Protein AF-A0A4D4LQH4-F1 (afdb_monomer)

Radius of gyration: 30.74 Å; Cα contacts (8 Å, |Δi|>4): 628; chains: 1; bounding box: 99×73×82 Å

InterPro domains:
  IPR002525 Transposase IS110-like, N-terminal [PF01548] (58-207)
  IPR003346 Transposase IS116/IS110/IS902, C-terminal [PF02371] (323-405)
  IPR047650 Transposase IS110-like [NF033542] (57-436)
  IPR047650 Transposase IS110-like [PTHR33055] (53-445)

Nearest PDB structures (foldseek):
  8wt6-assembly1_D  TM=7.789E-01  e=1.873E-12  Escherichia coli
  8wt9-assembly1_D  TM=7.994E-01  e=1.721E-11  Escherichia coli
  8wt7-assembly1_C  TM=7.617E-01  e=1.887E-11  Escherichia coli
  6p7b-assembly1_A  TM=5.896E-01  e=3.203E-02  Fowlpox virus
  5hex-assembly1_A  TM=2.572E-01  e=1.927E-02  Homo sapiens

Foldseek 3Di:
DDDDDYDDDDDDDDDDDDDDDDDDDDDDDDDDDDDDDDDDDDDDDPPDCLDQFQWEKEWEFDQFKIWIKTWHDDPPDPPDIDIDIDIFTLDLVRLLVVLVVSVVVVHAEYEYEDDPCRCVSNQVNNVVSVHHYAYFHPVLLVPDPPQDDDSRVNRVSRRVCSSRSNTDGDDDDDPLLLQLLVLLVVLVVLVVVLVVLVVVLVVLCVVQVQQQVVLDVDCVPQLNVVLLVVLLVPDLQQQVSQVSDDDPSVVVSVVSSVNSPGRSDNVSSVVSVVSVVSSVVSVVSSVVSVVVSLVSQQVAWEPQDQPPDRDRDDTDGLNVLLVLLCPPQLRHSSLSSLLCSQQNLYCVVPVALVSVCLQQQLAWDWDDDPPDTDTHHGDPGDVSNLVSLLSSLVRNCPDQFCSVLQLVVCCVPPNNVNSSSVSSSVSSNLSSCSSSDVPDHDDTPGSCNCVVPPPPVVVVVVVCVVCVVVVDDDDDDDD

Organism: Streptomyces violaceusniger (NCBI:txid68280)

Structure (mmCIF, N/CA/C/O backbone):
data_AF-A0A4D4LQH4-F1
#
_entry.id   AF-A0A4D4LQH4-F1
#
loop_
_atom_site.group_PDB
_atom_site.id
_atom_site.type_symbol
_atom_site.label_atom_id
_atom_site.label_alt_id
_atom_site.label_comp_id
_atom_site.label_asym_id
_atom_site.label_entity_id
_atom_site.label_seq_id
_atom_site.pdbx_PDB_ins_code
_atom_site.Cartn_x
_atom_site.Cartn_y
_atom_site.Cartn_z
_atom_site.occupancy
_atom_site.B_iso_or_equiv
_atom_site.auth_seq_id
_atom_site.auth_comp_id
_atom_site.auth_asym_id
_atom_site.auth_atom_id
_atom_site.pdbx_PDB_model_num
ATOM 1 N N . MET A 1 1 ? -62.305 5.210 30.449 1.00 32.03 1 MET A N 1
ATOM 2 C CA . MET A 1 1 ? -62.154 3.921 29.741 1.00 32.03 1 MET A CA 1
ATOM 3 C C . MET A 1 1 ? -61.821 4.221 28.286 1.00 32.03 1 MET A C 1
ATOM 5 O O . MET A 1 1 ? -62.632 4.867 27.648 1.00 32.03 1 MET A O 1
ATOM 9 N N . ARG A 1 2 ? -60.620 3.797 27.862 1.00 29.23 2 ARG A N 1
ATOM 10 C CA . ARG A 1 2 ? -60.165 3.345 26.525 1.00 29.23 2 ARG A CA 1
ATOM 11 C C . ARG A 1 2 ? -60.520 4.132 25.237 1.00 29.23 2 ARG A C 1
ATOM 13 O O . ARG A 1 2 ? -61.666 4.168 24.813 1.00 29.23 2 ARG A O 1
ATOM 20 N N . GLU A 1 3 ? -59.453 4.623 24.597 1.00 28.12 3 GLU A N 1
ATOM 21 C CA . GLU A 1 3 ? -59.164 4.667 23.140 1.00 28.12 3 GLU A CA 1
ATOM 22 C C . GLU A 1 3 ? -59.275 3.274 22.439 1.00 28.12 3 GLU A C 1
ATOM 24 O O . GLU A 1 3 ? -59.451 2.283 23.157 1.00 28.12 3 GLU A O 1
ATOM 29 N N . PRO A 1 4 ? -58.914 3.084 21.140 1.00 58.81 4 PRO A N 1
ATOM 30 C CA . PRO A 1 4 ? -59.202 3.810 19.875 1.00 58.81 4 PRO A CA 1
ATOM 31 C C . PRO A 1 4 ? -59.504 2.825 18.695 1.00 58.81 4 PRO A C 1
ATOM 33 O O . PRO A 1 4 ? -59.409 1.616 18.881 1.00 58.81 4 PRO A O 1
ATOM 36 N N . SER A 1 5 ? -59.770 3.302 17.464 1.00 24.91 5 SER A N 1
ATOM 37 C CA . SER A 1 5 ? -59.403 2.592 16.206 1.00 24.91 5 SER A CA 1
ATOM 38 C C . SER A 1 5 ? -59.714 3.409 14.939 1.00 24.91 5 SER A C 1
ATOM 40 O O . SER A 1 5 ? -60.837 3.885 14.817 1.00 24.91 5 SER A O 1
ATOM 42 N N . GLU A 1 6 ? -58.724 3.486 14.031 1.00 26.81 6 GLU A N 1
ATOM 43 C CA . GLU A 1 6 ? -58.791 3.286 12.558 1.00 26.81 6 GLU A CA 1
ATOM 44 C C . GLU A 1 6 ? -59.866 4.036 11.731 1.00 26.81 6 GLU A C 1
ATOM 46 O O . GLU A 1 6 ? -61.009 4.194 12.118 1.00 26.81 6 GLU A O 1
ATOM 51 N N . GLY A 1 7 ? -59.630 4.505 10.510 1.00 25.86 7 GLY A N 1
ATOM 52 C CA . GLY A 1 7 ? -58.594 4.217 9.534 1.00 25.86 7 GLY A CA 1
ATOM 53 C C . GLY A 1 7 ? -58.930 4.975 8.242 1.00 25.86 7 GLY A C 1
ATOM 54 O O . GLY A 1 7 ? -60.067 5.382 8.005 1.00 25.86 7 GLY A O 1
ATOM 55 N N . ALA A 1 8 ? -57.890 5.227 7.458 1.00 24.83 8 ALA A N 1
ATOM 56 C CA . ALA A 1 8 ? -57.866 6.132 6.320 1.00 24.83 8 ALA A CA 1
ATOM 57 C C . ALA A 1 8 ? -58.686 5.662 5.104 1.00 24.83 8 ALA A C 1
ATOM 59 O O . ALA A 1 8 ? -58.731 4.478 4.776 1.00 24.83 8 ALA A O 1
ATOM 60 N N . ALA A 1 9 ? -59.237 6.636 4.374 1.00 25.58 9 ALA A N 1
ATOM 61 C CA . ALA A 1 9 ? -59.710 6.473 3.006 1.00 25.58 9 ALA A CA 1
ATOM 62 C C . ALA A 1 9 ? -58.589 6.811 2.005 1.00 25.58 9 ALA A C 1
ATOM 64 O O . ALA A 1 9 ? -57.943 7.855 2.091 1.00 25.58 9 ALA A O 1
ATOM 65 N N . HIS A 1 10 ? -58.402 5.914 1.037 1.00 23.91 10 HIS A N 1
ATOM 66 C CA . HIS A 1 10 ? -57.717 6.136 -0.237 1.00 23.91 10 HIS A CA 1
ATOM 67 C C . HIS A 1 10 ? -58.183 7.429 -0.939 1.00 23.91 10 HIS A C 1
ATOM 69 O O . HIS A 1 10 ? -59.380 7.701 -0.969 1.00 23.91 10 HIS A O 1
ATOM 75 N N . CYS A 1 11 ? -57.298 8.126 -1.664 1.00 21.39 11 CYS A N 1
ATOM 76 C CA . CYS A 1 11 ? -57.127 7.941 -3.118 1.00 21.39 11 CYS A CA 1
ATOM 77 C C . CYS A 1 11 ? -56.319 9.086 -3.780 1.00 21.39 11 CYS A C 1
ATOM 79 O O . CYS A 1 11 ? -56.494 10.253 -3.448 1.00 21.39 11 CYS A O 1
ATOM 81 N N . ARG A 1 12 ? -55.566 8.699 -4.822 1.00 22.91 12 ARG A N 1
ATOM 82 C CA . ARG A 1 12 ? -54.996 9.483 -5.942 1.00 22.91 12 ARG A CA 1
ATOM 83 C C . ARG A 1 12 ? -53.659 10.201 -5.741 1.00 22.91 12 ARG A C 1
ATOM 85 O O . ARG A 1 12 ? -53.580 11.374 -5.403 1.00 22.91 12 ARG A O 1
ATOM 92 N N . LEU A 1 13 ? -52.617 9.458 -6.117 1.00 24.53 13 LEU A N 1
ATOM 93 C CA . LEU A 1 13 ? -51.424 9.967 -6.787 1.00 24.53 13 LEU A CA 1
ATOM 94 C C . LEU A 1 13 ? -51.764 10.250 -8.259 1.00 24.53 13 LEU A C 1
ATOM 96 O O . LEU A 1 13 ? -52.170 9.339 -8.979 1.00 24.53 13 LEU A O 1
ATOM 100 N N . GLU A 1 14 ? -51.558 11.488 -8.698 1.00 23.88 14 GLU A N 1
ATOM 101 C CA . GLU A 1 14 ? -51.329 11.837 -10.101 1.00 23.88 14 GLU A CA 1
ATOM 102 C C . GLU A 1 14 ? -49.938 12.471 -10.209 1.00 23.88 14 GLU A C 1
ATOM 104 O O . GLU A 1 14 ? -49.539 13.307 -9.398 1.00 23.88 14 GLU A O 1
ATOM 109 N N . HIS A 1 15 ? -49.186 11.989 -11.194 1.00 29.36 15 HIS A N 1
ATOM 110 C CA . HIS A 1 15 ? -47.833 12.396 -11.539 1.00 29.36 15 HIS A CA 1
ATOM 111 C C . HIS A 1 15 ? -47.789 13.829 -12.080 1.00 29.36 15 HIS A C 1
ATOM 113 O O . HIS A 1 15 ? -48.539 14.150 -12.997 1.00 29.36 15 HIS A O 1
ATOM 119 N N . ALA A 1 16 ? -46.814 14.622 -11.632 1.00 22.69 16 ALA A N 1
ATOM 120 C CA . ALA A 1 16 ? -46.188 15.651 -12.462 1.00 22.69 16 ALA A CA 1
ATOM 121 C C . ALA A 1 16 ? -44.818 16.054 -11.891 1.00 22.69 16 ALA A C 1
ATOM 123 O O . ALA A 1 16 ? -44.719 16.492 -10.750 1.00 22.69 16 ALA A O 1
ATOM 124 N N . ASP A 1 17 ? -43.791 15.880 -12.724 1.00 26.86 17 ASP A N 1
ATOM 125 C CA . ASP A 1 17 ? -42.557 16.664 -12.817 1.00 26.86 17 ASP A CA 1
ATOM 126 C C . ASP A 1 17 ? -41.870 17.149 -11.537 1.00 26.86 17 ASP A C 1
ATOM 128 O O . ASP A 1 17 ? -42.276 18.138 -10.930 1.00 26.86 17 ASP A O 1
ATOM 132 N N . GLN A 1 18 ? -40.683 16.603 -11.251 1.00 24.12 18 GLN A N 1
ATOM 133 C CA . GLN A 1 18 ? -39.662 17.365 -10.531 1.00 24.12 18 GLN A CA 1
ATOM 134 C C . GLN A 1 18 ? -38.238 17.005 -10.973 1.00 24.12 18 GLN A C 1
ATOM 136 O O . GLN A 1 18 ? -37.620 16.028 -10.560 1.00 24.12 18 GLN A O 1
ATOM 141 N N . LEU A 1 19 ? -37.718 17.884 -11.831 1.00 24.53 19 LEU A N 1
ATOM 142 C CA . LEU A 1 19 ? -36.306 18.112 -12.111 1.00 24.53 19 LEU A CA 1
ATOM 143 C C . LEU A 1 19 ? -35.536 18.360 -10.799 1.00 24.53 19 LEU A C 1
ATOM 145 O O . LEU A 1 19 ? -35.596 19.451 -10.230 1.00 24.53 19 LEU A O 1
ATOM 149 N N . LEU A 1 20 ? -34.758 17.376 -10.349 1.00 23.17 20 LEU A N 1
ATOM 150 C CA . LEU A 1 20 ? -33.812 17.523 -9.239 1.00 23.17 20 LEU A CA 1
ATOM 151 C C . LEU A 1 20 ? -32.598 18.362 -9.675 1.00 23.17 20 LEU A C 1
ATOM 153 O O . LEU A 1 20 ? -31.596 17.863 -10.187 1.00 23.17 20 LEU A O 1
ATOM 157 N N . ARG A 1 21 ? -32.688 19.679 -9.459 1.00 23.45 21 ARG A N 1
ATOM 158 C CA . ARG A 1 21 ? -31.535 20.590 -9.437 1.00 23.45 21 ARG A CA 1
ATOM 159 C C . ARG A 1 21 ? -30.886 20.545 -8.052 1.00 23.45 21 ARG A C 1
ATOM 161 O O . ARG A 1 21 ? -31.415 21.124 -7.111 1.00 23.45 21 ARG A O 1
ATOM 168 N N . TYR A 1 22 ? -29.707 19.939 -7.943 1.00 25.22 22 TYR A N 1
ATOM 169 C CA . TYR A 1 22 ? -28.823 20.112 -6.785 1.00 25.22 22 TYR A CA 1
ATOM 170 C C . TYR A 1 22 ? -28.033 21.430 -6.910 1.00 25.22 22 TYR A C 1
ATOM 172 O O . TYR A 1 22 ? -27.280 21.590 -7.877 1.00 25.22 22 TYR A O 1
ATOM 180 N N . PRO A 1 23 ? -28.139 22.385 -5.966 1.00 27.42 23 PRO A N 1
ATOM 181 C CA . PRO A 1 23 ? -27.302 23.575 -5.978 1.00 27.42 23 PRO A CA 1
ATOM 182 C C . PRO A 1 23 ? -25.950 23.284 -5.308 1.00 27.42 23 PRO A C 1
ATOM 184 O O . PRO A 1 23 ? -25.849 23.088 -4.100 1.00 27.42 23 PRO A O 1
ATOM 187 N N . PHE A 1 24 ? -24.876 23.317 -6.098 1.00 25.02 24 PHE A N 1
ATOM 188 C CA . PHE A 1 24 ? -23.507 23.434 -5.593 1.00 25.02 24 PHE A CA 1
ATOM 189 C C . PHE A 1 24 ? -23.262 24.863 -5.079 1.00 25.02 24 PHE A C 1
ATOM 191 O O . PHE A 1 24 ? -23.071 25.785 -5.872 1.00 25.02 24 PHE A O 1
ATOM 198 N N . GLY A 1 25 ? -23.211 25.054 -3.759 1.00 25.41 25 GLY A N 1
ATOM 199 C CA . GLY A 1 25 ? -22.798 26.309 -3.122 1.00 25.41 25 GLY A CA 1
ATOM 200 C C . GLY A 1 25 ? -21.436 26.186 -2.434 1.00 25.41 25 GLY A C 1
ATOM 201 O O . GLY A 1 25 ? -21.306 25.515 -1.416 1.00 25.41 25 GLY A O 1
ATOM 202 N N . PHE A 1 26 ? -20.404 26.852 -2.962 1.00 28.73 26 PHE A N 1
ATOM 203 C CA . PHE A 1 26 ? -19.161 27.116 -2.222 1.00 28.73 26 PHE A CA 1
ATOM 204 C C . PHE A 1 26 ? -19.380 28.275 -1.228 1.00 28.73 26 PHE A C 1
ATOM 206 O O . PHE A 1 26 ? -20.020 29.257 -1.604 1.00 28.73 26 PHE A O 1
ATOM 213 N N . PRO A 1 27 ? -18.796 28.247 -0.013 1.00 32.22 27 PRO A N 1
ATOM 214 C CA . PRO A 1 27 ? -18.984 29.313 0.966 1.00 32.22 27 PRO A CA 1
ATOM 215 C C . PRO A 1 27 ? -18.236 30.586 0.540 1.00 32.22 27 PRO A C 1
ATOM 217 O O . PRO A 1 27 ? -17.002 30.623 0.479 1.00 32.22 27 PRO A O 1
ATOM 220 N N . GLY A 1 28 ? -19.005 31.629 0.223 1.00 27.89 28 GLY A N 1
ATOM 221 C CA . GLY A 1 28 ? -18.561 33.016 0.125 1.00 27.89 28 GLY A CA 1
ATOM 222 C C . GLY A 1 28 ? -18.758 33.742 1.458 1.00 27.89 28 GLY A C 1
ATOM 223 O O . GLY A 1 28 ? -19.656 33.413 2.225 1.00 27.89 28 GLY A O 1
ATOM 224 N N . SER A 1 29 ? -17.883 34.707 1.737 1.00 28.94 29 SER A N 1
ATOM 225 C CA . SER A 1 29 ? -17.908 35.580 2.916 1.00 28.94 29 SER A CA 1
ATOM 226 C C . SER A 1 29 ? -19.279 36.241 3.153 1.00 28.94 29 SER A C 1
ATOM 228 O O . SER A 1 29 ? -19.959 36.552 2.174 1.00 28.94 29 SER A O 1
ATOM 230 N N . PRO A 1 30 ? -19.679 36.512 4.412 1.00 34.50 30 PRO A N 1
ATOM 231 C CA . PRO A 1 30 ? -21.017 37.000 4.710 1.00 34.50 30 PRO A CA 1
ATOM 232 C C . PRO A 1 30 ? -21.149 38.485 4.364 1.00 34.50 30 PRO A C 1
ATOM 234 O O . PRO A 1 30 ? -20.431 39.330 4.901 1.00 34.50 30 PRO A O 1
ATOM 237 N N . CYS A 1 31 ? -22.110 38.799 3.499 1.00 28.05 31 CYS A N 1
ATOM 238 C CA . CYS A 1 31 ? -22.759 40.101 3.483 1.00 28.05 31 CYS A CA 1
ATOM 239 C C . CYS A 1 31 ? -23.644 40.195 4.735 1.00 28.05 31 CYS A C 1
ATOM 241 O O . CYS A 1 31 ? -24.400 39.270 5.029 1.00 28.05 31 CYS A O 1
ATOM 243 N N . LEU A 1 32 ? -23.528 41.297 5.479 1.00 33.66 32 LEU A N 1
ATOM 244 C CA . LEU A 1 32 ? -24.375 41.599 6.629 1.00 33.66 32 LEU A CA 1
ATOM 245 C C . LEU A 1 32 ? -25.850 41.594 6.208 1.00 33.66 32 LEU A C 1
ATOM 247 O O . LEU A 1 32 ? -26.276 42.460 5.450 1.00 33.66 32 LEU A O 1
ATOM 251 N N . HIS A 1 33 ? -26.616 40.634 6.715 1.00 30.53 33 HIS A N 1
ATOM 252 C CA . HIS A 1 33 ? -28.059 40.752 6.888 1.00 30.53 33 HIS A CA 1
ATOM 253 C C . HIS A 1 33 ? -28.346 40.518 8.367 1.00 30.53 33 HIS A C 1
ATOM 255 O O . HIS A 1 33 ? -27.928 39.517 8.952 1.00 30.53 33 HIS A O 1
ATOM 261 N N . GLN A 1 34 ? -28.989 41.506 8.980 1.00 39.88 34 GLN A N 1
ATOM 262 C CA . GLN A 1 34 ? -29.477 41.444 10.348 1.00 39.88 34 GLN A CA 1
ATOM 263 C C . GLN A 1 34 ? -30.511 40.318 10.440 1.00 39.88 34 GLN A C 1
ATOM 265 O O . GLN A 1 34 ? -31.614 40.448 9.924 1.00 39.88 34 GLN A O 1
ATOM 270 N N . HIS A 1 35 ? -30.149 39.220 11.098 1.00 33.12 35 HIS A N 1
ATOM 271 C CA . HIS A 1 35 ? -31.101 38.211 11.543 1.00 33.12 35 HIS A CA 1
ATOM 272 C C . HIS A 1 35 ? -31.027 38.113 13.063 1.00 33.12 35 HIS A C 1
ATOM 274 O O . HIS A 1 35 ? -29.993 37.780 13.646 1.00 33.12 35 HIS A O 1
ATOM 280 N N . THR A 1 36 ? -32.153 38.435 13.688 1.00 37.50 36 THR A N 1
ATOM 281 C CA . THR A 1 36 ? -32.547 38.010 15.028 1.00 37.50 36 THR A CA 1
ATOM 282 C C . THR A 1 36 ? -32.194 36.532 15.211 1.00 37.50 36 THR A C 1
ATOM 284 O O . THR A 1 36 ? -32.779 35.654 14.582 1.00 37.50 36 THR A O 1
ATOM 287 N N . ARG A 1 37 ? -31.172 36.253 16.030 1.00 38.56 37 ARG A N 1
ATOM 288 C CA . ARG A 1 37 ? -30.716 34.891 16.334 1.00 38.56 37 ARG A CA 1
ATOM 289 C C . ARG A 1 37 ? -31.752 34.184 17.206 1.00 38.56 37 ARG A C 1
ATOM 291 O O . ARG A 1 37 ? -31.709 34.292 18.427 1.00 38.56 37 ARG A O 1
ATOM 298 N N . GLY A 1 38 ? -32.647 33.433 16.575 1.00 38.12 38 GLY A N 1
ATOM 299 C CA . GLY A 1 38 ? -33.200 32.240 17.205 1.00 38.12 38 GLY A CA 1
ATOM 300 C C . GLY A 1 38 ? -32.075 31.214 17.348 1.00 38.12 38 GLY A C 1
ATOM 301 O O . GLY A 1 38 ? -31.375 30.927 16.377 1.00 38.12 38 GLY A O 1
ATOM 302 N N . TYR A 1 39 ? -31.853 30.711 18.560 1.00 37.78 39 TYR A N 1
ATOM 303 C CA . TYR A 1 39 ? -30.990 29.554 18.785 1.00 37.78 39 TYR A CA 1
ATOM 304 C C . TYR A 1 39 ? -31.692 28.330 18.193 1.00 37.78 39 TYR A C 1
ATOM 306 O O . TYR A 1 39 ? -32.668 27.849 18.761 1.00 37.78 39 TYR A O 1
ATOM 314 N N . VAL A 1 40 ? -31.228 27.850 17.041 1.00 38.25 40 VAL A N 1
ATOM 315 C CA . VAL A 1 40 ? -31.627 26.538 16.524 1.00 38.25 40 VAL A CA 1
ATOM 316 C C . VAL A 1 40 ? -30.645 25.538 17.118 1.00 38.25 40 VAL A C 1
ATOM 318 O O . VAL A 1 40 ? -29.461 25.567 16.788 1.00 38.25 40 VAL A O 1
ATOM 321 N N . MET A 1 41 ? -31.119 24.725 18.061 1.00 37.56 41 MET A N 1
ATOM 322 C CA . MET A 1 41 ? -30.370 23.565 18.534 1.00 37.56 41 MET A CA 1
ATOM 323 C C . MET A 1 41 ? -30.346 22.553 17.392 1.00 37.56 41 MET A C 1
ATOM 325 O O . MET A 1 41 ? -31.399 22.156 16.900 1.00 37.56 41 MET A O 1
ATOM 329 N N . GLU A 1 42 ? -29.154 22.196 16.931 1.00 44.47 42 GLU A N 1
ATOM 330 C CA . GLU A 1 42 ? -28.984 21.130 15.950 1.00 44.47 42 GLU A CA 1
ATOM 331 C C . GLU A 1 42 ? -29.032 19.802 16.711 1.00 44.47 42 GLU A C 1
ATOM 333 O O . GLU A 1 42 ? -28.217 19.559 17.602 1.00 44.47 42 GLU A O 1
ATOM 338 N N . GLU A 1 43 ? -30.039 18.982 16.420 1.00 40.31 43 GLU A N 1
ATOM 339 C CA . GLU A 1 43 ? -30.140 17.631 16.959 1.00 40.31 43 GLU A CA 1
ATOM 340 C C . GLU A 1 43 ? -29.124 16.764 16.209 1.00 40.31 43 GLU A C 1
ATOM 342 O O . GLU A 1 43 ? -29.310 16.412 15.044 1.00 40.31 43 GLU A O 1
ATOM 347 N N . LEU A 1 44 ? -27.980 16.512 16.846 1.00 44.59 44 LEU A N 1
ATOM 348 C CA . LEU A 1 44 ? -26.948 15.637 16.306 1.00 44.59 44 LEU A CA 1
ATOM 349 C C . LEU A 1 44 ? -27.305 14.197 16.677 1.00 44.59 44 LEU A C 1
ATOM 351 O O . LEU A 1 44 ? -27.250 13.827 17.847 1.00 44.59 44 LEU A O 1
ATOM 355 N N . GLY A 1 45 ? -27.654 13.384 15.681 1.00 39.50 45 GLY A N 1
ATOM 356 C CA . GLY A 1 45 ? -27.624 11.933 15.829 1.00 39.50 45 GLY A CA 1
ATOM 357 C C . GLY A 1 45 ? -26.170 11.491 15.972 1.00 39.50 45 GLY A C 1
ATOM 358 O O . GLY A 1 45 ? -25.405 11.538 15.009 1.00 39.50 45 GLY A O 1
ATOM 359 N N . GLU A 1 46 ? -25.746 11.126 17.178 1.00 41.91 46 GLU A N 1
ATOM 360 C CA . GLU A 1 46 ? -24.449 10.482 17.379 1.00 41.91 46 GLU A CA 1
ATOM 361 C C . GLU A 1 46 ? -24.570 9.010 16.942 1.00 41.91 46 GLU A C 1
ATOM 363 O O . GLU A 1 46 ? -24.901 8.136 17.733 1.00 41.91 46 GLU A O 1
ATOM 368 N N . ASP A 1 47 ? -24.304 8.724 15.660 1.00 43.34 47 ASP A N 1
ATOM 369 C CA . ASP A 1 47 ? -24.318 7.366 15.068 1.00 43.34 47 ASP A CA 1
ATOM 370 C C . ASP A 1 47 ? -23.122 6.486 15.509 1.00 43.34 47 ASP A C 1
ATOM 372 O O . ASP A 1 47 ? -22.702 5.546 14.821 1.00 43.34 47 ASP A O 1
ATOM 376 N N . HIS A 1 48 ? -22.498 6.801 16.640 1.00 46.91 48 HIS A N 1
ATOM 377 C CA . HIS A 1 48 ? -21.474 5.964 17.240 1.00 46.91 48 HIS A CA 1
ATOM 378 C C . HIS A 1 48 ? -21.999 5.457 18.577 1.00 46.91 48 HIS A C 1
ATOM 380 O O . HIS A 1 48 ? -22.283 6.236 19.481 1.00 46.91 48 HIS A O 1
ATOM 386 N N . ASP A 1 49 ? -22.137 4.134 18.687 1.00 47.97 49 ASP A N 1
ATOM 387 C CA . ASP A 1 49 ? -22.323 3.438 19.958 1.00 47.97 49 ASP A CA 1
ATOM 388 C C . ASP A 1 49 ? -21.049 3.600 20.812 1.00 47.97 49 ASP A C 1
ATOM 390 O O . ASP A 1 49 ? -20.242 2.685 20.997 1.00 47.97 49 ASP A O 1
ATOM 394 N N . ASP A 1 50 ? -20.851 4.816 21.321 1.00 50.44 50 ASP A N 1
ATOM 395 C CA . ASP A 1 50 ? -19.833 5.185 22.305 1.00 50.44 50 ASP A CA 1
ATOM 396 C C . ASP A 1 50 ? -20.264 4.732 23.716 1.00 50.44 50 ASP A C 1
ATOM 398 O O . ASP A 1 50 ? -19.670 5.124 24.725 1.00 50.44 50 ASP A O 1
ATOM 402 N N . GLY A 1 51 ? -21.313 3.898 23.775 1.00 59.09 51 GLY A N 1
ATOM 403 C CA . GLY A 1 51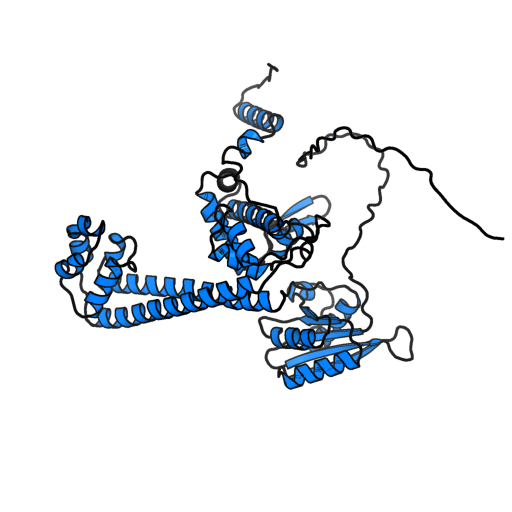 ? -21.999 3.419 24.956 1.00 59.09 51 GLY A CA 1
ATOM 404 C C . GLY A 1 51 ? -21.038 2.962 26.041 1.00 59.09 51 GLY A C 1
ATOM 405 O O . GLY A 1 51 ? -20.024 2.293 25.812 1.00 59.09 51 GLY A O 1
ATOM 406 N N . THR A 1 52 ? -21.371 3.351 27.265 1.00 72.94 52 THR A N 1
ATOM 407 C CA . THR A 1 52 ? -20.648 2.948 28.465 1.00 72.94 52 THR A CA 1
ATOM 408 C C . THR A 1 52 ? -20.701 1.422 28.560 1.00 72.94 52 THR A C 1
ATOM 410 O O . THR A 1 52 ? -21.760 0.857 28.815 1.00 72.94 52 THR A O 1
ATOM 413 N N . VAL A 1 53 ? -19.574 0.739 28.351 1.00 86.56 53 VAL A N 1
ATOM 414 C CA . VAL A 1 53 ? -19.510 -0.729 28.443 1.00 86.56 53 VAL A CA 1
ATOM 415 C C . VAL A 1 53 ? -19.272 -1.153 29.889 1.00 86.56 53 VAL A C 1
ATOM 417 O O . VAL A 1 53 ? -18.309 -0.740 30.554 1.00 86.56 53 VAL A O 1
ATOM 420 N N . ALA A 1 54 ? -20.159 -1.999 30.406 1.00 87.69 54 ALA A N 1
ATOM 421 C CA . ALA A 1 54 ? -20.113 -2.434 31.796 1.00 87.69 54 ALA A CA 1
ATOM 422 C C . ALA A 1 54 ? -18.980 -3.442 32.022 1.00 87.69 54 ALA A C 1
ATOM 424 O O . ALA A 1 54 ? -18.404 -3.515 33.114 1.00 87.69 54 ALA A O 1
ATOM 425 N N . ARG A 1 55 ? -18.629 -4.211 30.990 1.00 94.56 55 ARG A N 1
ATOM 426 C CA . ARG A 1 55 ? -17.736 -5.366 31.107 1.00 94.56 55 ARG A CA 1
ATOM 427 C C . ARG A 1 55 ? -16.638 -5.265 30.064 1.00 94.56 55 ARG A C 1
ATOM 429 O O . ARG A 1 55 ? -16.821 -5.636 28.911 1.00 94.56 55 ARG A O 1
ATOM 436 N N . VAL A 1 56 ? -15.481 -4.753 30.476 1.00 96.06 56 VAL A N 1
ATOM 437 C CA . VAL A 1 56 ? -14.390 -4.403 29.561 1.00 96.06 56 VAL A CA 1
ATOM 438 C C . VAL A 1 56 ? -13.095 -5.109 29.935 1.00 96.06 56 VAL A C 1
ATOM 440 O O . VAL A 1 56 ? -12.747 -5.236 31.114 1.00 96.06 56 VAL A O 1
ATOM 443 N N . ALA A 1 57 ? -12.350 -5.531 28.920 1.00 97.50 57 ALA A N 1
ATOM 444 C CA . ALA A 1 57 ? -10.961 -5.927 29.060 1.00 97.50 57 ALA A CA 1
ATOM 445 C C . ALA A 1 57 ? -10.070 -4.974 28.262 1.00 97.50 57 ALA A C 1
ATOM 447 O O . ALA A 1 57 ? -10.400 -4.609 27.139 1.00 97.50 57 ALA A O 1
ATOM 448 N N . ALA A 1 58 ? -8.933 -4.583 28.822 1.00 96.69 58 ALA A N 1
ATOM 449 C CA . ALA A 1 58 ? -7.882 -3.899 28.081 1.00 96.69 58 ALA A CA 1
ATOM 450 C C . ALA A 1 58 ? -6.623 -4.753 28.034 1.00 96.69 58 ALA A C 1
ATOM 452 O O . ALA A 1 58 ? -6.314 -5.443 29.008 1.00 96.69 58 ALA A O 1
ATOM 453 N N . ILE A 1 59 ? -5.906 -4.686 26.917 1.00 95.50 59 ILE A N 1
ATOM 454 C CA . ILE A 1 59 ? -4.653 -5.398 26.707 1.00 95.50 59 ILE A CA 1
ATOM 455 C C . ILE A 1 59 ? -3.608 -4.417 26.180 1.00 95.50 59 ILE A C 1
ATOM 457 O O . ILE A 1 59 ? -3.765 -3.867 25.090 1.00 95.50 59 ILE A O 1
ATOM 461 N N . ASP A 1 60 ? -2.539 -4.227 26.943 1.00 92.62 60 ASP A N 1
ATOM 462 C CA . ASP A 1 60 ? -1.317 -3.589 26.457 1.00 92.62 60 ASP A CA 1
ATOM 463 C C . ASP A 1 60 ? -0.356 -4.678 25.966 1.00 92.62 60 ASP A C 1
ATOM 465 O O . ASP A 1 60 ? -0.011 -5.602 26.712 1.00 92.62 60 ASP A O 1
ATOM 469 N N . ILE A 1 61 ? -0.004 -4.635 24.680 1.00 91.31 61 ILE A N 1
ATOM 470 C CA . ILE A 1 61 ? 0.621 -5.762 23.981 1.00 91.31 61 ILE A CA 1
ATOM 471 C C . ILE A 1 61 ? 2.091 -5.480 23.674 1.00 91.31 61 ILE A C 1
ATOM 473 O O . ILE A 1 61 ? 2.432 -4.613 22.865 1.00 91.31 61 ILE A O 1
ATOM 477 N N . ALA A 1 62 ? 2.954 -6.332 24.225 1.00 87.88 62 ALA A N 1
ATOM 478 C CA . ALA A 1 62 ? 4.368 -6.428 23.906 1.00 87.88 62 ALA A CA 1
ATOM 479 C C . ALA A 1 62 ? 4.673 -7.682 23.061 1.00 87.88 62 ALA A C 1
ATOM 481 O O . ALA A 1 62 ? 3.815 -8.517 22.766 1.00 87.88 62 ALA A O 1
ATOM 482 N N . LYS A 1 63 ? 5.942 -7.838 22.667 1.00 88.50 63 LYS A N 1
ATOM 483 C CA . LYS A 1 63 ? 6.387 -8.935 21.789 1.00 88.50 63 LYS A CA 1
ATOM 484 C C . LYS A 1 63 ? 6.090 -10.331 22.355 1.00 88.50 63 LYS A C 1
ATOM 486 O O . LYS A 1 63 ? 5.668 -11.204 21.606 1.00 88.50 63 LYS A O 1
ATOM 491 N N . ALA A 1 64 ? 6.359 -10.552 23.643 1.00 91.94 64 ALA A N 1
ATOM 492 C CA . ALA A 1 64 ? 6.283 -11.874 24.278 1.00 91.94 64 ALA A CA 1
ATOM 493 C C . ALA A 1 64 ? 5.118 -12.020 25.272 1.00 91.94 64 ALA A C 1
ATOM 495 O O . ALA A 1 64 ? 4.816 -13.133 25.705 1.00 91.94 64 ALA A O 1
ATOM 496 N N . SER A 1 65 ? 4.464 -10.916 25.629 1.00 93.75 65 SER A N 1
ATOM 497 C CA . SER A 1 65 ? 3.362 -10.900 26.586 1.00 93.75 65 SER A CA 1
ATOM 498 C C . SER A 1 65 ? 2.355 -9.789 26.296 1.00 93.75 65 SER A C 1
ATOM 500 O O . SER A 1 65 ? 2.674 -8.806 25.632 1.00 93.75 65 SER A O 1
ATOM 502 N N . GLY A 1 66 ? 1.152 -9.931 26.846 1.00 93.69 66 GLY A N 1
ATOM 503 C CA . GLY A 1 66 ? 0.168 -8.865 26.991 1.00 93.69 66 GLY A CA 1
ATOM 504 C C . GLY A 1 66 ? -0.164 -8.648 28.466 1.00 93.69 66 GLY A C 1
ATOM 505 O O . GLY A 1 66 ? -0.403 -9.611 29.198 1.00 93.69 66 GLY A O 1
ATOM 506 N N . MET A 1 67 ? -0.166 -7.396 28.913 1.00 95.88 67 MET A N 1
ATOM 507 C CA . MET A 1 67 ? -0.720 -7.016 30.210 1.00 95.88 67 MET A CA 1
ATOM 508 C C . MET A 1 67 ? -2.230 -6.874 30.044 1.00 95.88 67 MET A C 1
ATOM 510 O O . MET A 1 67 ? -2.681 -6.089 29.221 1.00 95.88 67 MET A O 1
ATOM 514 N N . VAL A 1 68 ? -3.012 -7.644 30.796 1.00 97.25 68 VAL A N 1
ATOM 515 C CA . VAL A 1 68 ? -4.475 -7.664 30.705 1.00 97.25 68 VAL A CA 1
ATOM 516 C C . VAL A 1 68 ? -5.070 -7.008 31.938 1.00 97.25 68 VAL A C 1
ATOM 518 O O . VAL A 1 68 ? -4.718 -7.372 33.057 1.00 97.25 68 VAL A O 1
ATOM 521 N N . CYS A 1 69 ? -6.014 -6.092 31.746 1.00 97.44 69 CYS A N 1
ATOM 522 C CA . CYS A 1 69 ? -6.871 -5.547 32.791 1.00 97.44 69 CYS A CA 1
ATOM 523 C C . CYS A 1 69 ? -8.325 -5.918 32.498 1.00 97.44 69 CYS A C 1
ATOM 525 O O . CYS A 1 69 ? -8.887 -5.442 31.518 1.00 97.44 69 CYS A O 1
ATOM 527 N N . LEU A 1 70 ? -8.946 -6.722 33.361 1.00 97.44 70 LEU A N 1
ATOM 528 C CA . LEU A 1 70 ? -10.385 -6.985 33.348 1.00 97.44 70 LEU A CA 1
ATOM 529 C C . LEU A 1 70 ? -11.079 -6.050 34.339 1.00 97.44 70 LEU A C 1
ATOM 531 O O . LEU A 1 70 ? -10.679 -5.992 35.506 1.00 97.44 70 LEU A O 1
ATOM 535 N N . ARG A 1 71 ? -12.128 -5.356 33.888 1.00 95.81 71 ARG A N 1
ATOM 536 C CA . ARG A 1 71 ? -12.997 -4.509 34.713 1.00 95.81 71 ARG A CA 1
ATOM 537 C C . ARG A 1 71 ? -14.460 -4.887 34.501 1.00 95.81 71 ARG A C 1
ATOM 539 O O . ARG A 1 71 ? -15.006 -4.695 33.418 1.00 95.81 71 ARG A O 1
ATOM 546 N N . VAL A 1 72 ? -15.098 -5.360 35.567 1.00 94.81 72 VAL A N 1
ATOM 547 C CA . VAL A 1 72 ? -16.511 -5.780 35.589 1.00 94.81 72 VAL A CA 1
ATOM 548 C C . VAL A 1 72 ? -17.250 -5.120 36.764 1.00 94.81 72 VAL A C 1
ATOM 550 O O . VAL A 1 72 ? -16.589 -4.608 37.681 1.00 94.81 72 VAL A O 1
ATOM 553 N N . PRO A 1 73 ? -18.593 -5.066 36.753 1.00 92.19 73 PRO A N 1
ATOM 554 C CA . PRO A 1 73 ? -19.381 -4.637 37.907 1.00 92.19 73 PRO A CA 1
ATOM 555 C C . PRO A 1 73 ? -19.120 -5.532 39.122 1.00 92.19 73 PRO A C 1
ATOM 557 O O . PRO A 1 73 ? -18.743 -6.691 38.976 1.00 92.19 73 PRO A O 1
ATOM 560 N N . HIS A 1 74 ? -19.272 -4.986 40.324 1.00 91.62 74 HIS A N 1
ATOM 561 C CA . HIS A 1 74 ? -19.253 -5.779 41.549 1.00 91.62 74 HIS A CA 1
ATOM 562 C C . HIS A 1 74 ? -20.600 -6.482 41.727 1.00 91.62 74 HIS A C 1
ATOM 564 O O . HIS A 1 74 ? -21.634 -5.826 41.641 1.00 91.62 74 HIS A O 1
ATOM 570 N N . ASP A 1 75 ? -20.588 -7.777 42.042 1.00 87.50 75 ASP A N 1
ATOM 571 C CA . ASP A 1 75 ? -21.808 -8.600 42.077 1.00 87.50 75 ASP A CA 1
ATOM 572 C C . ASP A 1 75 ? -22.848 -8.114 43.101 1.00 87.50 75 ASP A C 1
ATOM 574 O O . ASP A 1 75 ? -24.045 -8.284 42.904 1.00 87.50 75 ASP A O 1
ATOM 578 N N . THR A 1 76 ? -22.394 -7.504 44.203 1.00 89.69 76 THR A N 1
ATOM 579 C CA . THR A 1 76 ? -23.265 -7.119 45.333 1.00 89.69 76 THR A CA 1
ATOM 580 C C . THR A 1 76 ? -23.266 -5.638 45.709 1.00 89.69 76 THR A C 1
ATOM 582 O O . THR A 1 76 ? -24.074 -5.234 46.538 1.00 89.69 76 THR A O 1
ATOM 585 N N . ILE A 1 77 ? -22.363 -4.816 45.162 1.00 87.44 77 ILE A N 1
ATOM 586 C CA . ILE A 1 77 ? -22.235 -3.404 45.559 1.00 87.44 77 ILE A CA 1
ATOM 587 C C . ILE A 1 77 ? -22.432 -2.553 44.315 1.00 87.44 77 ILE A C 1
ATOM 589 O O . ILE A 1 77 ? -21.544 -2.475 43.464 1.00 87.44 77 ILE A O 1
ATOM 593 N N . GLU A 1 78 ? -23.589 -1.905 44.232 1.00 83.94 78 GLU A N 1
ATOM 594 C CA . GLU A 1 78 ? -23.949 -1.041 43.114 1.00 83.94 78 GLU A CA 1
ATOM 595 C C . GLU A 1 78 ? -22.908 0.072 42.902 1.00 83.94 78 GLU A C 1
ATOM 597 O O . GLU A 1 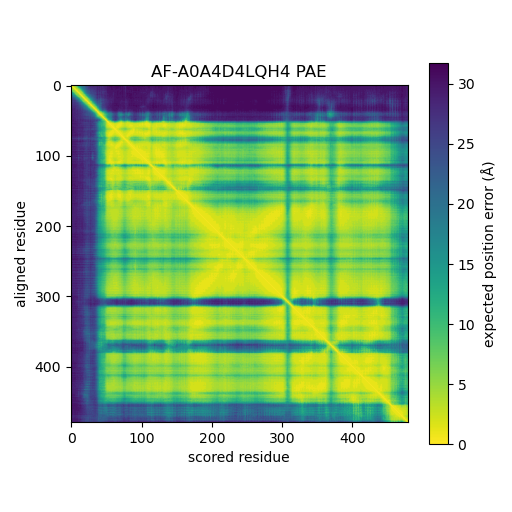78 ? -22.338 0.623 43.847 1.00 83.94 78 GLU A O 1
ATOM 602 N N . GLY A 1 79 ? -22.582 0.354 41.639 1.00 80.69 79 GLY A N 1
ATOM 603 C CA . GLY A 1 79 ? -21.579 1.352 41.251 1.00 80.69 79 GLY A CA 1
ATOM 604 C C . GLY A 1 79 ? -20.118 0.962 41.521 1.00 80.69 79 GLY A C 1
ATOM 605 O O . GLY A 1 79 ? -19.205 1.584 40.969 1.00 80.69 79 GLY A O 1
ATOM 606 N N . ARG A 1 80 ? -19.846 -0.086 42.313 1.00 88.56 80 ARG A N 1
ATOM 607 C CA . ARG A 1 80 ? -18.479 -0.567 42.550 1.00 88.56 80 ARG A CA 1
ATOM 608 C C . ARG A 1 80 ? -18.013 -1.446 41.390 1.00 88.56 80 ARG A C 1
ATOM 610 O O . ARG A 1 80 ? -18.778 -2.200 40.799 1.00 88.56 80 ARG A O 1
ATOM 617 N N . ARG A 1 81 ? -16.719 -1.367 41.066 1.00 90.06 81 ARG A N 1
ATOM 618 C CA . ARG A 1 81 ? -16.083 -2.180 40.017 1.00 90.06 81 ARG A CA 1
ATOM 619 C C . ARG A 1 81 ? -15.069 -3.142 40.618 1.00 90.06 81 ARG A C 1
ATOM 621 O O . ARG A 1 81 ? -14.300 -2.757 41.502 1.00 90.06 81 ARG A O 1
ATOM 628 N N . VAL A 1 82 ? -15.033 -4.360 40.089 1.00 92.69 82 VAL A N 1
ATOM 629 C CA . VAL A 1 82 ? -13.968 -5.335 40.336 1.00 92.69 82 VAL A CA 1
ATOM 630 C C . VAL A 1 82 ? -12.942 -5.204 39.220 1.00 92.69 82 VAL A C 1
ATOM 632 O O . VAL A 1 82 ? -13.289 -5.114 38.043 1.00 92.69 82 VAL A O 1
ATOM 635 N N . GLN A 1 83 ? -11.667 -5.165 39.600 1.00 94.44 83 GLN A N 1
ATOM 636 C CA . GLN A 1 83 ? -10.557 -5.038 38.667 1.00 94.44 83 GLN A CA 1
ATOM 637 C C . GLN A 1 83 ? -9.512 -6.115 38.932 1.00 94.44 83 GLN A C 1
ATOM 639 O O . GLN A 1 83 ? -9.026 -6.246 40.056 1.00 94.44 83 GLN A O 1
ATOM 644 N N . LYS A 1 84 ? -9.102 -6.823 37.880 1.00 96.06 84 LYS A N 1
ATOM 645 C CA . LYS A 1 84 ? -8.006 -7.793 37.927 1.00 96.06 84 LYS A CA 1
ATOM 646 C C . LYS A 1 84 ? -6.994 -7.469 36.840 1.00 96.06 84 LYS A C 1
ATOM 648 O O . LYS A 1 84 ? -7.382 -7.243 35.700 1.00 96.06 84 LYS A O 1
ATOM 653 N N . VAL A 1 85 ? -5.710 -7.449 37.197 1.00 96.81 85 VAL A N 1
ATOM 654 C CA . VAL A 1 85 ? -4.616 -7.172 36.256 1.00 96.81 85 VAL A CA 1
ATOM 655 C C . VAL A 1 85 ? -3.592 -8.293 36.325 1.00 96.81 85 VAL A C 1
ATOM 657 O O . VAL A 1 85 ? -3.152 -8.637 37.423 1.00 96.81 85 VAL A O 1
ATOM 660 N N . TRP A 1 86 ? -3.241 -8.877 35.184 1.00 97.12 86 TRP A N 1
ATOM 661 C CA . TRP A 1 86 ? -2.274 -9.971 35.101 1.00 97.12 86 TRP A CA 1
ATOM 662 C C . TRP A 1 86 ? -1.606 -10.018 33.729 1.00 97.12 86 TRP A C 1
ATOM 664 O O . TRP A 1 86 ? -2.117 -9.473 32.754 1.00 97.12 86 TRP A O 1
ATOM 674 N N . THR A 1 87 ? -0.472 -10.705 33.656 1.00 96.81 87 THR A N 1
ATOM 675 C CA . THR A 1 87 ? 0.262 -10.906 32.406 1.00 96.81 87 THR A CA 1
ATOM 676 C C . THR A 1 87 ? -0.161 -12.212 31.742 1.00 96.81 87 THR A C 1
ATOM 678 O O . THR A 1 87 ? -0.325 -13.236 32.406 1.00 96.81 87 THR A O 1
ATOM 681 N N . VAL A 1 88 ? -0.300 -12.180 30.421 1.00 96.44 88 VAL A N 1
ATOM 682 C CA . VAL A 1 88 ? -0.591 -13.326 29.554 1.00 96.44 88 VAL A CA 1
ATOM 683 C C . VAL A 1 88 ? 0.562 -13.472 28.564 1.00 96.44 88 VAL A C 1
ATOM 685 O O . VAL A 1 88 ? 1.009 -12.481 27.994 1.00 96.44 88 VAL A O 1
ATOM 688 N N . ALA A 1 89 ? 1.075 -14.685 28.363 1.00 96.31 89 ALA A N 1
ATOM 689 C CA . ALA A 1 89 ? 2.071 -14.941 27.323 1.00 96.31 89 ALA A CA 1
ATOM 690 C C . ALA A 1 89 ? 1.443 -14.796 25.926 1.00 96.31 89 ALA A C 1
ATOM 692 O O . ALA A 1 89 ? 0.317 -15.235 25.706 1.00 96.31 89 ALA A O 1
ATOM 693 N N . SER A 1 90 ? 2.180 -14.248 24.959 1.00 94.06 90 SER A N 1
ATOM 694 C CA . SER A 1 90 ? 1.691 -14.029 23.584 1.00 94.06 90 SER A CA 1
ATOM 695 C C . SER A 1 90 ? 1.672 -15.305 22.719 1.00 94.06 90 SER A C 1
ATOM 697 O O . SER A 1 90 ? 1.855 -15.237 21.505 1.00 94.06 90 SER A O 1
ATOM 699 N N . THR A 1 91 ? 1.494 -16.481 23.326 1.00 96.00 91 THR A N 1
ATOM 700 C CA . THR A 1 91 ? 1.391 -17.767 22.621 1.00 96.00 91 THR A CA 1
ATOM 701 C C . THR A 1 91 ? -0.069 -18.109 22.338 1.00 96.00 91 THR A C 1
ATOM 703 O O . THR A 1 91 ? -0.956 -17.770 23.118 1.00 96.00 91 THR A O 1
ATOM 706 N N . THR A 1 92 ? -0.331 -18.814 21.234 1.00 96.94 92 THR A N 1
ATOM 707 C CA . THR A 1 92 ? -1.696 -19.130 20.780 1.00 96.94 92 THR A CA 1
ATOM 708 C C . THR A 1 92 ? -2.558 -19.769 21.868 1.00 96.94 92 THR A C 1
ATOM 710 O O . THR A 1 92 ? -3.648 -19.272 22.124 1.00 96.94 92 THR A O 1
ATOM 713 N N . ASN A 1 93 ? -2.074 -20.814 22.548 1.00 97.62 93 ASN A N 1
ATOM 714 C CA . ASN A 1 93 ? -2.854 -21.515 23.578 1.00 97.62 93 ASN A CA 1
ATOM 715 C C . ASN A 1 93 ? -3.223 -20.588 24.741 1.00 97.62 93 ASN A C 1
ATOM 717 O O . ASN A 1 93 ? -4.378 -20.525 25.141 1.00 97.62 93 ASN A O 1
ATOM 721 N N . THR A 1 94 ? -2.266 -19.791 25.213 1.00 97.81 94 THR A N 1
ATOM 722 C CA . THR A 1 94 ? -2.480 -18.850 26.317 1.00 97.81 94 THR A CA 1
ATOM 723 C C . THR A 1 94 ? -3.450 -17.725 25.931 1.00 97.81 94 THR A C 1
ATOM 725 O O . THR A 1 94 ? -4.258 -17.291 26.750 1.00 97.81 94 THR A O 1
ATOM 728 N N . ILE A 1 95 ? -3.418 -17.261 24.674 1.00 97.69 95 ILE A N 1
ATOM 729 C CA . ILE A 1 95 ? -4.384 -16.279 24.155 1.00 97.69 95 ILE A CA 1
ATOM 730 C C . ILE A 1 95 ? -5.778 -16.908 24.000 1.00 97.69 95 ILE A C 1
ATOM 732 O O . ILE A 1 95 ? -6.776 -16.254 24.292 1.00 97.69 95 ILE A O 1
ATOM 736 N N . LEU A 1 96 ? -5.866 -18.169 23.570 1.00 98.00 96 LEU A N 1
ATOM 737 C CA . LEU A 1 96 ? -7.133 -18.896 23.476 1.00 98.00 96 LEU A CA 1
ATOM 738 C C . LEU A 1 96 ? -7.765 -19.096 24.859 1.00 98.00 96 LEU A C 1
ATOM 740 O O . LEU A 1 96 ? -8.947 -18.809 25.013 1.00 98.00 96 LEU A O 1
ATOM 744 N N . GLU A 1 97 ? -6.975 -19.488 25.861 1.00 98.00 97 GLU A N 1
ATOM 745 C CA . GLU A 1 97 ? -7.415 -19.575 27.259 1.00 98.00 97 GLU A CA 1
ATOM 746 C C . GLU A 1 97 ? -7.856 -18.215 27.812 1.00 98.00 97 GLU A C 1
ATOM 748 O O . GLU A 1 97 ? -8.834 -18.126 28.556 1.00 98.00 97 GLU A O 1
ATOM 753 N N . LEU A 1 98 ? -7.148 -17.135 27.454 1.00 97.88 98 LEU A N 1
ATOM 754 C CA . LEU A 1 98 ? -7.589 -15.779 27.765 1.00 97.88 98 LEU A CA 1
ATOM 755 C C . LEU A 1 98 ? -8.961 -15.512 27.136 1.00 97.88 98 LEU A C 1
ATOM 757 O O . LEU A 1 98 ? -9.852 -15.054 27.843 1.00 97.88 98 LEU A O 1
ATOM 761 N N . GLY A 1 99 ? -9.143 -15.820 25.851 1.00 97.69 99 GLY A N 1
ATOM 762 C CA . GLY A 1 99 ? -10.419 -15.663 25.151 1.00 97.69 99 GLY A CA 1
ATOM 763 C C . GLY A 1 99 ? -11.559 -16.395 25.846 1.00 97.69 99 GLY A C 1
ATOM 764 O O . GLY A 1 99 ? -12.561 -15.767 26.176 1.00 97.69 99 GLY A O 1
ATOM 765 N N . ASP A 1 100 ? -11.364 -17.675 26.169 1.00 97.62 100 ASP A N 1
ATOM 766 C CA . ASP A 1 100 ? -12.348 -18.485 26.894 1.00 97.62 100 ASP A CA 1
ATOM 767 C C . ASP A 1 100 ? -12.703 -17.853 28.249 1.00 97.62 100 ASP A C 1
ATOM 769 O O . ASP A 1 100 ? -13.875 -17.744 28.609 1.00 97.62 100 ASP A O 1
ATOM 773 N N . ARG A 1 101 ? -11.709 -17.335 28.983 1.00 96.88 101 ARG A N 1
ATOM 774 C CA . ARG A 1 101 ? -11.954 -16.619 30.245 1.00 96.88 101 ARG A CA 1
ATOM 775 C C . ARG A 1 101 ? -12.746 -15.332 30.050 1.00 96.88 101 ARG A C 1
ATOM 777 O O . ARG A 1 101 ? -13.625 -15.065 30.860 1.00 96.88 101 ARG A O 1
ATOM 784 N N . LEU A 1 102 ? -12.433 -14.520 29.041 1.00 97.44 102 LEU A N 1
ATOM 785 C CA . LEU A 1 102 ? -13.142 -13.259 28.796 1.00 97.44 102 LEU A CA 1
ATOM 786 C C . LEU A 1 102 ? -14.592 -13.511 28.359 1.00 97.44 102 LEU A C 1
ATOM 788 O O . LEU A 1 102 ? -15.490 -12.818 28.835 1.00 97.44 102 LEU A O 1
ATOM 792 N N . VAL A 1 103 ? -14.828 -14.543 27.544 1.00 97.06 103 VAL A N 1
ATOM 793 C CA . VAL A 1 103 ? -16.176 -14.989 27.156 1.00 97.06 103 VAL A CA 1
ATOM 794 C C . VAL A 1 103 ? -16.958 -15.485 28.370 1.00 97.06 103 VAL A C 1
ATOM 796 O O . VAL A 1 103 ? -18.047 -14.983 28.621 1.00 97.06 103 VAL A O 1
ATOM 799 N N . CYS A 1 104 ? -16.395 -16.389 29.180 1.00 95.69 104 CYS A N 1
ATOM 800 C CA . CYS A 1 104 ? -17.042 -16.874 30.409 1.00 95.69 104 CYS A CA 1
ATOM 801 C C . CYS A 1 104 ? -17.312 -15.751 31.404 1.00 95.69 104 CYS A C 1
ATOM 803 O O . CYS A 1 104 ? -18.291 -15.783 32.145 1.00 95.69 104 CYS A O 1
ATOM 805 N N . GLN A 1 105 ? -16.425 -14.757 31.439 1.00 93.94 105 GLN A N 1
ATOM 806 C CA . GLN A 1 105 ? -16.668 -13.584 32.240 1.00 93.94 105 GLN A CA 1
ATOM 807 C C . GLN A 1 105 ? -17.819 -12.785 31.664 1.00 93.94 105 GLN A C 1
ATOM 809 O O . GLN A 1 105 ? -18.467 -12.182 32.485 1.00 93.94 105 GLN A O 1
ATOM 814 N N . GLY A 1 106 ? -18.124 -12.785 30.364 1.00 94.69 106 GLY A N 1
ATOM 815 C CA . GLY A 1 106 ? -19.170 -11.968 29.733 1.00 94.69 106 GLY A CA 1
ATOM 816 C C . GLY A 1 106 ? -18.651 -10.595 29.310 1.00 94.69 106 GLY A C 1
ATOM 817 O O . GLY A 1 106 ? -19.303 -9.583 29.544 1.00 94.69 106 GLY A O 1
ATOM 818 N N . VAL A 1 107 ? -17.399 -10.521 28.858 1.00 96.38 107 VAL A N 1
ATOM 819 C CA . VAL A 1 107 ? -16.791 -9.261 28.416 1.00 96.38 107 VAL A CA 1
ATOM 820 C C . VAL A 1 107 ? -17.473 -8.786 27.138 1.00 96.38 107 VAL A C 1
ATOM 822 O O . VAL A 1 107 ? -17.518 -9.511 26.152 1.00 96.38 107 VAL A O 1
ATOM 825 N N . GLU A 1 108 ? -17.969 -7.553 27.170 1.00 94.12 108 GLU A N 1
ATOM 826 C CA . GLU A 1 108 ? -18.641 -6.896 26.048 1.00 94.12 108 GLU A CA 1
ATOM 827 C C . GLU A 1 108 ? -17.624 -6.338 25.058 1.00 94.12 108 GLU A C 1
ATOM 829 O O . GLU A 1 108 ? -17.852 -6.398 23.860 1.00 94.12 108 GLU A O 1
ATOM 834 N N . ARG A 1 109 ? -16.491 -5.814 25.551 1.00 95.25 109 ARG A N 1
ATOM 835 C CA . ARG A 1 109 ? -15.479 -5.158 24.714 1.00 95.25 109 ARG A CA 1
ATOM 836 C C . ARG A 1 109 ? -14.057 -5.436 25.176 1.00 95.25 109 ARG A C 1
ATOM 838 O O . ARG A 1 109 ? -13.731 -5.303 26.359 1.00 95.25 109 ARG A O 1
ATOM 845 N N . VAL A 1 110 ? -13.187 -5.765 24.226 1.00 96.81 110 VAL A N 1
ATOM 846 C CA . VAL A 1 110 ? -11.747 -5.937 24.436 1.00 96.81 110 VAL A CA 1
ATOM 847 C C . VAL A 1 110 ? -10.991 -4.849 23.693 1.00 96.81 110 VAL A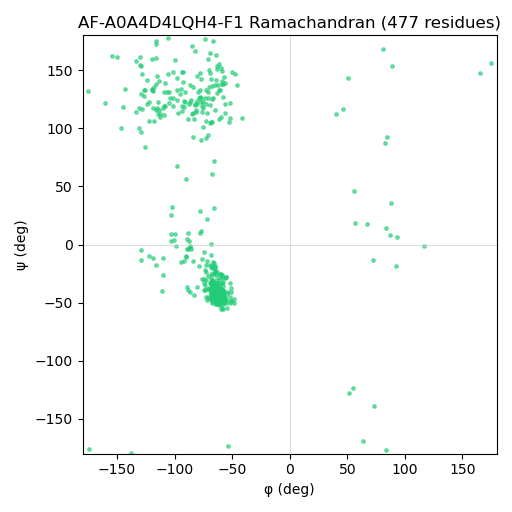 C 1
ATOM 849 O O . VAL A 1 110 ? -10.993 -4.812 22.468 1.00 96.81 110 VAL A O 1
ATOM 852 N N . VAL A 1 111 ? -10.296 -3.977 24.415 1.00 95.31 111 VAL A N 1
ATOM 853 C CA . VAL A 1 111 ? -9.524 -2.879 23.828 1.00 95.31 111 VAL A CA 1
ATOM 854 C C . VAL A 1 111 ? -8.036 -3.188 23.872 1.00 95.31 111 VAL A C 1
ATOM 856 O O . VAL A 1 111 ? -7.503 -3.579 24.903 1.00 95.31 111 VAL A O 1
ATOM 859 N N . MET A 1 112 ? -7.351 -3.011 22.750 1.00 94.44 112 MET A N 1
ATOM 860 C CA . MET A 1 112 ? -5.945 -3.362 22.589 1.00 94.44 112 MET A CA 1
ATOM 861 C C . MET A 1 112 ? -5.153 -2.147 22.128 1.00 94.44 112 MET A C 1
ATOM 863 O O . MET A 1 112 ? -5.412 -1.609 21.049 1.00 94.44 112 MET A O 1
ATOM 867 N N . GLU A 1 113 ? -4.156 -1.743 22.908 1.00 88.69 113 GLU A N 1
ATOM 868 C CA . GLU A 1 113 ? -3.099 -0.855 22.429 1.00 88.69 113 GLU A CA 1
ATOM 869 C C . GLU A 1 113 ? -1.949 -1.744 21.953 1.00 88.69 113 GLU A C 1
ATOM 871 O O . GLU A 1 113 ? -1.363 -2.500 22.724 1.00 88.69 113 GLU A O 1
ATOM 876 N N . ALA A 1 114 ? -1.656 -1.712 20.653 1.00 72.56 114 ALA A N 1
ATOM 877 C CA . ALA A 1 114 ? -0.557 -2.488 20.096 1.00 72.56 114 ALA A CA 1
ATOM 878 C C . ALA A 1 114 ? 0.404 -1.595 19.321 1.00 72.56 114 ALA A C 1
ATOM 880 O O . ALA A 1 114 ? 0.010 -0.820 18.444 1.00 72.56 114 ALA A O 1
ATOM 881 N N . THR A 1 115 ? 1.695 -1.771 19.591 1.00 67.44 115 THR A N 1
ATOM 882 C CA . THR A 1 115 ? 2.768 -1.221 18.765 1.00 67.44 115 THR A CA 1
ATOM 883 C C . THR A 1 115 ? 3.174 -2.244 17.700 1.00 67.44 115 THR A C 1
ATOM 885 O O . THR A 1 115 ? 3.609 -3.359 17.983 1.00 67.44 115 THR A O 1
ATOM 888 N N . GLY A 1 116 ? 3.011 -1.878 16.426 1.00 73.50 116 GLY A N 1
ATOM 889 C CA . GLY A 1 116 ? 3.404 -2.730 15.300 1.00 73.50 116 GLY A CA 1
ATOM 890 C C . GLY A 1 116 ? 2.484 -3.938 15.074 1.00 73.50 116 GLY A C 1
ATOM 891 O O . GLY A 1 116 ? 1.262 -3.817 15.099 1.00 73.50 116 GLY A O 1
ATOM 892 N N . SER A 1 117 ? 3.068 -5.101 14.764 1.00 81.88 117 SER A N 1
ATOM 893 C CA . SER A 1 117 ? 2.335 -6.318 14.376 1.00 81.88 117 SER A CA 1
ATOM 894 C C . SER A 1 117 ? 1.950 -7.229 15.547 1.00 81.88 117 SER A C 1
ATOM 896 O O . SER A 1 117 ? 1.158 -8.149 15.342 1.00 81.88 117 SER A O 1
ATOM 898 N N . TYR A 1 118 ? 2.458 -6.981 16.759 1.00 86.38 118 TYR A N 1
ATOM 899 C CA . TYR A 1 118 ? 2.275 -7.879 17.908 1.00 86.38 118 TYR A CA 1
ATOM 900 C C . TYR A 1 118 ? 0.832 -7.960 18.413 1.00 86.38 118 TYR A C 1
ATOM 902 O O . TYR A 1 118 ? 0.467 -8.953 19.027 1.00 86.38 118 TYR A O 1
ATOM 910 N N . GLY A 1 119 ? -0.015 -6.976 18.095 1.00 88.56 119 GLY A N 1
ATOM 911 C CA . GLY A 1 119 ? -1.445 -7.034 18.410 1.00 88.56 119 GLY A CA 1
ATOM 912 C C . GLY A 1 119 ? -2.250 -8.007 17.546 1.00 88.56 119 GLY A C 1
ATOM 913 O O . GLY A 1 119 ? -3.352 -8.388 17.928 1.00 88.56 119 GLY A O 1
ATOM 914 N N . ARG A 1 120 ? -1.721 -8.433 16.386 1.00 91.75 120 ARG A N 1
ATOM 915 C CA . ARG A 1 120 ? -2.457 -9.279 15.427 1.00 91.75 120 ARG A CA 1
ATOM 916 C C . ARG A 1 120 ? -2.904 -10.620 16.030 1.00 91.75 120 ARG A C 1
ATOM 918 O O . ARG A 1 120 ? -4.078 -10.934 15.865 1.00 91.75 120 ARG A O 1
ATOM 925 N N . PRO A 1 121 ? -2.050 -11.398 16.730 1.00 93.31 121 PRO A N 1
ATOM 926 C CA . PRO A 1 121 ? -2.466 -12.673 17.312 1.00 93.31 121 PRO A CA 1
ATOM 927 C C . PRO A 1 121 ? -3.592 -12.517 18.338 1.00 93.31 121 PRO A C 1
ATOM 929 O O . PRO A 1 121 ? -4.573 -13.247 18.259 1.00 93.31 121 PRO A O 1
ATOM 932 N N . PHE A 1 122 ? -3.495 -11.534 19.242 1.00 95.38 122 PHE A N 1
ATOM 933 C CA . PHE A 1 122 ? -4.553 -11.247 20.216 1.00 95.38 122 PHE A CA 1
ATOM 934 C C . PHE A 1 122 ? -5.853 -10.863 19.521 1.00 95.38 122 PHE A C 1
ATOM 936 O O . PHE A 1 122 ? -6.876 -11.483 19.779 1.00 95.38 122 PHE A O 1
ATOM 943 N N . PHE A 1 123 ? -5.804 -9.899 18.598 1.00 94.69 123 PHE A N 1
ATOM 944 C CA . PHE A 1 123 ? -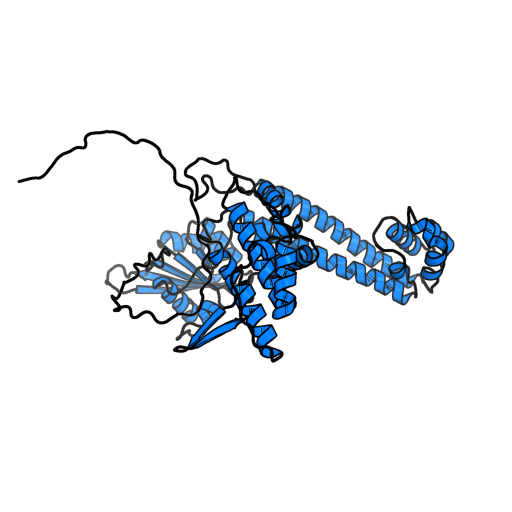6.996 -9.443 17.892 1.00 94.69 123 PHE A CA 1
ATOM 945 C C . PHE A 1 123 ? -7.679 -10.597 17.156 1.00 94.69 123 PHE A C 1
ATOM 947 O O . PHE A 1 123 ? -8.868 -10.808 17.334 1.00 94.69 123 PHE A O 1
ATOM 954 N N . TYR A 1 124 ? -6.938 -11.371 16.356 1.00 93.88 124 TYR A N 1
ATOM 955 C CA . TYR A 1 124 ? -7.532 -12.411 15.510 1.00 93.88 124 TYR A CA 1
ATOM 956 C C . TYR A 1 124 ? -8.099 -13.572 16.322 1.00 93.88 124 TYR A C 1
ATOM 958 O O . TYR A 1 124 ? -9.169 -14.074 15.994 1.00 93.88 124 TYR A O 1
ATOM 966 N N . LEU A 1 125 ? -7.389 -14.007 17.365 1.00 95.75 125 LEU A N 1
ATOM 967 C CA . LEU A 1 125 ? -7.838 -15.127 18.187 1.00 95.75 125 LEU A CA 1
ATOM 968 C C . LEU A 1 125 ? -9.020 -14.730 19.072 1.00 95.75 125 LEU A C 1
ATOM 970 O O . LEU A 1 125 ? -9.937 -15.526 19.220 1.00 95.75 125 LEU A O 1
ATOM 974 N N . LEU A 1 126 ? -9.030 -13.515 19.627 1.00 96.38 126 LEU A N 1
ATOM 975 C CA . LEU A 1 126 ? -10.131 -13.041 20.469 1.00 96.38 126 LEU A CA 1
ATOM 976 C C . LEU A 1 126 ? -11.377 -12.695 19.636 1.00 96.38 126 LEU A C 1
ATOM 978 O O . LEU A 1 126 ? -12.476 -13.083 20.021 1.00 96.38 126 LEU A O 1
ATOM 982 N N . GLU A 1 127 ? -11.206 -12.093 18.453 1.00 94.44 127 GLU A N 1
ATOM 983 C CA . GLU A 1 127 ? -12.280 -11.897 17.462 1.00 94.44 127 GLU A CA 1
ATOM 984 C C . GLU A 1 127 ? -12.905 -13.243 17.063 1.00 94.44 127 GLU A C 1
ATOM 986 O O . GLU A 1 127 ? -14.124 -13.390 17.068 1.00 94.44 127 GLU A O 1
ATOM 991 N N . ALA A 1 128 ? -12.087 -14.269 16.798 1.00 93.50 128 ALA A N 1
ATOM 992 C CA . ALA A 1 128 ? -12.572 -15.610 16.459 1.00 93.50 128 ALA A CA 1
ATOM 993 C C . ALA A 1 128 ? -13.317 -16.315 17.611 1.00 93.50 128 ALA A C 1
ATOM 995 O O . ALA A 1 128 ? -14.022 -17.292 17.369 1.00 93.50 128 ALA A O 1
ATOM 996 N N . ARG A 1 129 ? -13.180 -15.833 18.853 1.00 94.12 129 ARG A N 1
ATOM 997 C CA . ARG A 1 129 ? -13.966 -16.287 20.013 1.00 94.12 129 ARG A CA 1
ATOM 998 C C . ARG A 1 129 ? -15.266 -15.498 20.211 1.00 94.12 129 ARG A C 1
ATOM 1000 O O . ARG A 1 129 ? -15.962 -15.744 21.188 1.00 94.12 129 ARG A O 1
ATOM 1007 N N . GLY A 1 130 ? -15.599 -14.584 19.298 1.00 92.75 130 GLY A N 1
ATOM 1008 C CA . GLY A 1 130 ? -16.833 -13.796 19.336 1.00 92.75 130 GLY A CA 1
ATOM 1009 C C . GLY A 1 130 ? -16.766 -12.548 20.217 1.00 92.75 130 GLY A C 1
ATOM 1010 O O . GLY A 1 130 ? -17.806 -11.981 20.530 1.00 92.75 130 GLY A O 1
ATOM 1011 N N . LEU A 1 131 ? -15.572 -12.113 20.633 1.00 94.69 131 LEU A N 1
ATOM 1012 C CA . LEU A 1 131 ? -15.399 -10.888 21.421 1.00 94.69 131 LEU A CA 1
ATOM 1013 C C . LEU A 1 131 ? -15.341 -9.653 20.505 1.00 94.69 131 LEU A C 1
ATOM 1015 O O . LEU A 1 131 ? -14.593 -9.658 19.523 1.00 94.69 131 LEU A O 1
ATOM 1019 N N . ASP A 1 132 ? -16.039 -8.567 20.865 1.00 93.94 132 ASP A N 1
ATOM 1020 C CA . ASP A 1 132 ? -15.884 -7.259 20.204 1.00 93.94 132 ASP A CA 1
ATOM 1021 C C . ASP A 1 132 ? -14.498 -6.681 20.525 1.00 93.94 132 ASP A C 1
ATOM 1023 O O . ASP A 1 132 ? -14.210 -6.253 21.648 1.00 93.94 132 ASP A O 1
ATOM 1027 N N . CYS A 1 133 ? -13.607 -6.721 19.536 1.00 94.94 133 CYS A N 1
ATOM 1028 C CA . CYS A 1 133 ? -12.211 -6.337 19.686 1.00 94.94 133 CYS A CA 1
ATOM 1029 C C . CYS A 1 133 ? -11.946 -4.973 19.049 1.00 94.94 133 CYS A C 1
ATOM 1031 O O . CYS A 1 133 ? -12.091 -4.779 17.842 1.00 94.94 133 CYS A O 1
ATOM 1033 N N . TRP A 1 134 ? -11.459 -4.032 19.850 1.00 93.81 134 TRP A N 1
ATOM 1034 C CA . TRP A 1 134 ? -11.063 -2.702 19.411 1.00 93.81 134 TRP A CA 1
ATOM 1035 C C . TRP A 1 134 ? -9.550 -2.573 19.439 1.00 93.81 134 TRP A C 1
ATOM 1037 O O . TRP A 1 134 ? -8.921 -2.637 20.492 1.00 93.81 134 TRP A O 1
ATOM 1047 N N . LEU A 1 135 ? -8.953 -2.317 18.280 1.00 91.75 135 LEU A N 1
ATOM 1048 C CA . LEU A 1 135 ? -7.565 -1.877 18.214 1.00 91.75 135 LEU A CA 1
ATOM 1049 C C . LEU A 1 135 ? -7.533 -0.354 18.336 1.00 91.75 135 LEU A C 1
ATOM 1051 O O . LEU A 1 135 ? -8.101 0.326 17.489 1.00 91.75 135 LEU A O 1
ATOM 1055 N N . VAL A 1 136 ? -6.859 0.209 19.333 1.00 89.94 136 VAL A N 1
ATOM 1056 C CA . VAL A 1 136 ? -6.768 1.668 19.499 1.00 89.94 136 VAL A CA 1
ATOM 1057 C C . VAL A 1 136 ? -5.432 2.206 19.009 1.00 89.94 136 VAL A C 1
ATOM 1059 O O . VAL A 1 136 ? -4.395 1.543 19.068 1.00 89.94 136 VAL A O 1
ATOM 1062 N N . ASN A 1 137 ? -5.450 3.435 18.498 1.00 81.62 137 ASN A N 1
ATOM 1063 C CA . ASN A 1 137 ? -4.228 4.114 18.101 1.00 81.62 137 ASN A CA 1
ATOM 1064 C C . ASN A 1 137 ? -3.494 4.609 19.349 1.00 81.62 137 ASN A C 1
ATOM 1066 O O . ASN A 1 137 ? -4.002 5.473 20.062 1.00 81.62 137 ASN A O 1
ATOM 1070 N N . ALA A 1 138 ? -2.273 4.119 19.562 1.00 78.12 138 ALA A N 1
ATOM 1071 C CA . ALA A 1 138 ? -1.434 4.523 20.687 1.00 78.12 138 ALA A CA 1
ATOM 1072 C C . ALA A 1 138 ? -1.310 6.052 20.815 1.00 78.12 138 ALA A C 1
ATOM 1074 O O . ALA A 1 138 ? -1.357 6.585 21.916 1.00 78.12 138 ALA A O 1
ATOM 1075 N N . ARG A 1 139 ? -1.231 6.795 19.699 1.00 78.19 139 ARG A N 1
ATOM 1076 C CA . ARG A 1 139 ? -1.140 8.267 19.734 1.00 78.19 139 ARG A CA 1
ATOM 1077 C C . ARG A 1 139 ? -2.393 8.931 20.291 1.00 78.19 139 ARG A C 1
ATOM 1079 O O . ARG A 1 139 ? -2.278 9.973 20.924 1.00 78.19 139 ARG A O 1
ATOM 1086 N N . ASP A 1 140 ? -3.566 8.365 20.033 1.00 79.19 140 ASP A N 1
ATOM 1087 C CA . ASP A 1 140 ? -4.825 8.939 20.506 1.00 79.19 140 ASP A CA 1
ATOM 1088 C C . ASP A 1 140 ? -4.956 8.708 22.021 1.00 79.19 140 ASP A C 1
ATOM 1090 O O . ASP A 1 140 ? -5.291 9.635 22.752 1.00 79.19 140 ASP A O 1
ATOM 1094 N N . VAL A 1 141 ? -4.540 7.532 22.509 1.00 81.25 141 VAL A N 1
ATOM 1095 C CA . VAL A 1 141 ? -4.488 7.204 23.947 1.00 81.25 141 VAL A CA 1
ATOM 1096 C C . VAL A 1 141 ? -3.402 8.003 24.686 1.00 81.25 141 VAL A C 1
ATOM 1098 O O . VAL A 1 141 ? -3.624 8.461 25.804 1.00 81.25 141 VAL A O 1
ATOM 1101 N N . GLN A 1 142 ? -2.224 8.211 24.079 1.00 78.81 142 GLN A N 1
ATOM 1102 C CA . GLN A 1 142 ? -1.106 8.979 24.666 1.00 78.81 142 GLN A CA 1
ATOM 1103 C C . GLN A 1 142 ? -1.471 10.426 25.011 1.00 78.81 142 GLN A C 1
ATOM 1105 O O . GLN A 1 142 ? -0.891 10.990 25.934 1.00 78.81 142 GLN A O 1
ATOM 1110 N N . ASN A 1 143 ? -2.414 11.027 24.285 1.00 78.38 143 ASN A N 1
ATOM 1111 C CA . ASN A 1 143 ? -2.785 12.428 24.474 1.00 78.38 143 ASN A CA 1
ATOM 1112 C C . ASN A 1 143 ? -3.853 12.639 25.558 1.00 78.38 143 ASN A C 1
ATOM 1114 O O . ASN A 1 143 ? -4.208 13.786 25.830 1.00 78.38 143 ASN A O 1
ATOM 1118 N N . VAL A 1 144 ? -4.371 11.571 26.177 1.00 80.62 144 VAL A N 1
ATOM 1119 C CA . VAL A 1 144 ? -5.374 11.697 27.238 1.00 80.62 144 VAL A CA 1
ATOM 1120 C C . VAL A 1 144 ? -4.685 12.045 28.570 1.00 80.62 144 VAL A C 1
ATOM 1122 O O . VAL A 1 144 ? -3.806 11.296 29.013 1.00 80.62 144 VAL A O 1
ATOM 1125 N N . PRO A 1 145 ? -5.055 13.162 29.234 1.00 80.62 145 PRO A N 1
ATOM 1126 C CA . PRO A 1 145 ? -4.452 13.565 30.504 1.00 80.62 145 PRO A CA 1
ATOM 1127 C C . PRO A 1 145 ? -4.578 12.493 31.589 1.00 80.62 145 PRO A C 1
ATOM 1129 O O . PRO A 1 145 ? -5.602 11.826 31.694 1.00 80.62 145 PRO A O 1
ATOM 1132 N N . GLY A 1 146 ? -3.557 12.371 32.441 1.00 79.56 146 GLY A N 1
ATOM 1133 C CA . GLY A 1 146 ? -3.562 11.415 33.555 1.00 79.56 146 GLY A CA 1
ATOM 1134 C C . GLY A 1 146 ? -3.068 10.009 33.204 1.00 79.56 146 GLY A C 1
ATOM 1135 O O . GLY A 1 146 ? -3.141 9.127 34.061 1.00 79.56 146 GLY A O 1
ATOM 1136 N N . ARG A 1 147 ? -2.525 9.799 31.992 1.00 81.25 147 ARG A N 1
ATOM 1137 C CA . ARG A 1 147 ? -1.889 8.533 31.594 1.00 81.25 147 ARG A CA 1
ATOM 1138 C C . ARG A 1 147 ? -0.754 8.143 32.567 1.00 81.25 147 ARG A C 1
ATOM 1140 O O . ARG A 1 147 ? 0.198 8.912 32.732 1.00 81.25 147 ARG A O 1
ATOM 1147 N N . PRO A 1 148 ? -0.834 6.971 33.222 1.00 80.62 148 PRO A N 1
ATOM 1148 C CA . PRO A 1 148 ? 0.203 6.495 34.136 1.00 80.62 148 PRO A CA 1
ATOM 1149 C C . PRO A 1 148 ? 1.504 6.101 33.423 1.00 80.62 148 PRO A C 1
ATOM 1151 O O . PRO A 1 148 ? 1.530 5.880 32.219 1.00 80.62 148 PRO A O 1
ATOM 1154 N N . LYS A 1 149 ? 2.597 5.964 34.187 1.00 80.81 149 LYS A N 1
ATOM 1155 C CA . LYS A 1 149 ? 3.927 5.615 33.648 1.00 80.81 149 LYS A CA 1
ATOM 1156 C C . LYS A 1 149 ? 4.236 4.109 33.615 1.00 80.81 149 LYS A C 1
ATOM 1158 O O . LYS A 1 149 ? 5.226 3.721 33.010 1.00 80.81 149 LYS A O 1
ATOM 1163 N N . THR A 1 150 ? 3.459 3.268 34.302 1.00 86.50 150 THR A N 1
ATOM 1164 C CA . THR A 1 150 ? 3.736 1.823 34.410 1.00 86.50 150 THR A CA 1
ATOM 1165 C C . THR A 1 150 ? 2.740 1.009 33.596 1.00 86.50 150 THR A C 1
ATOM 1167 O O . THR A 1 150 ? 1.545 1.281 33.677 1.00 86.50 150 THR A O 1
ATOM 1170 N N . ASP A 1 151 ? 3.204 -0.035 32.905 1.00 84.12 151 ASP A N 1
ATOM 1171 C CA . ASP A 1 151 ? 2.390 -0.891 32.018 1.00 84.12 151 ASP A CA 1
ATOM 1172 C C . ASP A 1 151 ? 1.108 -1.404 32.702 1.00 84.12 151 ASP A C 1
ATOM 1174 O O . ASP A 1 151 ? 0.009 -1.386 32.143 1.00 84.12 151 ASP A O 1
ATOM 1178 N N . LYS A 1 152 ? 1.218 -1.790 33.983 1.00 88.81 152 LYS A N 1
ATOM 1179 C CA . LYS A 1 152 ? 0.078 -2.233 34.802 1.00 88.81 152 LYS A CA 1
ATOM 1180 C C . LYS A 1 152 ? -0.994 -1.148 34.929 1.00 88.81 152 LYS A C 1
ATOM 1182 O O . LYS A 1 152 ? -2.181 -1.434 34.789 1.00 88.81 152 LYS A O 1
ATOM 1187 N N . LEU A 1 153 ? -0.593 0.077 35.268 1.00 89.56 153 LEU A N 1
ATOM 1188 C CA . LEU A 1 153 ? -1.528 1.187 35.451 1.00 89.56 153 LEU A CA 1
ATOM 1189 C C . LEU A 1 153 ? -2.018 1.732 34.108 1.00 89.56 153 LEU A C 1
ATOM 1191 O O . LEU A 1 153 ? -3.156 2.184 34.031 1.00 89.56 153 LEU A O 1
ATOM 1195 N N . ASP A 1 154 ? -1.199 1.645 33.066 1.00 89.50 154 ASP A N 1
ATOM 1196 C CA . ASP A 1 154 ? -1.544 2.046 31.707 1.00 89.50 154 ASP A CA 1
ATOM 1197 C C . ASP A 1 154 ? -2.642 1.153 31.115 1.00 89.50 154 ASP A C 1
ATOM 1199 O O . ASP A 1 154 ? -3.654 1.639 30.618 1.00 89.50 154 ASP A O 1
ATOM 1203 N N . THR A 1 155 ? -2.549 -0.163 31.320 1.00 92.50 155 THR A N 1
ATOM 1204 C CA . THR A 1 155 ? -3.615 -1.099 30.922 1.00 92.50 155 THR A CA 1
ATOM 1205 C C . THR A 1 155 ? -4.918 -0.832 31.691 1.00 92.50 155 THR A C 1
ATOM 1207 O O . THR A 1 155 ? -6.019 -0.890 31.141 1.00 92.50 155 THR A O 1
ATOM 1210 N N . VAL A 1 156 ? -4.822 -0.499 32.984 1.00 94.31 156 VAL A N 1
ATOM 1211 C CA . VAL A 1 156 ? -5.984 -0.089 33.794 1.00 94.31 156 VAL A CA 1
ATOM 1212 C C . VAL A 1 156 ? -6.603 1.198 33.267 1.00 94.31 156 VAL A C 1
ATOM 1214 O O . VAL A 1 156 ? -7.828 1.326 33.225 1.00 94.31 156 VAL A O 1
ATOM 1217 N N . TRP A 1 157 ? -5.759 2.154 32.897 1.00 92.81 157 TRP A N 1
ATOM 1218 C CA . TRP A 1 157 ? -6.166 3.417 32.312 1.00 92.81 157 TRP A CA 1
ATOM 1219 C C . TRP A 1 157 ? -6.905 3.197 30.993 1.00 92.81 157 TRP A C 1
ATOM 1221 O O . TRP A 1 157 ? -8.030 3.670 30.850 1.00 92.81 157 TRP A O 1
ATOM 1231 N N . LEU A 1 158 ? -6.356 2.374 30.100 1.00 92.88 158 LEU A N 1
ATOM 1232 C CA . LEU A 1 158 ? -6.991 2.008 28.839 1.00 92.88 158 LEU A CA 1
ATOM 1233 C C . LEU A 1 158 ? -8.380 1.383 29.048 1.00 92.88 158 LEU A C 1
ATOM 1235 O O . LEU A 1 158 ? -9.343 1.797 28.404 1.00 92.88 158 LEU A O 1
ATOM 1239 N N . ALA A 1 159 ? -8.515 0.456 30.003 1.00 93.88 159 ALA A N 1
ATOM 1240 C CA . ALA A 1 159 ? -9.808 -0.147 30.334 1.00 93.88 159 ALA A CA 1
ATOM 1241 C C . ALA A 1 159 ? -10.825 0.896 30.826 1.00 93.88 159 ALA A C 1
ATOM 1243 O O . ALA A 1 159 ? -11.995 0.839 30.464 1.00 93.88 159 ALA A O 1
ATOM 1244 N N . LYS A 1 160 ? -10.387 1.876 31.627 1.00 92.62 160 LYS A N 1
ATOM 1245 C CA . LYS A 1 160 ? -11.245 2.962 32.126 1.00 92.62 160 LYS A CA 1
ATOM 1246 C C . LYS A 1 160 ? -11.695 3.928 31.034 1.00 92.62 160 LYS A C 1
ATOM 1248 O O . LYS A 1 160 ? -12.788 4.478 31.164 1.00 92.62 160 LYS A O 1
ATOM 1253 N N . LEU A 1 161 ? -10.855 4.178 30.031 1.00 92.00 161 LEU A N 1
ATOM 1254 C CA . LEU A 1 161 ? -11.222 5.013 28.891 1.00 92.00 161 LEU A CA 1
ATOM 1255 C C . LEU A 1 161 ? -12.241 4.294 28.009 1.00 92.00 161 LEU A C 1
ATOM 1257 O O . LEU A 1 161 ? -13.264 4.875 27.668 1.00 92.00 161 LEU A O 1
ATOM 1261 N N . ALA A 1 162 ? -12.000 3.015 27.720 1.00 91.50 162 ALA A N 1
ATOM 1262 C CA . ALA A 1 162 ? -12.924 2.157 26.986 1.00 91.50 162 ALA A CA 1
ATOM 1263 C C . ALA A 1 162 ? -14.292 2.029 27.666 1.00 91.50 162 ALA A C 1
ATOM 1265 O O . ALA A 1 162 ? -15.313 2.220 27.019 1.00 91.50 162 ALA A O 1
ATOM 1266 N N . GLU A 1 163 ? -14.305 1.800 28.982 1.00 91.00 163 GLU A N 1
ATOM 1267 C CA . GLU A 1 163 ? -15.513 1.788 29.818 1.00 91.00 163 GLU A CA 1
ATOM 1268 C C . GLU A 1 163 ? -16.366 3.054 29.648 1.00 91.00 163 GLU A C 1
ATOM 1270 O O . GLU A 1 163 ? -17.580 2.980 29.755 1.00 91.00 163 GLU A O 1
ATOM 1275 N N . ARG A 1 164 ? -15.738 4.210 29.398 1.00 89.38 164 ARG A N 1
ATOM 1276 C CA . ARG A 1 164 ? -16.387 5.529 29.337 1.00 89.38 164 ARG A CA 1
ATOM 1277 C C . ARG A 1 164 ? -16.606 6.052 27.914 1.00 89.38 164 ARG A C 1
ATOM 1279 O O . ARG A 1 164 ? -16.886 7.237 27.774 1.00 89.38 164 ARG A O 1
ATOM 1286 N N . GLY A 1 165 ? -16.380 5.238 26.882 1.00 86.38 165 GLY A N 1
ATOM 1287 C CA . GLY A 1 165 ? -16.475 5.701 25.490 1.00 86.38 165 GLY A CA 1
ATOM 1288 C C . GLY A 1 165 ? -15.395 6.720 25.091 1.00 86.38 165 GLY A C 1
ATOM 1289 O O . GLY A 1 165 ? -15.526 7.423 24.101 1.00 86.38 165 GLY A O 1
ATOM 1290 N N . MET A 1 166 ? -14.294 6.829 25.846 1.00 88.00 166 MET A N 1
ATOM 1291 C CA . MET A 1 166 ? -13.243 7.839 25.623 1.00 88.00 166 MET A CA 1
ATOM 1292 C C . MET A 1 166 ? -12.147 7.391 24.641 1.00 88.00 166 MET A C 1
ATOM 1294 O O . MET A 1 166 ? -11.101 8.034 24.532 1.00 88.00 166 MET A O 1
ATOM 1298 N N . VAL A 1 167 ? -12.341 6.271 23.945 1.00 87.81 167 VAL A N 1
ATOM 1299 C CA . VAL A 1 167 ? -11.432 5.771 22.904 1.00 87.81 167 VAL A CA 1
ATOM 1300 C C . VAL A 1 167 ? -12.213 5.442 21.647 1.00 87.81 167 VAL A C 1
ATOM 1302 O O . VAL A 1 167 ? -13.381 5.088 21.714 1.00 87.81 167 VAL A O 1
ATOM 1305 N N . ARG A 1 168 ? -11.534 5.493 20.501 1.00 85.00 168 ARG A N 1
ATOM 1306 C CA . ARG A 1 168 ? -12.101 5.124 19.205 1.00 85.00 168 ARG A CA 1
ATOM 1307 C C . ARG A 1 168 ? -11.350 3.945 18.606 1.00 85.00 168 ARG A C 1
ATOM 1309 O O . ARG A 1 168 ? -10.115 3.934 18.581 1.00 85.00 168 ARG A O 1
ATOM 1316 N N . ALA A 1 169 ? -12.093 2.985 18.066 1.00 88.62 169 ALA A N 1
ATOM 1317 C CA . ALA A 1 169 ? -11.518 1.870 17.332 1.00 88.62 169 ALA A CA 1
ATOM 1318 C C . ALA A 1 169 ? -10.810 2.331 16.044 1.00 88.62 169 ALA A C 1
ATOM 1320 O O . ALA A 1 169 ? -11.305 3.151 15.266 1.00 88.62 169 ALA A O 1
ATOM 1321 N N . SER A 1 170 ? -9.643 1.751 15.790 1.00 87.81 170 SER A N 1
ATOM 1322 C CA . SER A 1 170 ? -8.969 1.787 14.498 1.00 87.81 170 SER A CA 1
ATOM 1323 C C . SER A 1 170 ? -9.620 0.789 13.551 1.00 87.81 170 SER A C 1
ATOM 1325 O O . SER A 1 170 ? -10.036 -0.296 13.952 1.00 87.81 170 SER A O 1
ATOM 1327 N N . PHE A 1 171 ? -9.630 1.118 12.261 1.00 86.94 171 PHE A N 1
ATOM 1328 C CA . PHE A 1 171 ? -10.125 0.202 11.240 1.00 86.94 171 PHE A CA 1
ATOM 1329 C C . PHE A 1 171 ? -9.240 -1.049 11.137 1.00 86.94 171 PHE A C 1
ATOM 1331 O O . PHE A 1 171 ? -8.075 -0.979 10.724 1.00 86.94 171 PHE A O 1
ATOM 1338 N N . VAL A 1 172 ? -9.827 -2.199 11.465 1.00 89.12 172 VAL A N 1
ATOM 1339 C CA . VAL A 1 172 ? -9.284 -3.522 11.160 1.00 89.12 172 VAL A CA 1
ATOM 1340 C C . VAL A 1 172 ? -10.183 -4.161 10.096 1.00 89.12 172 VAL A C 1
ATOM 1342 O O . VAL A 1 172 ? -11.376 -4.334 10.348 1.00 89.12 172 VAL A O 1
ATOM 1345 N N . PRO A 1 173 ? -9.653 -4.464 8.896 1.00 89.19 173 PRO A N 1
ATOM 1346 C CA . PRO A 1 173 ? -10.445 -5.092 7.846 1.00 89.19 173 PRO A CA 1
ATOM 1347 C C . PRO A 1 173 ? -10.768 -6.562 8.173 1.00 89.19 173 PRO A C 1
ATOM 1349 O O . PRO A 1 173 ? -10.044 -7.180 8.964 1.00 89.19 173 PRO A O 1
ATOM 1352 N N . PRO A 1 174 ? -11.800 -7.148 7.536 1.00 89.19 174 PRO A N 1
ATOM 1353 C CA . PRO A 1 174 ? -12.127 -8.567 7.675 1.00 89.19 174 PRO A CA 1
ATOM 1354 C C . PRO A 1 174 ? -11.008 -9.472 7.135 1.00 89.19 174 PRO A C 1
ATOM 1356 O O . PRO A 1 174 ? -10.125 -9.030 6.395 1.00 89.19 174 PRO A O 1
ATOM 1359 N N . LYS A 1 175 ? -11.028 -10.763 7.507 1.00 90.25 175 LYS A N 1
ATOM 1360 C CA . LYS A 1 175 ? -9.968 -11.745 7.182 1.00 90.25 175 LYS A CA 1
ATOM 1361 C C . LYS A 1 175 ? -9.541 -11.751 5.702 1.00 90.25 175 LYS A C 1
ATOM 1363 O O . LYS A 1 175 ? -8.339 -11.579 5.492 1.00 90.25 175 LYS A O 1
ATOM 1368 N N . PRO A 1 176 ? -10.448 -11.831 4.711 1.00 92.38 176 PRO A N 1
ATOM 1369 C CA . PRO A 1 176 ? -10.042 -11.853 3.303 1.00 92.38 176 PRO A CA 1
ATOM 1370 C C . PRO A 1 176 ? -9.297 -10.576 2.880 1.00 92.38 176 PRO A C 1
ATOM 1372 O O . PRO A 1 176 ? -8.217 -10.623 2.294 1.00 92.38 176 PRO A O 1
ATOM 1375 N N . VAL A 1 177 ? -9.788 -9.405 3.301 1.00 94.44 177 VAL A N 1
ATOM 1376 C CA . VAL A 1 177 ? -9.141 -8.111 3.021 1.00 94.44 177 VAL A CA 1
ATOM 1377 C C . VAL A 1 177 ? -7.795 -7.983 3.758 1.00 94.44 177 VAL A C 1
ATOM 1379 O O . VAL A 1 177 ? -6.854 -7.386 3.235 1.00 94.44 177 VAL A O 1
ATOM 1382 N N . ARG A 1 178 ? -7.641 -8.579 4.953 1.00 93.00 178 ARG A N 1
ATOM 1383 C CA . ARG A 1 178 ? -6.342 -8.655 5.659 1.00 93.00 178 ARG A CA 1
ATOM 1384 C C . ARG A 1 178 ? -5.311 -9.458 4.863 1.00 93.00 178 ARG A C 1
ATOM 1386 O O . ARG A 1 178 ? -4.164 -9.023 4.797 1.00 93.00 178 ARG A O 1
ATOM 1393 N N . GLN A 1 179 ? -5.712 -10.579 4.264 1.00 95.25 179 GLN A N 1
ATOM 1394 C CA . GLN A 1 179 ? -4.840 -11.409 3.424 1.00 95.25 179 GLN A CA 1
ATOM 1395 C C . GLN A 1 179 ? -4.437 -10.661 2.149 1.00 95.25 179 GLN A C 1
ATOM 1397 O O . GLN A 1 179 ? -3.245 -10.521 1.877 1.00 95.25 179 GLN A O 1
ATOM 1402 N N . LEU A 1 180 ? -5.406 -10.048 1.458 1.00 97.56 180 LEU A N 1
ATOM 1403 C CA . LEU A 1 180 ? -5.146 -9.187 0.299 1.00 97.56 180 LEU A CA 1
ATOM 1404 C C . LEU A 1 180 ? -4.135 -8.076 0.633 1.00 97.56 180 LEU A C 1
ATOM 1406 O O . LEU A 1 180 ? -3.225 -7.774 -0.143 1.00 97.56 180 LEU A O 1
ATOM 1410 N N . ARG A 1 181 ? -4.254 -7.478 1.822 1.00 95.81 181 ARG A N 1
ATOM 1411 C CA . ARG A 1 181 ? -3.332 -6.448 2.311 1.00 95.81 181 ARG A CA 1
ATOM 1412 C C . ARG A 1 181 ? -1.917 -6.965 2.540 1.00 95.81 181 ARG A C 1
ATOM 1414 O O . ARG A 1 181 ? -0.969 -6.232 2.269 1.00 95.81 181 ARG A O 1
ATOM 1421 N N . ASP A 1 182 ? -1.750 -8.182 3.041 1.00 96.00 182 ASP A N 1
ATOM 1422 C CA . ASP A 1 182 ? -0.423 -8.767 3.240 1.00 96.00 182 ASP A CA 1
ATOM 1423 C C . ASP A 1 182 ? 0.252 -9.062 1.885 1.00 96.00 182 ASP A C 1
ATOM 1425 O O . ASP A 1 182 ? 1.422 -8.705 1.698 1.00 96.00 182 ASP A O 1
ATOM 1429 N N . TYR A 1 183 ? -0.495 -9.581 0.902 1.00 98.38 183 TYR A N 1
ATOM 1430 C CA . TYR A 1 183 ? 0.027 -9.845 -0.444 1.00 98.38 183 TYR A CA 1
ATOM 1431 C C . TYR A 1 183 ? 0.376 -8.562 -1.207 1.00 98.38 183 TYR A C 1
ATOM 1433 O O . TYR A 1 183 ? 1.501 -8.417 -1.685 1.00 98.38 183 TYR A O 1
ATOM 1441 N N . THR A 1 184 ? -0.531 -7.583 -1.263 1.00 98.06 184 THR A N 1
ATOM 1442 C CA . THR A 1 184 ? -0.299 -6.310 -1.982 1.00 98.06 184 THR A CA 1
ATOM 1443 C C . THR A 1 184 ? 0.873 -5.511 -1.405 1.00 98.06 184 THR A C 1
ATOM 1445 O O . THR A 1 184 ? 1.667 -4.929 -2.153 1.00 98.06 184 THR A O 1
ATOM 1448 N N . ARG A 1 185 ? 1.043 -5.510 -0.076 1.00 97.06 185 ARG A N 1
ATOM 1449 C CA . ARG A 1 185 ? 2.188 -4.861 0.585 1.00 97.06 185 ARG A CA 1
ATOM 1450 C C . ARG A 1 185 ? 3.497 -5.568 0.273 1.00 97.06 185 ARG A C 1
ATOM 1452 O O . ARG A 1 185 ? 4.449 -4.903 -0.128 1.00 97.06 185 ARG A O 1
ATOM 1459 N N . THR A 1 186 ? 3.537 -6.893 0.410 1.00 98.25 186 THR A N 1
ATOM 1460 C CA . THR A 1 186 ? 4.733 -7.693 0.092 1.00 98.25 186 THR A CA 1
ATOM 1461 C C . THR A 1 186 ? 5.135 -7.507 -1.366 1.00 98.25 186 THR A C 1
ATOM 1463 O O . THR A 1 186 ? 6.290 -7.205 -1.656 1.00 98.25 186 THR A O 1
ATOM 1466 N N . ARG A 1 187 ? 4.162 -7.549 -2.280 1.00 98.31 187 ARG A N 1
ATOM 1467 C CA . ARG A 1 187 ? 4.385 -7.293 -3.703 1.00 98.31 187 ARG A CA 1
ATOM 1468 C C . ARG A 1 187 ? 5.016 -5.926 -3.937 1.00 98.31 187 ARG A C 1
ATOM 1470 O O . ARG A 1 187 ? 5.993 -5.811 -4.669 1.00 98.31 187 ARG A O 1
ATOM 1477 N N . THR A 1 188 ? 4.484 -4.887 -3.296 1.00 97.31 188 THR A N 1
ATOM 1478 C CA . THR A 1 188 ? 5.016 -3.523 -3.421 1.00 97.31 188 THR A CA 1
ATOM 1479 C C . THR A 1 188 ? 6.465 -3.439 -2.922 1.00 97.31 188 THR A C 1
ATOM 1481 O O . THR A 1 188 ? 7.290 -2.770 -3.545 1.00 97.31 188 THR A O 1
ATOM 1484 N N . VAL A 1 189 ? 6.814 -4.140 -1.835 1.00 97.94 189 VAL A N 1
ATOM 1485 C CA . VAL A 1 189 ? 8.209 -4.247 -1.364 1.00 97.94 189 VAL A CA 1
ATOM 1486 C C . VAL A 1 189 ? 9.087 -4.914 -2.420 1.00 97.94 189 VAL A C 1
ATOM 1488 O O . VAL A 1 189 ? 10.090 -4.324 -2.820 1.00 97.94 189 VAL A O 1
ATOM 1491 N N . PHE A 1 190 ? 8.691 -6.079 -2.933 1.00 98.62 190 PHE A N 1
ATOM 1492 C CA . PHE A 1 190 ? 9.483 -6.820 -3.919 1.00 98.62 190 PHE A CA 1
ATOM 1493 C C . PHE A 1 190 ? 9.652 -6.060 -5.234 1.00 98.62 190 PHE A C 1
ATOM 1495 O O . PHE A 1 190 ? 10.731 -6.085 -5.822 1.00 98.62 190 PHE A O 1
ATOM 1502 N N . VAL A 1 191 ? 8.643 -5.304 -5.677 1.00 98.00 191 VAL A N 1
ATOM 1503 C CA . VAL A 1 191 ? 8.768 -4.407 -6.836 1.00 98.00 191 VAL A CA 1
ATOM 1504 C C . VAL A 1 191 ? 9.857 -3.358 -6.595 1.00 98.00 191 VAL A C 1
ATOM 1506 O O . VAL A 1 191 ? 10.714 -3.154 -7.459 1.00 98.00 191 VAL A O 1
ATOM 1509 N N . HIS A 1 192 ? 9.873 -2.718 -5.422 1.00 97.19 192 HIS A N 1
ATOM 1510 C CA . HIS A 1 192 ? 10.905 -1.739 -5.079 1.00 97.19 192 HIS A CA 1
ATOM 1511 C C . HIS A 1 192 ? 12.295 -2.367 -4.951 1.00 97.19 192 HIS A C 1
ATOM 1513 O O . HIS A 1 192 ? 13.273 -1.787 -5.427 1.00 97.19 192 HIS A O 1
ATOM 1519 N N . GLU A 1 193 ? 12.404 -3.539 -4.330 1.00 98.50 193 GLU A N 1
ATOM 1520 C CA . GLU A 1 193 ? 13.665 -4.275 -4.218 1.00 98.50 193 GLU A CA 1
ATOM 1521 C C . GLU A 1 193 ? 14.192 -4.668 -5.594 1.00 98.50 193 GLU A C 1
ATOM 1523 O O . GLU A 1 193 ? 15.346 -4.376 -5.913 1.00 98.50 193 GLU A O 1
ATOM 1528 N N . ARG A 1 194 ? 13.332 -5.210 -6.462 1.00 98.44 194 ARG A N 1
ATOM 1529 C CA . ARG A 1 194 ? 13.692 -5.552 -7.839 1.00 98.44 194 ARG A CA 1
ATOM 1530 C C . ARG A 1 194 ? 14.227 -4.332 -8.573 1.00 98.44 194 ARG A C 1
ATOM 1532 O O . ARG A 1 194 ? 15.285 -4.417 -9.187 1.00 98.44 194 ARG A O 1
ATOM 1539 N N . THR A 1 195 ? 13.562 -3.184 -8.463 1.00 97.88 195 THR A N 1
ATOM 1540 C CA . THR A 1 195 ? 14.031 -1.922 -9.057 1.00 97.88 195 THR A CA 1
ATOM 1541 C C . THR A 1 195 ? 15.395 -1.499 -8.504 1.00 97.88 195 THR A C 1
ATOM 1543 O O . THR A 1 195 ? 16.287 -1.140 -9.271 1.00 97.88 195 THR A O 1
ATOM 1546 N N . ARG A 1 196 ? 15.628 -1.617 -7.190 1.00 98.25 196 ARG A N 1
ATOM 1547 C CA . ARG A 1 196 ? 16.951 -1.352 -6.591 1.00 98.25 196 ARG A CA 1
ATOM 1548 C C . ARG A 1 196 ? 18.030 -2.276 -7.155 1.00 98.25 196 ARG A C 1
ATOM 1550 O O . ARG A 1 196 ? 19.139 -1.813 -7.414 1.00 98.25 196 ARG A O 1
ATOM 1557 N N . HIS A 1 197 ? 17.725 -3.554 -7.369 1.00 97.94 197 HIS A N 1
ATOM 1558 C CA . HIS A 1 197 ? 18.657 -4.500 -7.984 1.00 97.94 197 HIS A CA 1
ATOM 1559 C C . HIS A 1 197 ? 18.878 -4.224 -9.475 1.00 97.94 197 HIS A C 1
ATOM 1561 O O . HIS A 1 197 ? 20.021 -4.264 -9.925 1.00 97.94 197 HIS A O 1
ATOM 1567 N N . LYS A 1 198 ? 17.841 -3.813 -10.211 1.00 98.00 198 LYS A N 1
ATOM 1568 C CA . LYS A 1 198 ? 17.974 -3.325 -11.590 1.00 98.00 198 LYS A CA 1
ATOM 1569 C C . LYS A 1 198 ? 18.924 -2.123 -11.683 1.00 98.00 198 LYS A C 1
ATOM 1571 O O . LYS A 1 198 ? 19.795 -2.087 -12.545 1.00 98.00 198 LYS A O 1
ATOM 1576 N N . HIS A 1 199 ? 18.837 -1.178 -10.748 1.00 97.56 199 HIS A N 1
ATOM 1577 C CA . HIS A 1 199 ? 19.788 -0.062 -10.673 1.00 97.56 199 HIS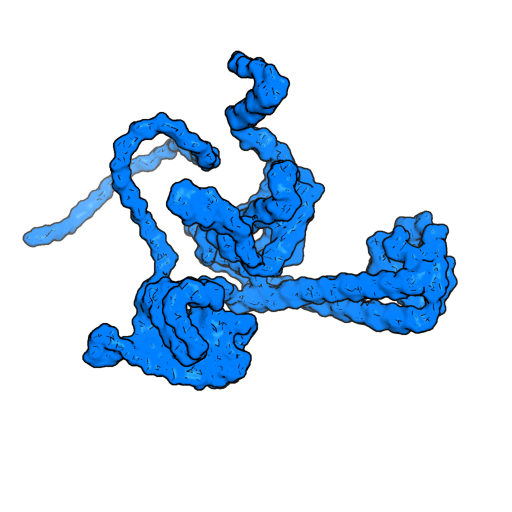 A CA 1
ATOM 1578 C C . HIS A 1 199 ? 21.209 -0.499 -10.293 1.00 97.56 199 HIS A C 1
ATOM 1580 O O . HIS A 1 199 ? 22.172 0.130 -10.718 1.00 97.56 199 HIS A O 1
ATOM 1586 N N . ARG A 1 200 ? 21.374 -1.557 -9.489 1.00 98.12 200 ARG A N 1
ATOM 1587 C CA . ARG A 1 200 ? 22.703 -2.113 -9.179 1.00 98.12 200 ARG A CA 1
ATOM 1588 C C . ARG A 1 200 ? 23.347 -2.769 -10.400 1.00 98.12 200 ARG A C 1
ATOM 1590 O O . ARG A 1 200 ? 24.549 -2.622 -10.568 1.00 98.12 200 ARG A O 1
ATOM 1597 N N . VAL A 1 201 ? 22.560 -3.438 -11.246 1.00 98.19 201 VAL A N 1
ATOM 1598 C CA . VAL A 1 201 ? 23.030 -3.956 -12.542 1.00 98.19 201 VAL A CA 1
ATOM 1599 C C . VAL A 1 201 ? 23.552 -2.815 -13.407 1.00 98.19 201 VAL A C 1
ATOM 1601 O O . VAL A 1 201 ? 24.686 -2.882 -13.861 1.00 98.19 201 VAL A O 1
ATOM 1604 N N . ASP A 1 202 ? 22.773 -1.742 -13.568 1.00 97.50 202 ASP A N 1
ATOM 1605 C CA . ASP A 1 202 ? 23.221 -0.573 -14.331 1.00 97.50 202 ASP A CA 1
ATOM 1606 C C . ASP A 1 202 ? 24.515 0.017 -13.747 1.00 97.50 202 ASP A C 1
ATOM 1608 O O . ASP A 1 202 ? 25.471 0.236 -14.478 1.00 97.50 202 ASP A O 1
ATOM 1612 N N . LYS A 1 203 ? 24.620 0.159 -12.419 1.00 97.94 203 LYS A N 1
ATOM 1613 C CA . LYS A 1 203 ? 25.862 0.611 -11.766 1.00 97.94 203 LYS A CA 1
ATOM 1614 C C . LYS A 1 203 ? 27.067 -0.290 -12.054 1.00 97.94 203 LYS A C 1
ATOM 1616 O O . LYS A 1 203 ? 28.148 0.243 -12.263 1.00 97.94 203 LYS A O 1
ATOM 1621 N N . ALA A 1 204 ? 26.891 -1.611 -12.090 1.00 97.44 204 ALA A N 1
ATOM 1622 C CA . ALA A 1 204 ? 27.968 -2.538 -12.445 1.00 97.44 204 ALA A CA 1
ATOM 1623 C C . ALA A 1 204 ? 28.415 -2.373 -13.910 1.00 97.44 204 ALA A C 1
ATOM 1625 O O . ALA A 1 204 ? 29.594 -2.522 -14.211 1.00 97.44 204 ALA A O 1
ATOM 1626 N N . LEU A 1 205 ? 27.499 -2.014 -14.816 1.00 98.06 205 LEU A N 1
ATOM 1627 C CA . LEU A 1 205 ? 27.865 -1.638 -16.184 1.00 98.06 205 LEU A CA 1
ATOM 1628 C C . LEU A 1 205 ? 28.645 -0.320 -16.214 1.00 98.06 205 LEU A C 1
ATOM 1630 O O . LEU A 1 205 ? 29.648 -0.228 -16.913 1.00 98.06 205 LEU A O 1
ATOM 1634 N N . GLN A 1 206 ? 28.216 0.684 -15.438 1.00 97.56 206 GLN A N 1
ATOM 1635 C CA . GLN A 1 206 ? 28.915 1.971 -15.360 1.00 97.56 206 GLN A CA 1
ATOM 1636 C C . GLN A 1 206 ? 30.350 1.823 -14.839 1.00 97.56 206 GLN A C 1
ATOM 1638 O O . GLN A 1 206 ? 31.233 2.528 -15.325 1.00 97.56 206 GLN A O 1
ATOM 1643 N N . ASP A 1 207 ? 30.567 0.917 -13.882 1.00 97.88 207 ASP A N 1
ATOM 1644 C CA . ASP A 1 207 ? 31.883 0.571 -13.330 1.00 97.88 207 ASP A CA 1
ATOM 1645 C C . ASP A 1 207 ? 32.819 0.001 -14.408 1.00 97.88 207 ASP A C 1
ATOM 1647 O O . ASP A 1 207 ? 33.951 0.451 -14.545 1.00 97.88 207 ASP A O 1
ATOM 1651 N N . ALA A 1 208 ? 32.284 -0.849 -15.291 1.00 97.69 208 ALA A N 1
ATOM 1652 C CA . ALA A 1 208 ? 32.962 -1.359 -16.487 1.00 97.69 208 ALA A CA 1
ATOM 1653 C C . ALA A 1 208 ? 33.007 -0.361 -17.669 1.00 97.69 208 ALA A C 1
ATOM 1655 O O . ALA A 1 208 ? 33.306 -0.743 -18.802 1.00 97.69 208 ALA A O 1
ATOM 1656 N N . GLN A 1 209 ? 32.633 0.904 -17.442 1.00 98.06 209 GLN A N 1
ATOM 1657 C CA . GLN A 1 209 ? 32.479 1.961 -18.454 1.00 98.06 209 GLN A CA 1
ATOM 1658 C C . GLN A 1 209 ? 31.500 1.640 -19.602 1.00 98.06 209 GLN A C 1
ATOM 1660 O O . GLN A 1 209 ? 31.485 2.335 -20.614 1.00 98.06 209 GLN A O 1
ATOM 1665 N N . ILE A 1 210 ? 30.609 0.664 -19.421 1.00 98.06 210 ILE A N 1
ATOM 1666 C CA . ILE A 1 210 ? 29.556 0.306 -20.375 1.00 98.06 210 ILE A CA 1
ATOM 1667 C C . ILE A 1 210 ? 28.358 1.252 -20.196 1.00 98.06 210 ILE A C 1
ATOM 1669 O O . ILE A 1 210 ? 27.736 1.314 -19.135 1.00 98.06 210 ILE A O 1
ATOM 1673 N N . LYS A 1 211 ? 27.991 1.986 -21.252 1.00 97.00 211 LYS A N 1
ATOM 1674 C CA . LYS A 1 211 ? 26.930 3.019 -21.257 1.00 97.00 211 LYS A CA 1
ATOM 1675 C C . LYS A 1 211 ? 25.616 2.543 -21.879 1.00 97.00 211 LYS A C 1
ATOM 1677 O O . LYS A 1 211 ? 24.871 3.328 -22.467 1.00 97.00 211 LYS A O 1
ATOM 1682 N N . LEU A 1 212 ? 25.308 1.256 -21.733 1.00 94.75 212 LEU A N 1
ATOM 1683 C CA . LEU A 1 212 ? 24.175 0.613 -22.403 1.00 94.75 212 LEU A CA 1
ATOM 1684 C C . LEU A 1 212 ? 22.815 1.257 -22.063 1.00 94.75 212 LEU A C 1
ATOM 1686 O O . LEU A 1 212 ? 21.986 1.450 -22.954 1.00 94.75 212 LEU A O 1
ATOM 1690 N N . SER A 1 213 ? 22.602 1.666 -20.809 1.00 93.50 213 SER A N 1
ATOM 1691 C CA . SER A 1 213 ? 21.375 2.345 -20.353 1.00 93.50 213 SER A CA 1
ATOM 1692 C C . SER A 1 213 ? 21.157 3.740 -20.952 1.00 93.50 213 SER A C 1
ATOM 1694 O O . SER A 1 213 ? 20.043 4.255 -20.901 1.00 93.50 213 SER A O 1
ATOM 1696 N N . GLY A 1 214 ? 22.181 4.344 -21.567 1.00 93.38 214 GLY A N 1
ATOM 1697 C CA . GLY A 1 214 ? 22.039 5.585 -22.333 1.00 93.38 214 GLY A CA 1
ATOM 1698 C C . GLY A 1 214 ? 21.453 5.378 -23.735 1.00 93.38 214 GLY A C 1
ATOM 1699 O O . GLY A 1 214 ? 20.958 6.326 -24.342 1.00 93.38 214 GLY A O 1
ATOM 1700 N N . VAL A 1 215 ? 21.489 4.147 -24.257 1.00 94.56 215 VAL A N 1
ATOM 1701 C CA . VAL A 1 215 ? 21.060 3.819 -25.630 1.00 94.56 215 VAL A CA 1
ATOM 1702 C C . VAL A 1 215 ? 19.784 2.979 -25.639 1.00 94.56 215 VAL A C 1
ATOM 1704 O O . VAL A 1 215 ? 18.895 3.195 -26.479 1.00 94.56 215 VAL A O 1
ATOM 1707 N N . VAL A 1 216 ? 19.686 2.028 -24.707 1.00 93.50 216 VAL A N 1
ATOM 1708 C CA . VAL A 1 216 ? 18.553 1.111 -24.562 1.00 93.50 216 VAL A CA 1
ATOM 1709 C C . VAL A 1 216 ? 17.532 1.708 -23.600 1.00 93.50 216 VAL A C 1
ATOM 1711 O O . VAL A 1 216 ? 17.845 1.987 -22.449 1.00 93.50 216 VAL A O 1
ATOM 1714 N N . SER A 1 217 ? 16.289 1.870 -24.060 1.00 90.31 217 SER A N 1
ATOM 1715 C CA . SER A 1 217 ? 15.199 2.410 -23.235 1.00 90.31 217 SER A CA 1
ATOM 1716 C C . SER A 1 217 ? 14.775 1.470 -22.105 1.00 90.31 217 SER A C 1
ATOM 1718 O O . SER A 1 217 ? 14.365 1.936 -21.048 1.00 90.31 217 SER A O 1
ATOM 1720 N N . ASP A 1 218 ? 14.871 0.157 -22.329 1.00 93.12 218 ASP A N 1
ATOM 1721 C CA . ASP A 1 218 ? 14.653 -0.870 -21.310 1.00 93.12 218 ASP A CA 1
ATOM 1722 C C . ASP A 1 218 ? 15.807 -1.877 -21.308 1.00 93.12 218 ASP A C 1
ATOM 1724 O O . ASP A 1 218 ? 15.872 -2.793 -22.132 1.00 93.12 218 ASP A O 1
ATOM 1728 N N . LEU A 1 219 ? 16.720 -1.698 -20.354 1.00 94.75 219 LEU A N 1
ATOM 1729 C CA . LEU A 1 219 ? 17.878 -2.565 -20.148 1.00 94.75 219 LEU A CA 1
ATOM 1730 C C . LEU A 1 219 ? 17.489 -4.024 -19.835 1.00 94.75 219 LEU A C 1
ATOM 1732 O O . LEU A 1 219 ? 18.267 -4.933 -20.105 1.00 94.75 219 LEU A O 1
ATOM 1736 N N . PHE A 1 220 ? 16.292 -4.259 -19.292 1.00 96.12 220 PHE A N 1
ATOM 1737 C CA . PHE A 1 220 ? 15.807 -5.591 -18.910 1.00 96.12 220 PHE A CA 1
ATOM 1738 C C . PHE A 1 220 ? 14.793 -6.163 -19.907 1.00 96.12 220 PHE A C 1
ATOM 1740 O O . PHE A 1 220 ? 14.280 -7.258 -19.682 1.00 96.12 220 PHE A O 1
ATOM 1747 N N . GLY A 1 221 ? 14.514 -5.445 -20.998 1.00 94.06 221 GLY A N 1
ATOM 1748 C CA . GLY A 1 221 ? 13.724 -5.943 -22.119 1.00 94.06 221 GLY A CA 1
ATOM 1749 C C . GLY A 1 221 ? 14.510 -6.956 -22.954 1.00 94.06 221 GLY A C 1
ATOM 1750 O O . GLY A 1 221 ? 15.694 -7.187 -22.721 1.00 94.06 221 GLY A O 1
ATOM 1751 N N . MET A 1 222 ? 13.876 -7.543 -23.974 1.00 93.81 222 MET A N 1
ATOM 1752 C CA . MET A 1 222 ? 14.435 -8.684 -24.725 1.00 93.81 222 MET A CA 1
ATOM 1753 C C . MET A 1 222 ? 15.876 -8.479 -25.224 1.00 93.81 222 MET A C 1
ATOM 1755 O O . MET A 1 222 ? 16.717 -9.353 -25.038 1.00 93.81 222 MET A O 1
ATOM 1759 N N . SER A 1 223 ? 16.167 -7.334 -25.857 1.00 95.69 223 SER A N 1
ATOM 1760 C CA . SER A 1 223 ? 17.507 -7.053 -26.406 1.00 95.69 223 SER A CA 1
ATOM 1761 C C . SER A 1 223 ? 18.534 -6.785 -25.309 1.00 95.69 223 SER A C 1
ATOM 1763 O O . SER A 1 223 ? 19.616 -7.361 -25.329 1.00 95.69 223 SER A O 1
ATOM 1765 N N . GLY A 1 224 ? 18.190 -5.927 -24.341 1.00 96.38 224 GLY A N 1
ATOM 1766 C CA . GLY A 1 224 ? 19.085 -5.599 -23.233 1.00 96.38 224 GLY A CA 1
ATOM 1767 C C . GLY A 1 224 ? 19.419 -6.840 -22.412 1.00 96.38 224 GLY A C 1
ATOM 1768 O O . GLY A 1 224 ? 20.585 -7.093 -22.129 1.00 96.38 224 GLY A O 1
ATOM 1769 N N . ARG A 1 225 ? 18.423 -7.689 -22.142 1.00 97.25 225 ARG A N 1
ATOM 1770 C CA . ARG A 1 225 ? 18.630 -8.944 -21.429 1.00 97.25 225 ARG A CA 1
ATOM 1771 C C . ARG A 1 225 ? 19.527 -9.919 -22.192 1.00 97.25 225 ARG A C 1
ATOM 1773 O O . ARG A 1 225 ? 20.465 -10.433 -21.597 1.00 97.25 225 ARG A O 1
ATOM 1780 N N . ALA A 1 226 ? 19.309 -10.105 -23.495 1.00 97.88 226 ALA A N 1
ATOM 1781 C CA . ALA A 1 226 ? 20.169 -10.961 -24.313 1.00 97.88 226 ALA A CA 1
ATOM 1782 C C . ALA A 1 226 ? 21.639 -10.502 -24.289 1.00 97.88 226 ALA A C 1
ATOM 1784 O O . ALA A 1 226 ? 22.539 -11.326 -24.147 1.00 97.88 226 ALA A O 1
ATOM 1785 N N . MET A 1 227 ? 21.883 -9.188 -24.370 1.00 98.25 227 MET A N 1
ATOM 1786 C CA . MET A 1 227 ? 23.230 -8.618 -24.254 1.00 98.25 227 MET A CA 1
ATOM 1787 C C . MET A 1 227 ? 23.839 -8.882 -22.875 1.00 98.25 227 MET A C 1
ATOM 1789 O O . MET A 1 227 ? 24.968 -9.354 -22.787 1.00 98.25 227 MET A O 1
ATOM 1793 N N . LEU A 1 228 ? 23.089 -8.621 -21.801 1.00 98.31 228 LEU A N 1
ATOM 1794 C CA . LEU A 1 228 ? 23.538 -8.865 -20.430 1.00 98.31 228 LEU A CA 1
ATOM 1795 C C . LEU A 1 228 ? 23.877 -10.341 -20.187 1.00 98.31 228 LEU A C 1
ATOM 1797 O O . LEU A 1 228 ? 24.912 -10.637 -19.593 1.00 98.31 228 LEU A O 1
ATOM 1801 N N . ASP A 1 229 ? 23.046 -11.262 -20.673 1.00 98.56 229 ASP A N 1
ATOM 1802 C CA . ASP A 1 229 ? 23.280 -12.701 -20.543 1.00 98.56 229 ASP A CA 1
ATOM 1803 C C . ASP A 1 229 ? 24.516 -13.141 -21.349 1.00 98.56 229 ASP A C 1
ATOM 1805 O O . ASP A 1 229 ? 25.336 -13.905 -20.839 1.00 98.56 229 ASP A O 1
ATOM 1809 N N . ALA A 1 230 ? 24.721 -12.607 -22.560 1.00 98.50 230 ALA A N 1
ATOM 1810 C CA . ALA A 1 230 ? 25.924 -12.866 -23.356 1.00 98.50 230 ALA A CA 1
ATOM 1811 C C . ALA A 1 230 ? 27.200 -12.337 -22.673 1.00 98.50 230 ALA A C 1
ATOM 1813 O O . ALA A 1 230 ? 28.212 -13.038 -22.611 1.00 98.50 230 ALA A O 1
ATOM 1814 N N . MET A 1 231 ? 27.141 -11.144 -22.072 1.00 98.25 231 MET A N 1
ATOM 1815 C CA . MET A 1 231 ? 28.230 -10.603 -21.252 1.00 98.25 231 MET A CA 1
ATOM 1816 C C . MET A 1 231 ? 28.518 -11.512 -20.048 1.00 98.25 231 MET A C 1
ATOM 1818 O O . MET A 1 231 ? 29.673 -11.831 -19.762 1.00 98.25 231 MET A O 1
ATOM 1822 N N . VAL A 1 232 ? 27.486 -12.008 -19.362 1.00 98.44 232 VAL A N 1
ATOM 1823 C CA . VAL A 1 232 ? 27.647 -12.988 -18.274 1.00 98.44 232 VAL A CA 1
ATOM 1824 C C . VAL A 1 232 ? 28.251 -14.309 -18.769 1.00 98.44 232 VAL A C 1
ATOM 1826 O O . VAL A 1 232 ? 28.991 -14.948 -18.016 1.00 98.44 232 VAL A O 1
ATOM 1829 N N . ALA A 1 233 ? 27.957 -14.722 -20.003 1.00 98.19 233 ALA A N 1
ATOM 1830 C CA . ALA A 1 233 ? 28.471 -15.946 -20.617 1.00 98.19 233 ALA A CA 1
ATOM 1831 C C . ALA A 1 233 ? 29.932 -15.843 -21.090 1.00 98.19 233 ALA A C 1
ATOM 1833 O O . ALA A 1 233 ? 30.548 -16.868 -21.364 1.00 98.19 233 ALA A O 1
ATOM 1834 N N . GLY A 1 234 ? 30.503 -14.636 -21.139 1.00 97.31 234 GLY A N 1
ATOM 1835 C CA . GLY A 1 234 ? 31.904 -14.425 -21.515 1.00 97.31 234 GLY A CA 1
ATOM 1836 C C . GLY A 1 234 ? 32.109 -13.610 -22.788 1.00 97.31 234 GLY A C 1
ATOM 1837 O O . GLY A 1 234 ? 33.252 -13.323 -23.123 1.00 97.31 234 GLY A O 1
ATOM 1838 N N . GLU A 1 235 ? 31.048 -13.182 -23.475 1.00 98.12 235 GLU A N 1
ATOM 1839 C CA . GLU A 1 235 ? 31.193 -12.323 -24.651 1.00 98.12 235 GLU A CA 1
ATOM 1840 C C . GLU A 1 235 ? 31.669 -10.919 -24.242 1.00 98.12 235 GLU A C 1
ATOM 1842 O O . GLU A 1 235 ? 31.189 -10.336 -23.263 1.00 98.12 235 GLU A O 1
ATOM 1847 N N . ARG A 1 236 ? 32.639 -10.381 -24.984 1.00 96.75 236 ARG A N 1
ATOM 1848 C CA . ARG A 1 236 ? 33.283 -9.077 -24.736 1.00 96.75 236 ARG A CA 1
ATOM 1849 C C . ARG A 1 236 ? 33.302 -8.183 -25.968 1.00 96.75 236 ARG A C 1
ATOM 1851 O O . ARG A 1 236 ? 33.589 -6.999 -25.855 1.00 96.75 236 ARG A O 1
ATOM 1858 N N . THR A 1 237 ? 33.005 -8.738 -27.135 1.00 98.19 237 THR A N 1
ATOM 1859 C CA . THR A 1 237 ? 33.059 -8.062 -28.423 1.00 98.19 237 THR A CA 1
ATOM 1860 C C . THR A 1 237 ? 31.841 -7.149 -28.568 1.00 98.19 237 THR A C 1
ATOM 1862 O O . THR A 1 237 ? 30.719 -7.650 -28.711 1.00 98.19 237 THR A O 1
ATOM 1865 N N . PRO A 1 238 ? 32.015 -5.812 -28.615 1.00 97.88 238 PRO A N 1
ATOM 1866 C CA . PRO A 1 238 ? 30.886 -4.881 -28.684 1.00 97.88 238 PRO A CA 1
ATOM 1867 C C . PRO A 1 238 ? 29.996 -5.098 -29.914 1.00 97.88 238 PRO A C 1
ATOM 1869 O O . PRO A 1 238 ? 28.782 -4.936 -29.834 1.00 97.88 238 PRO A O 1
ATOM 1872 N N . ARG A 1 239 ? 30.584 -5.515 -31.047 1.00 97.81 239 ARG A N 1
ATOM 1873 C CA . ARG A 1 239 ? 29.842 -5.851 -32.274 1.00 97.81 239 ARG A CA 1
ATOM 1874 C C . ARG A 1 239 ? 28.927 -7.059 -32.080 1.00 97.81 239 ARG A C 1
ATOM 1876 O O . ARG A 1 239 ? 27.736 -6.939 -32.342 1.00 97.81 239 ARG A O 1
ATOM 1883 N N . THR A 1 240 ? 29.451 -8.163 -31.544 1.00 98.00 240 THR A N 1
ATOM 1884 C CA . THR A 1 240 ? 28.663 -9.377 -31.277 1.00 98.00 240 THR A CA 1
ATOM 1885 C C . THR A 1 240 ? 27.512 -9.096 -30.315 1.00 98.00 240 THR A C 1
ATOM 1887 O O . THR A 1 240 ? 26.386 -9.525 -30.544 1.00 98.00 240 THR A O 1
ATOM 1890 N N . LEU A 1 241 ? 27.766 -8.310 -29.264 1.00 97.94 241 LEU A N 1
ATOM 1891 C CA . LEU A 1 241 ? 26.726 -7.889 -28.326 1.00 97.94 241 LEU A CA 1
ATOM 1892 C C . LEU A 1 241 ? 25.673 -7.002 -29.012 1.00 97.94 241 LEU A C 1
ATOM 1894 O O . LEU A 1 241 ? 24.477 -7.237 -28.856 1.00 97.94 241 LEU A O 1
ATOM 1898 N N . ALA A 1 242 ? 26.087 -6.019 -29.817 1.00 97.56 242 ALA A N 1
ATOM 1899 C CA . ALA A 1 242 ? 25.168 -5.151 -30.555 1.00 97.56 242 ALA A CA 1
ATOM 1900 C C . ALA A 1 242 ? 24.326 -5.908 -31.602 1.00 97.56 242 ALA A C 1
ATOM 1902 O O . ALA A 1 242 ? 23.211 -5.484 -31.912 1.00 97.56 242 ALA A O 1
ATOM 1903 N N . ASP A 1 243 ? 24.814 -7.036 -32.124 1.00 97.69 243 ASP A N 1
ATOM 1904 C CA . ASP A 1 243 ? 24.073 -7.886 -33.059 1.00 97.69 243 ASP A CA 1
ATOM 1905 C C . ASP A 1 243 ? 22.883 -8.614 -32.418 1.00 97.69 243 ASP A C 1
ATOM 1907 O O . ASP A 1 243 ? 21.952 -8.987 -33.131 1.00 97.69 243 ASP A O 1
ATOM 1911 N N . LEU A 1 244 ? 22.835 -8.709 -31.083 1.00 97.31 244 LEU A N 1
ATOM 1912 C CA . LEU A 1 244 ? 21.682 -9.224 -30.331 1.00 97.31 244 LEU A CA 1
ATOM 1913 C C . LEU A 1 244 ? 20.504 -8.232 -30.267 1.00 97.31 244 LEU A C 1
ATOM 1915 O O . LEU A 1 244 ? 19.431 -8.567 -29.756 1.00 97.31 244 LEU A O 1
ATOM 1919 N N . ALA A 1 245 ? 20.687 -7.004 -30.763 1.00 95.62 245 ALA A N 1
ATOM 1920 C CA . ALA A 1 245 ? 19.635 -5.999 -30.837 1.00 95.62 245 ALA A CA 1
ATOM 1921 C C . ALA A 1 245 ? 18.476 -6.441 -31.745 1.00 95.62 245 ALA A C 1
ATOM 1923 O O . ALA A 1 245 ? 18.685 -6.914 -32.861 1.00 95.62 245 ALA A O 1
ATOM 1924 N N . LYS A 1 246 ? 17.243 -6.197 -31.292 1.00 93.31 246 LYS A N 1
ATOM 1925 C CA . LYS A 1 246 ? 16.006 -6.449 -32.045 1.00 93.31 246 LYS A CA 1
ATOM 1926 C C . LYS A 1 246 ? 15.248 -5.156 -32.347 1.00 93.31 246 LYS A C 1
ATOM 1928 O O . LYS A 1 246 ? 15.454 -4.123 -31.704 1.00 93.31 246 LYS A O 1
ATOM 1933 N N . ASP A 1 247 ? 14.370 -5.219 -33.343 1.00 91.12 247 ASP A N 1
ATOM 1934 C CA . ASP A 1 247 ? 13.445 -4.149 -33.726 1.00 91.12 247 ASP A CA 1
ATOM 1935 C C . ASP A 1 247 ? 14.136 -2.786 -33.927 1.00 91.12 247 ASP A C 1
ATOM 1937 O O . ASP A 1 247 ? 15.124 -2.652 -34.652 1.00 91.12 247 ASP A O 1
ATOM 1941 N N . ASN A 1 248 ? 13.636 -1.741 -33.265 1.00 87.88 248 ASN A N 1
ATOM 1942 C CA . ASN A 1 248 ? 14.150 -0.381 -33.383 1.00 87.88 248 ASN A CA 1
ATOM 1943 C C . ASN A 1 248 ? 15.589 -0.214 -32.865 1.00 87.88 248 ASN A C 1
ATOM 1945 O O . ASN A 1 248 ? 16.250 0.752 -33.248 1.00 87.88 248 ASN A O 1
ATOM 1949 N N . LEU A 1 249 ? 16.100 -1.132 -32.033 1.00 92.00 249 LEU A N 1
ATOM 1950 C CA . LEU A 1 249 ? 17.491 -1.087 -31.572 1.00 92.00 249 LEU A CA 1
ATOM 1951 C C . LEU A 1 249 ? 18.486 -1.484 -32.665 1.00 92.00 249 LEU A C 1
ATOM 1953 O O . LEU A 1 249 ? 19.624 -1.026 -32.619 1.00 92.00 249 LEU A O 1
ATOM 1957 N N . VAL A 1 250 ? 18.058 -2.226 -33.693 1.00 92.75 250 VAL A N 1
ATOM 1958 C CA . VAL A 1 250 ? 18.909 -2.557 -34.851 1.00 92.75 250 VAL A CA 1
ATOM 1959 C C . VAL A 1 250 ? 19.407 -1.283 -35.538 1.00 92.75 250 VAL A C 1
ATOM 1961 O O . VAL A 1 250 ? 20.578 -1.174 -35.892 1.00 92.75 250 VAL A O 1
ATOM 1964 N N . LYS A 1 251 ? 18.544 -0.265 -35.644 1.00 94.31 251 LYS A N 1
ATOM 1965 C CA . LYS A 1 251 ? 18.887 1.045 -36.228 1.00 94.31 251 LYS A CA 1
ATOM 1966 C C . LYS A 1 251 ? 19.935 1.808 -35.407 1.00 94.31 251 LYS A C 1
ATOM 1968 O O . LYS A 1 251 ? 20.561 2.725 -35.923 1.00 94.31 251 LYS A O 1
ATOM 1973 N N . LYS A 1 252 ? 20.129 1.435 -34.137 1.00 94.69 252 LYS A N 1
ATOM 1974 C CA . LYS A 1 252 ? 21.078 2.052 -33.200 1.00 94.69 252 LYS A CA 1
ATOM 1975 C C . LYS A 1 252 ? 22.381 1.260 -33.055 1.00 94.69 252 LYS A C 1
ATOM 1977 O O . LYS A 1 252 ? 23.170 1.593 -32.178 1.00 94.69 252 LYS A O 1
ATOM 1982 N N . LYS A 1 253 ? 22.634 0.238 -33.886 1.00 95.56 253 LYS A N 1
ATOM 1983 C CA . LYS A 1 253 ? 23.840 -0.609 -33.800 1.00 95.56 253 LYS A CA 1
ATOM 1984 C C . LYS A 1 253 ? 25.158 0.173 -33.674 1.00 95.56 253 LYS A C 1
ATOM 1986 O O . LYS A 1 253 ? 25.908 -0.157 -32.762 1.00 95.56 253 LYS A O 1
ATOM 1991 N N . PRO A 1 254 ? 25.439 1.223 -34.475 1.00 97.12 254 PRO A N 1
ATOM 1992 C CA . PRO A 1 254 ? 26.669 2.003 -34.304 1.00 97.12 254 PRO A CA 1
ATOM 1993 C C . PRO A 1 254 ? 26.793 2.612 -32.900 1.00 97.12 254 PRO A C 1
ATOM 1995 O O . PRO A 1 254 ? 27.817 2.468 -32.245 1.00 97.12 254 PRO A O 1
ATOM 1998 N N . THR A 1 255 ? 25.715 3.209 -32.388 1.00 97.06 255 THR A N 1
ATOM 1999 C CA . THR A 1 255 ? 25.673 3.788 -31.036 1.00 97.06 255 THR A CA 1
ATOM 2000 C C . THR A 1 255 ? 25.730 2.722 -29.939 1.00 97.06 255 THR A C 1
ATOM 2002 O O . THR A 1 255 ? 26.280 2.969 -28.871 1.00 97.06 255 THR A O 1
ATOM 2005 N N . LEU A 1 256 ? 25.172 1.531 -30.179 1.00 97.25 256 LEU A N 1
ATOM 2006 C CA . LEU A 1 256 ? 25.280 0.397 -29.260 1.00 97.25 256 LEU A CA 1
ATOM 2007 C C . LEU A 1 256 ? 26.719 -0.099 -29.161 1.00 97.25 256 LEU A C 1
ATOM 2009 O O . LEU A 1 256 ? 27.174 -0.343 -28.053 1.00 97.25 256 LEU A O 1
ATOM 2013 N N . ILE A 1 257 ? 27.433 -0.214 -30.284 1.00 98.25 257 ILE A N 1
ATOM 2014 C CA . ILE A 1 257 ? 28.850 -0.604 -30.304 1.00 98.25 257 ILE A CA 1
ATOM 2015 C C . ILE A 1 257 ? 29.672 0.373 -29.460 1.00 98.25 257 ILE A C 1
ATOM 2017 O O . ILE A 1 257 ? 30.421 -0.065 -28.591 1.00 98.25 257 ILE A O 1
ATOM 2021 N N . GLU A 1 258 ? 29.480 1.680 -29.655 1.00 98.12 258 GLU A N 1
ATOM 2022 C CA . GLU A 1 258 ? 30.113 2.720 -28.830 1.00 98.12 258 GLU A CA 1
ATOM 2023 C C . GLU A 1 258 ? 29.777 2.537 -27.340 1.00 98.12 258 GLU A C 1
ATOM 2025 O O . GLU A 1 258 ? 30.666 2.478 -26.498 1.00 98.12 258 GLU A O 1
ATOM 2030 N N . ALA A 1 259 ? 28.497 2.360 -26.998 1.00 97.50 259 ALA A N 1
ATOM 2031 C CA . ALA A 1 259 ? 28.058 2.201 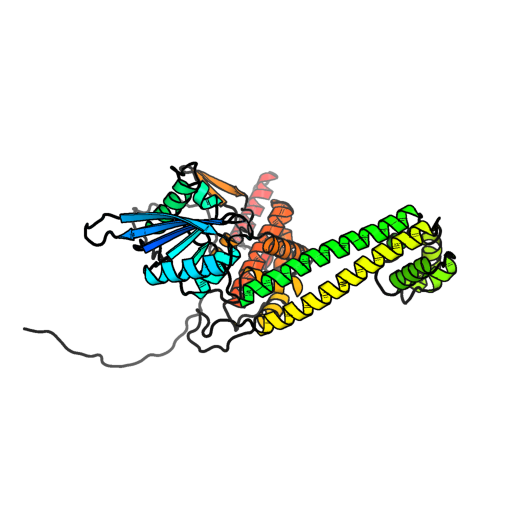-25.610 1.00 97.50 259 ALA A CA 1
ATOM 2032 C C . ALA A 1 259 ? 28.503 0.885 -24.947 1.00 97.50 259 ALA A C 1
ATOM 2034 O O . ALA A 1 259 ? 28.590 0.820 -23.721 1.00 97.50 259 ALA A O 1
ATOM 2035 N N . LEU A 1 260 ? 28.746 -0.163 -25.735 1.00 97.81 260 LEU A N 1
ATOM 2036 C CA . LEU A 1 260 ? 29.239 -1.472 -25.297 1.00 97.81 260 LEU A CA 1
ATOM 2037 C C . LEU A 1 260 ? 30.771 -1.547 -25.286 1.00 97.81 260 LEU A C 1
ATOM 2039 O O . LEU A 1 260 ? 31.326 -2.561 -24.869 1.00 97.81 260 LEU A O 1
ATOM 2043 N N . THR A 1 261 ? 31.460 -0.498 -25.733 1.00 97.75 261 THR A N 1
ATOM 2044 C CA . THR A 1 261 ? 32.917 -0.408 -25.657 1.00 97.75 261 THR A CA 1
ATOM 2045 C C . THR A 1 261 ? 33.316 0.053 -24.254 1.00 97.75 261 THR A C 1
ATOM 2047 O O . THR A 1 261 ? 33.017 1.173 -23.852 1.00 97.75 261 THR A O 1
ATOM 2050 N N . GLY A 1 262 ? 33.983 -0.821 -23.498 1.00 96.50 262 GLY A N 1
ATOM 2051 C CA . GLY A 1 262 ? 34.400 -0.573 -22.113 1.00 96.50 262 GLY A CA 1
ATOM 2052 C C . GLY A 1 262 ? 35.272 -1.705 -21.558 1.00 96.50 262 GLY A C 1
ATOM 2053 O O . GLY A 1 262 ? 35.609 -2.644 -22.281 1.00 96.50 262 GLY A O 1
ATOM 2054 N N . GLN A 1 263 ? 35.645 -1.631 -20.277 1.00 97.25 263 GLN A N 1
ATOM 2055 C CA . GLN A 1 263 ? 36.509 -2.617 -19.610 1.00 97.25 263 GLN A CA 1
ATOM 2056 C C . GLN A 1 263 ? 35.683 -3.641 -18.820 1.00 97.25 263 GLN A C 1
ATOM 2058 O O . GLN A 1 263 ? 35.701 -3.702 -17.591 1.00 97.25 263 GLN A O 1
ATOM 2063 N N . PHE A 1 264 ? 34.927 -4.475 -19.535 1.00 97.81 264 PHE A N 1
ATOM 2064 C CA . PHE A 1 264 ? 34.108 -5.510 -18.906 1.00 97.81 264 PHE A CA 1
ATOM 2065 C C . PHE A 1 264 ? 34.909 -6.787 -18.614 1.00 97.81 264 PHE A C 1
ATOM 2067 O O . PHE A 1 264 ? 35.044 -7.680 -19.443 1.00 97.81 264 PHE A O 1
ATOM 2074 N N . GLU A 1 265 ? 35.452 -6.877 -17.408 1.00 97.31 265 GLU A N 1
ATOM 2075 C CA . GLU A 1 265 ? 36.183 -8.057 -16.930 1.00 97.31 265 GLU A CA 1
ATOM 2076 C C . GLU A 1 265 ? 35.302 -9.179 -16.338 1.00 97.31 265 GLU A C 1
ATOM 2078 O O . GLU A 1 265 ? 34.120 -9.009 -16.034 1.00 97.31 265 GLU A O 1
ATOM 2083 N N . ASP A 1 266 ? 35.916 -10.335 -16.067 1.00 97.94 266 ASP A N 1
ATOM 2084 C CA . ASP A 1 266 ? 35.245 -11.497 -15.469 1.00 97.94 266 ASP A CA 1
ATOM 2085 C C . ASP A 1 266 ? 34.674 -11.241 -14.075 1.00 97.94 266 ASP A C 1
ATOM 2087 O O . ASP A 1 266 ? 33.699 -11.883 -13.672 1.00 97.94 266 ASP A O 1
ATOM 2091 N N . HIS A 1 267 ? 35.262 -10.314 -13.316 1.00 97.12 267 HIS A N 1
ATOM 2092 C CA . HIS A 1 267 ? 34.721 -9.948 -12.014 1.00 97.12 267 HIS A CA 1
ATOM 2093 C C . HIS A 1 267 ? 33.352 -9.255 -12.165 1.00 97.12 267 HIS A C 1
ATOM 2095 O O . HIS A 1 267 ? 32.413 -9.624 -11.452 1.00 97.12 267 HIS A O 1
ATOM 2101 N N . HIS A 1 268 ? 33.195 -8.362 -13.153 1.00 98.19 268 HIS A N 1
ATOM 2102 C CA . HIS A 1 268 ? 31.907 -7.759 -13.498 1.00 98.19 268 HIS A CA 1
ATOM 2103 C C . HIS A 1 268 ? 30.915 -8.818 -13.987 1.00 98.19 268 HIS A C 1
ATOM 2105 O O . HIS A 1 268 ? 29.763 -8.804 -13.563 1.00 98.19 268 HIS A O 1
ATOM 2111 N N . ALA A 1 269 ? 31.350 -9.781 -14.811 1.00 98.44 269 ALA A N 1
ATOM 2112 C CA . ALA A 1 269 ? 30.497 -10.881 -15.276 1.00 98.44 269 ALA A CA 1
ATOM 2113 C C . ALA A 1 269 ? 29.938 -11.717 -14.111 1.00 98.44 269 ALA A C 1
ATOM 2115 O O . ALA A 1 269 ? 28.743 -12.027 -14.075 1.00 98.44 269 ALA A O 1
ATOM 2116 N N . ARG A 1 270 ? 30.781 -12.044 -13.120 1.00 98.44 270 ARG A N 1
ATOM 2117 C CA . ARG A 1 270 ? 30.359 -12.751 -11.900 1.00 98.44 270 ARG A CA 1
ATOM 2118 C C . ARG A 1 270 ? 29.379 -11.924 -11.068 1.00 98.44 270 ARG A C 1
ATOM 2120 O O . ARG A 1 270 ? 28.358 -12.458 -10.637 1.00 98.44 270 ARG A O 1
ATOM 2127 N N . LEU A 1 271 ? 29.655 -10.634 -10.869 1.00 98.25 271 LEU A N 1
ATOM 2128 C CA . LEU A 1 271 ? 28.765 -9.735 -10.131 1.00 98.25 271 LEU A CA 1
ATOM 2129 C C . LEU A 1 271 ? 27.408 -9.582 -10.835 1.00 98.25 271 LEU A C 1
ATOM 2131 O O . LEU A 1 271 ? 26.358 -9.705 -10.202 1.00 98.25 271 LEU A O 1
ATOM 2135 N N . LEU A 1 272 ? 27.425 -9.370 -12.151 1.00 98.25 272 LEU A N 1
ATOM 2136 C CA . LEU A 1 272 ? 26.235 -9.219 -12.978 1.00 98.25 272 LEU A CA 1
ATOM 2137 C C . LEU A 1 272 ? 25.348 -10.469 -12.911 1.00 98.25 272 LEU A C 1
ATOM 2139 O O . LEU A 1 272 ? 24.138 -10.338 -12.748 1.00 98.25 272 LEU A O 1
ATOM 2143 N N . ARG A 1 273 ? 25.940 -11.673 -12.921 1.00 98.62 273 ARG A N 1
ATOM 2144 C CA . ARG A 1 273 ? 25.212 -12.944 -12.748 1.00 98.62 273 ARG A CA 1
ATOM 2145 C C . ARG A 1 273 ? 24.418 -12.995 -11.441 1.00 98.62 273 ARG A C 1
ATOM 2147 O O . ARG A 1 273 ? 23.244 -13.355 -11.458 1.00 98.62 273 ARG A O 1
ATOM 2154 N N . VAL A 1 274 ? 25.032 -12.615 -10.317 1.00 98.50 274 VAL A N 1
ATOM 2155 C CA . VAL A 1 274 ? 24.366 -12.598 -8.998 1.00 98.50 274 VAL A CA 1
ATOM 2156 C C . VAL A 1 274 ? 23.210 -11.594 -8.981 1.00 98.50 274 VAL A C 1
ATOM 2158 O O . VAL A 1 274 ? 22.115 -11.890 -8.494 1.00 98.50 274 VAL A O 1
ATOM 2161 N N . LEU A 1 275 ? 23.438 -10.400 -9.532 1.00 98.38 275 LEU A N 1
ATOM 2162 C CA . LEU A 1 275 ? 22.433 -9.341 -9.561 1.00 98.38 275 LEU A CA 1
ATOM 2163 C C . LEU A 1 275 ? 21.244 -9.696 -10.461 1.00 98.38 275 LEU A C 1
ATOM 2165 O O . LEU A 1 275 ? 20.104 -9.498 -10.043 1.00 98.38 275 LEU A O 1
ATOM 2169 N N . LEU A 1 276 ? 21.493 -10.254 -11.650 1.00 98.56 276 LEU A N 1
ATOM 2170 C CA . LEU A 1 276 ? 20.442 -10.712 -12.563 1.00 98.56 276 LEU A CA 1
ATOM 2171 C C . LEU A 1 276 ? 19.636 -11.863 -11.962 1.00 98.56 276 LEU A C 1
ATOM 2173 O O . LEU A 1 276 ? 18.413 -11.776 -11.944 1.00 98.56 276 LEU A O 1
ATOM 2177 N N . GLY A 1 277 ? 20.294 -12.858 -11.358 1.00 98.50 277 GLY A N 1
ATOM 2178 C CA . GLY A 1 277 ? 19.593 -13.944 -10.665 1.00 98.50 277 GLY A CA 1
ATOM 2179 C C . GLY A 1 277 ? 18.675 -13.435 -9.546 1.00 98.50 277 GLY A C 1
ATOM 2180 O O . GLY A 1 277 ? 17.567 -13.935 -9.371 1.00 98.50 277 GLY A O 1
ATOM 2181 N N . THR A 1 278 ? 19.083 -12.376 -8.836 1.00 98.50 278 THR A N 1
ATOM 2182 C CA . THR A 1 278 ? 18.227 -11.728 -7.825 1.00 98.50 278 THR A CA 1
ATOM 2183 C C . THR A 1 278 ? 17.023 -11.023 -8.462 1.00 98.50 278 THR A C 1
ATOM 2185 O O . THR A 1 278 ? 15.910 -11.111 -7.945 1.00 98.50 278 THR A O 1
ATOM 2188 N N . VAL A 1 279 ? 17.219 -10.328 -9.590 1.00 98.50 279 VAL A N 1
ATOM 2189 C CA . VAL A 1 279 ? 16.131 -9.674 -10.343 1.00 98.50 279 VAL A CA 1
ATOM 2190 C C . VAL A 1 279 ? 15.117 -10.699 -10.858 1.00 98.50 279 VAL A C 1
ATOM 2192 O O . VAL A 1 279 ? 13.911 -10.441 -10.785 1.00 98.50 279 VAL A O 1
ATOM 2195 N N . ASP A 1 280 ? 15.585 -11.847 -11.339 1.00 98.44 280 ASP A N 1
ATOM 2196 C CA . ASP A 1 280 ? 14.736 -12.930 -11.844 1.00 98.44 280 ASP A CA 1
ATOM 2197 C C . ASP A 1 280 ? 13.947 -13.587 -10.719 1.00 98.44 280 ASP A C 1
ATOM 2199 O O . ASP A 1 280 ? 12.730 -13.733 -10.826 1.00 98.44 280 ASP A O 1
ATOM 2203 N N . HIS A 1 281 ? 14.612 -13.894 -9.602 1.00 98.56 281 HIS A N 1
ATOM 2204 C CA . HIS A 1 281 ? 13.951 -14.439 -8.423 1.00 98.56 281 HIS A CA 1
ATOM 2205 C C . HIS A 1 281 ? 12.841 -13.507 -7.924 1.00 98.56 281 HIS A C 1
ATOM 2207 O O . HIS A 1 281 ? 11.704 -13.940 -7.752 1.00 98.56 281 HIS A O 1
ATOM 2213 N N . LEU A 1 282 ? 13.134 -12.210 -7.765 1.00 98.62 282 LEU A N 1
ATOM 2214 C CA . LEU A 1 282 ? 12.130 -11.227 -7.353 1.00 98.62 282 LEU A CA 1
ATOM 2215 C C . LEU A 1 282 ? 10.993 -11.096 -8.373 1.00 98.62 282 LEU A C 1
ATOM 2217 O O . LEU A 1 282 ? 9.858 -10.868 -7.975 1.00 98.62 282 LEU A O 1
ATOM 2221 N N . THR A 1 283 ? 11.268 -11.250 -9.671 1.00 98.38 283 THR A N 1
ATOM 2222 C CA . THR A 1 283 ? 10.220 -11.256 -10.705 1.00 98.38 283 THR A CA 1
ATOM 2223 C C . THR A 1 283 ? 9.283 -12.444 -10.526 1.00 98.38 283 THR A C 1
ATOM 2225 O O . THR A 1 283 ? 8.085 -12.227 -10.394 1.00 98.38 283 THR A O 1
ATOM 2228 N N . ALA A 1 284 ? 9.816 -13.658 -10.375 1.00 98.56 284 ALA A N 1
ATOM 2229 C CA . ALA A 1 284 ? 8.999 -14.846 -10.135 1.00 98.56 284 ALA A CA 1
ATOM 2230 C C . ALA A 1 284 ? 8.169 -14.748 -8.837 1.00 98.56 284 ALA A C 1
ATOM 2232 O O . ALA A 1 284 ? 7.011 -15.157 -8.809 1.00 98.56 284 ALA A O 1
ATOM 2233 N N . GLN A 1 285 ? 8.732 -14.171 -7.767 1.00 98.75 285 GLN A N 1
ATOM 2234 C CA . GLN A 1 285 ? 7.999 -13.935 -6.515 1.00 98.75 285 GLN A CA 1
ATOM 2235 C C . GLN A 1 285 ? 6.881 -12.892 -6.676 1.00 98.75 285 GLN A C 1
ATOM 2237 O O . GLN A 1 285 ? 5.813 -13.037 -6.084 1.00 98.75 285 GLN A O 1
ATOM 2242 N N . ILE A 1 286 ? 7.100 -11.844 -7.477 1.00 98.69 286 ILE A N 1
ATOM 2243 C CA . ILE A 1 286 ? 6.055 -10.864 -7.809 1.00 98.69 286 ILE A CA 1
ATOM 2244 C C . ILE A 1 286 ? 4.932 -11.538 -8.604 1.00 98.69 286 ILE A C 1
ATOM 2246 O O . ILE A 1 286 ? 3.772 -11.319 -8.270 1.00 98.69 286 ILE A O 1
ATOM 2250 N N . ASP A 1 287 ? 5.260 -12.388 -9.579 1.00 98.50 287 ASP A N 1
ATOM 2251 C CA . ASP A 1 287 ? 4.271 -13.093 -10.407 1.00 98.50 287 ASP A CA 1
ATOM 2252 C C . ASP A 1 287 ? 3.437 -14.103 -9.590 1.00 98.50 287 ASP A C 1
ATOM 2254 O O . ASP A 1 287 ? 2.248 -14.302 -9.842 1.00 98.50 287 ASP A O 1
ATOM 2258 N N . GLU A 1 288 ? 4.036 -14.742 -8.580 1.00 98.56 288 GLU A N 1
ATOM 2259 C CA . GLU A 1 288 ? 3.310 -15.557 -7.595 1.00 98.56 288 GLU A CA 1
ATOM 2260 C C . GLU A 1 288 ? 2.345 -14.702 -6.761 1.00 98.56 288 GLU A C 1
ATOM 2262 O O . GLU A 1 288 ? 1.165 -15.029 -6.639 1.00 98.56 288 GLU A O 1
ATOM 2267 N N . LEU A 1 289 ? 2.816 -13.568 -6.232 1.00 98.56 289 LEU A N 1
ATOM 2268 C CA . LEU A 1 289 ? 1.970 -12.651 -5.466 1.00 98.56 289 LEU A CA 1
ATOM 2269 C C . LEU A 1 289 ? 0.838 -12.065 -6.316 1.00 98.56 289 LEU A C 1
ATOM 2271 O O . LEU A 1 289 ? -0.263 -11.893 -5.802 1.00 98.56 289 LEU A O 1
ATOM 2275 N N . ASP A 1 290 ? 1.078 -11.791 -7.598 1.00 98.56 290 ASP A N 1
ATOM 2276 C CA . ASP A 1 290 ? 0.050 -11.344 -8.541 1.00 98.56 290 ASP A CA 1
ATOM 2277 C C . ASP A 1 290 ? -1.066 -12.385 -8.698 1.00 98.56 290 ASP A C 1
ATOM 2279 O O . ASP A 1 290 ? -2.246 -12.029 -8.647 1.00 98.56 290 ASP A O 1
ATOM 2283 N N . ARG A 1 291 ? -0.720 -13.677 -8.786 1.00 98.19 291 ARG A N 1
ATOM 2284 C CA . ARG A 1 291 ? -1.706 -14.771 -8.816 1.00 98.19 291 ARG A CA 1
ATOM 2285 C C . ARG A 1 291 ? -2.499 -14.875 -7.512 1.00 98.19 291 ARG A C 1
ATOM 2287 O O . ARG A 1 291 ? -3.724 -14.976 -7.559 1.00 98.19 291 ARG A O 1
ATOM 2294 N N . LEU A 1 292 ? -1.833 -14.788 -6.358 1.00 98.31 292 LEU A N 1
ATOM 2295 C CA . LEU A 1 292 ? -2.498 -14.810 -5.047 1.00 98.31 292 LEU A CA 1
ATOM 2296 C C . LEU A 1 292 ? -3.443 -13.616 -4.855 1.00 98.31 292 LEU A C 1
ATOM 2298 O O . LEU A 1 292 ? -4.542 -13.771 -4.322 1.00 98.31 292 LEU A O 1
ATOM 2302 N N . ILE A 1 293 ? -3.040 -12.426 -5.308 1.00 98.44 293 ILE A N 1
ATOM 2303 C CA . ILE A 1 293 ? -3.873 -11.219 -5.275 1.00 98.44 293 ILE A CA 1
ATOM 2304 C C . ILE A 1 293 ? -5.103 -11.395 -6.162 1.00 98.44 293 ILE A C 1
ATOM 2306 O O . ILE A 1 293 ? -6.206 -11.108 -5.703 1.00 98.44 293 ILE A O 1
ATOM 2310 N N . ALA A 1 294 ? -4.930 -11.880 -7.395 1.00 97.25 294 ALA A N 1
ATOM 2311 C CA . ALA A 1 294 ? -6.043 -12.127 -8.307 1.00 97.25 294 ALA A CA 1
ATOM 2312 C C . ALA A 1 294 ? -7.057 -13.108 -7.700 1.00 97.25 294 ALA A C 1
ATOM 2314 O O . ALA A 1 294 ? -8.241 -12.791 -7.653 1.00 97.25 294 ALA A O 1
ATOM 2315 N N . PHE A 1 295 ? -6.586 -14.229 -7.144 1.00 96.56 295 PHE A N 1
ATOM 2316 C CA . PHE A 1 295 ? -7.440 -15.204 -6.461 1.00 96.56 295 PHE A CA 1
ATOM 2317 C C . PHE A 1 295 ? -8.193 -14.586 -5.271 1.00 96.56 295 PHE A C 1
ATOM 2319 O O . PHE A 1 295 ? -9.410 -14.700 -5.174 1.00 96.56 295 PHE A O 1
ATOM 2326 N N . THR A 1 296 ? -7.490 -13.853 -4.401 1.00 97.31 296 THR A N 1
ATOM 2327 C CA . THR A 1 296 ? -8.101 -13.241 -3.205 1.00 97.31 296 THR A CA 1
ATOM 2328 C C . THR A 1 296 ? -9.155 -12.183 -3.568 1.00 97.31 296 THR A C 1
ATOM 2330 O O . THR A 1 296 ? -10.106 -11.973 -2.820 1.00 97.31 296 THR A O 1
ATOM 2333 N N . LEU A 1 297 ? -8.999 -11.486 -4.699 1.00 96.75 297 LEU A N 1
ATOM 2334 C CA . LEU A 1 297 ? -9.972 -10.489 -5.166 1.00 96.75 297 LEU A CA 1
ATOM 2335 C C . LEU A 1 297 ? -11.279 -11.107 -5.664 1.00 96.75 297 LEU A C 1
ATOM 2337 O O . LEU A 1 297 ? -12.305 -10.436 -5.591 1.00 96.75 297 LEU A O 1
ATOM 2341 N N . GLU A 1 298 ? -11.247 -12.345 -6.155 1.00 94.81 298 GLU A N 1
ATOM 2342 C CA . GLU A 1 298 ? -12.466 -13.075 -6.520 1.00 94.81 298 GLU A CA 1
ATOM 2343 C C . GLU A 1 298 ? -13.231 -13.543 -5.277 1.00 94.81 298 GLU A C 1
ATOM 2345 O O . GLU A 1 298 ? -14.457 -13.511 -5.259 1.00 94.81 298 GLU A O 1
ATOM 2350 N N . GLU A 1 299 ? -12.522 -13.913 -4.204 1.00 93.25 299 GLU A N 1
ATOM 2351 C CA . GLU A 1 299 ? -13.147 -14.353 -2.946 1.00 93.25 299 GLU A CA 1
ATOM 2352 C C . GLU A 1 299 ? -13.787 -13.212 -2.139 1.00 93.25 299 GLU A C 1
ATOM 2354 O O . GLU A 1 299 ? -14.661 -13.448 -1.304 1.00 93.25 299 GLU A O 1
ATOM 2359 N N . ILE A 1 300 ? -13.339 -11.971 -2.334 1.00 93.88 300 ILE A N 1
ATOM 2360 C CA . ILE A 1 300 ? -13.901 -10.809 -1.641 1.00 93.88 300 ILE A CA 1
ATOM 2361 C C . ILE A 1 300 ? -15.089 -10.290 -2.442 1.00 93.88 300 ILE A C 1
ATOM 2363 O O . ILE A 1 300 ? -14.915 -9.854 -3.575 1.00 93.88 300 ILE A O 1
ATOM 2367 N N . THR A 1 301 ? -16.264 -10.218 -1.824 1.00 91.00 301 THR A N 1
ATOM 2368 C CA . THR A 1 301 ? -17.449 -9.587 -2.418 1.00 91.00 301 THR A CA 1
ATOM 2369 C C . THR A 1 301 ? -17.942 -8.416 -1.572 1.00 91.00 301 THR A C 1
ATOM 2371 O O . THR A 1 301 ? -17.632 -8.312 -0.380 1.00 91.00 301 THR A O 1
ATOM 2374 N N . THR A 1 302 ? -18.716 -7.519 -2.182 1.00 83.19 302 THR A N 1
ATOM 2375 C CA . THR A 1 302 ? -19.516 -6.537 -1.440 1.00 83.19 302 THR A CA 1
ATOM 2376 C C . THR A 1 302 ? -20.537 -7.253 -0.542 1.00 83.19 302 THR A C 1
ATOM 2378 O O . THR A 1 302 ? -20.924 -8.391 -0.843 1.00 83.19 302 THR A O 1
ATOM 2381 N N . PRO A 1 303 ? -20.995 -6.621 0.554 1.00 75.81 303 PRO A N 1
ATOM 2382 C CA . PRO A 1 303 ? -22.150 -7.121 1.289 1.00 75.81 303 PRO A CA 1
ATOM 2383 C C . PRO A 1 303 ? -23.384 -7.180 0.364 1.00 75.81 303 PRO A C 1
ATOM 2385 O O . PRO A 1 303 ? -23.485 -6.354 -0.550 1.00 75.81 303 PRO A O 1
ATOM 2388 N N . PRO A 1 304 ? -24.324 -8.116 0.582 1.00 62.25 304 PRO A N 1
ATOM 2389 C CA . PRO A 1 304 ? -25.624 -8.082 -0.083 1.00 62.25 304 PRO A CA 1
ATOM 2390 C C . PRO A 1 304 ? -26.387 -6.812 0.335 1.00 62.25 304 PRO A C 1
ATOM 2392 O O . PRO A 1 304 ? -26.486 -6.542 1.531 1.00 62.25 304 PRO A O 1
ATOM 2395 N N . GLY A 1 305 ? -26.919 -6.051 -0.629 1.00 55.31 305 GLY A N 1
ATOM 2396 C CA . GLY A 1 305 ? -27.698 -4.828 -0.375 1.00 55.31 305 GLY A CA 1
ATOM 2397 C C . GLY A 1 305 ? -26.837 -3.580 -0.136 1.00 55.31 305 GLY A C 1
ATOM 2398 O O . GLY A 1 305 ? -26.526 -3.226 1.000 1.00 55.31 305 GLY A O 1
ATOM 2399 N N . GLY A 1 306 ? -26.463 -2.886 -1.217 1.00 51.44 306 GLY A N 1
ATOM 2400 C CA . GLY A 1 306 ? -25.829 -1.567 -1.136 1.00 51.44 306 GLY A CA 1
ATOM 2401 C C . GLY A 1 306 ? -26.728 -0.564 -0.404 1.00 51.44 306 GLY A C 1
ATOM 2402 O O . GLY A 1 306 ? -27.941 -0.548 -0.581 1.00 51.44 306 GLY A O 1
ATOM 2403 N N . THR A 1 307 ? -26.140 0.296 0.425 1.00 48.66 307 THR A N 1
ATOM 2404 C CA . THR A 1 307 ? -26.851 1.153 1.394 1.00 48.66 307 THR A CA 1
ATOM 2405 C C . THR A 1 307 ? -27.717 2.263 0.783 1.00 48.66 307 THR A C 1
ATOM 2407 O O . THR A 1 307 ? -28.313 3.037 1.529 1.00 48.66 307 THR A O 1
ATOM 2410 N N . CYS A 1 308 ? -27.793 2.394 -0.546 1.00 44.78 308 CYS A N 1
ATOM 2411 C CA . CYS A 1 308 ? -28.391 3.570 -1.192 1.00 44.78 308 CYS A CA 1
ATOM 2412 C C . CYS A 1 308 ? -29.617 3.291 -2.071 1.00 44.78 308 CYS A C 1
ATOM 2414 O O . CYS A 1 308 ? -30.325 4.234 -2.417 1.00 44.78 308 CYS A O 1
ATOM 2416 N N . THR A 1 309 ? -29.924 2.037 -2.387 1.00 40.47 309 THR A N 1
ATOM 2417 C CA . THR A 1 309 ? -31.102 1.667 -3.180 1.00 40.47 309 THR A CA 1
ATOM 2418 C C . THR A 1 309 ? -31.608 0.350 -2.623 1.00 40.47 309 THR A C 1
ATOM 2420 O O . THR A 1 309 ? -30.860 -0.619 -2.616 1.00 40.47 309 THR A O 1
ATOM 2423 N N . GLY A 1 310 ? -32.835 0.319 -2.103 1.00 43.28 310 GLY A N 1
ATOM 2424 C CA . GLY A 1 310 ? -33.443 -0.843 -1.441 1.00 43.28 310 GLY A CA 1
ATOM 2425 C C . GLY A 1 310 ? -33.713 -2.057 -2.341 1.00 43.28 310 GLY A C 1
ATOM 2426 O O . GLY A 1 310 ? -34.678 -2.768 -2.090 1.00 43.28 310 GLY A O 1
ATOM 2427 N N . ASP A 1 311 ? -32.890 -2.279 -3.365 1.00 45.16 311 ASP A N 1
ATOM 2428 C CA . ASP A 1 311 ? -32.911 -3.448 -4.233 1.00 45.16 311 ASP A CA 1
ATOM 2429 C C . ASP A 1 311 ? -31.854 -4.469 -3.795 1.00 45.16 311 ASP A C 1
ATOM 2431 O O . ASP A 1 311 ? -30.737 -4.128 -3.393 1.00 45.16 311 ASP A O 1
ATOM 2435 N N . GLU A 1 312 ? -32.214 -5.747 -3.919 1.00 53.06 312 GLU A N 1
ATOM 2436 C CA . GLU A 1 312 ? -31.364 -6.926 -3.729 1.00 53.06 312 GLU A CA 1
ATOM 2437 C C . GLU A 1 312 ? -30.281 -7.018 -4.826 1.00 53.06 312 GLU A C 1
ATOM 2439 O O . GLU A 1 312 ? -30.227 -7.958 -5.617 1.00 53.06 312 GLU A O 1
ATOM 2444 N N . GLY A 1 313 ? -29.414 -6.007 -4.917 1.00 56.81 313 GLY A N 1
ATOM 2445 C CA . GLY A 1 313 ? -28.306 -5.981 -5.862 1.00 56.81 313 GLY A CA 1
ATOM 2446 C C . GLY A 1 313 ? -27.347 -7.147 -5.618 1.00 56.81 313 GLY A C 1
ATOM 2447 O O . GLY A 1 313 ? -26.948 -7.417 -4.480 1.00 56.81 313 GLY A O 1
ATOM 2448 N N . ALA A 1 314 ? -26.967 -7.838 -6.696 1.00 66.56 314 ALA A N 1
ATOM 2449 C CA . ALA A 1 314 ? -26.031 -8.953 -6.637 1.00 66.56 314 ALA A CA 1
ATOM 2450 C C . ALA A 1 314 ? -24.680 -8.510 -6.051 1.00 66.56 314 ALA A C 1
ATOM 2452 O O . ALA A 1 314 ? -24.150 -7.451 -6.391 1.00 66.56 314 ALA A O 1
ATOM 2453 N N . ALA A 1 315 ? -24.107 -9.347 -5.186 1.00 80.81 315 ALA A N 1
ATOM 2454 C CA . ALA A 1 315 ? -22.786 -9.116 -4.619 1.00 80.81 315 ALA A CA 1
ATOM 2455 C C . ALA A 1 315 ? -21.732 -8.987 -5.737 1.00 80.81 315 ALA A C 1
ATOM 2457 O O . ALA A 1 315 ? -21.608 -9.862 -6.594 1.00 80.81 315 ALA A O 1
ATOM 2458 N N . VAL A 1 316 ? -20.959 -7.900 -5.719 1.00 88.81 316 VAL A N 1
ATOM 2459 C CA . VAL A 1 316 ? -19.923 -7.616 -6.721 1.00 88.81 316 VAL A CA 1
ATOM 2460 C C . VAL A 1 316 ? -18.570 -8.057 -6.170 1.00 88.81 316 VAL A C 1
ATOM 2462 O O . VAL A 1 316 ? -18.230 -7.730 -5.031 1.00 88.81 316 VAL A O 1
ATOM 2465 N N . SER A 1 317 ? -17.775 -8.786 -6.959 1.00 93.25 317 SER A N 1
ATOM 2466 C CA . SER A 1 317 ? -16.430 -9.182 -6.531 1.00 93.25 317 SER A CA 1
ATOM 2467 C C . SER A 1 317 ? -15.484 -7.979 -6.474 1.00 93.25 317 SER A C 1
ATOM 2469 O O . SER A 1 317 ? -15.585 -7.019 -7.246 1.00 93.25 317 SER A O 1
ATOM 2471 N N . ALA A 1 318 ? -14.499 -8.030 -5.581 1.00 94.56 318 ALA A N 1
ATOM 2472 C CA . ALA A 1 318 ? -13.462 -7.013 -5.498 1.00 94.56 318 ALA A CA 1
ATOM 2473 C C . ALA A 1 318 ? -12.620 -6.969 -6.780 1.00 94.56 318 ALA A C 1
ATOM 2475 O O . ALA A 1 318 ? -12.057 -5.922 -7.100 1.00 94.56 318 ALA A O 1
ATOM 2476 N N . ARG A 1 319 ? -12.562 -8.065 -7.551 1.00 95.69 319 ARG A N 1
ATOM 2477 C CA . ARG A 1 319 ? -11.963 -8.070 -8.888 1.00 95.69 319 ARG A CA 1
ATOM 2478 C C . ARG A 1 319 ? -12.698 -7.122 -9.840 1.00 95.69 319 ARG A C 1
ATOM 2480 O O . ARG A 1 319 ? -12.040 -6.272 -10.440 1.00 95.69 319 ARG A O 1
ATOM 2487 N N . ALA A 1 320 ? -14.025 -7.211 -9.920 1.00 94.56 320 ALA A N 1
ATOM 2488 C CA . ALA A 1 320 ? -14.837 -6.316 -10.745 1.00 94.56 320 ALA A CA 1
ATOM 2489 C C . ALA A 1 320 ? -14.753 -4.856 -10.261 1.00 94.56 320 ALA A C 1
ATOM 2491 O O . ALA A 1 320 ? -14.621 -3.931 -11.064 1.00 94.56 320 ALA A O 1
ATOM 2492 N N . LEU A 1 321 ? -14.727 -4.632 -8.941 1.00 95.62 321 LEU A N 1
ATOM 2493 C CA . LEU A 1 321 ? -14.468 -3.299 -8.386 1.00 95.62 321 LEU A CA 1
ATOM 2494 C C . LEU A 1 321 ? -13.088 -2.765 -8.796 1.00 95.62 321 LEU A C 1
ATOM 2496 O O . LEU A 1 321 ? -12.960 -1.588 -9.124 1.00 95.62 321 LEU A O 1
ATOM 2500 N N . ALA A 1 322 ? -12.052 -3.608 -8.813 1.00 96.69 322 ALA A N 1
ATOM 2501 C CA . ALA A 1 322 ? -10.715 -3.191 -9.227 1.00 96.69 322 ALA A CA 1
ATOM 2502 C C . ALA A 1 322 ? -10.692 -2.735 -10.694 1.00 96.69 322 ALA A C 1
ATOM 2504 O O . ALA A 1 322 ? -10.039 -1.742 -11.003 1.00 96.69 322 ALA A O 1
ATOM 2505 N N . GLU A 1 323 ? -11.427 -3.418 -11.574 1.00 95.88 323 GLU A N 1
ATOM 2506 C CA . GLU A 1 323 ? -11.586 -3.034 -12.985 1.00 95.88 323 GLU A CA 1
ATOM 2507 C C . GLU A 1 323 ? -12.341 -1.707 -13.135 1.00 95.88 323 GLU A C 1
ATOM 2509 O O . GLU A 1 323 ? -11.915 -0.838 -13.894 1.00 95.88 323 GLU A O 1
ATOM 2514 N N . LYS A 1 324 ? -13.400 -1.486 -12.344 1.00 95.56 324 LYS A N 1
ATOM 2515 C CA . LYS A 1 324 ? -14.091 -0.187 -12.299 1.00 95.56 324 LYS A CA 1
ATOM 2516 C C . LYS A 1 324 ? -13.170 0.949 -11.857 1.00 95.56 324 LYS A C 1
ATOM 2518 O O . LYS A 1 324 ? -13.216 2.038 -12.424 1.00 95.56 324 LYS A O 1
ATOM 2523 N N . LEU A 1 325 ? -12.343 0.713 -10.838 1.00 97.12 325 LEU A N 1
ATOM 2524 C CA . LEU A 1 325 ? -11.383 1.707 -10.361 1.00 97.12 325 LEU A CA 1
ATOM 2525 C C . LEU A 1 325 ? -10.301 1.993 -11.409 1.00 97.12 325 LEU A C 1
ATOM 2527 O O . LEU A 1 325 ? -9.908 3.146 -11.552 1.00 97.12 325 LEU A O 1
ATOM 2531 N N . ASP A 1 326 ? -9.844 0.982 -12.149 1.00 96.94 326 ASP A N 1
ATOM 2532 C CA . ASP A 1 326 ? -8.837 1.116 -13.214 1.00 96.94 326 ASP A CA 1
ATOM 2533 C C . ASP A 1 326 ? -9.277 2.064 -14.347 1.00 96.94 326 ASP A C 1
ATOM 2535 O O . ASP A 1 326 ? -8.450 2.715 -14.980 1.00 96.94 326 ASP A O 1
ATOM 2539 N N . ALA A 1 327 ? -10.588 2.233 -14.557 1.00 95.56 327 ALA A N 1
ATOM 2540 C CA . ALA A 1 327 ? -11.125 3.193 -15.525 1.00 95.56 327 ALA A CA 1
ATOM 2541 C C . ALA A 1 327 ? -10.874 4.668 -15.144 1.00 95.56 327 ALA A C 1
ATOM 2543 O O . ALA A 1 327 ? -10.974 5.557 -15.994 1.00 95.56 327 ALA A O 1
ATOM 2544 N N . VAL A 1 328 ? -10.559 4.961 -13.876 1.00 97.00 328 VAL A N 1
ATOM 2545 C CA . VAL A 1 328 ? -10.297 6.328 -13.409 1.00 97.00 328 VAL A CA 1
ATOM 2546 C C . VAL A 1 328 ? -8.889 6.760 -13.841 1.00 97.00 328 VAL A C 1
ATOM 2548 O O . VAL A 1 328 ? -7.911 6.114 -13.460 1.00 97.00 328 VAL A O 1
ATOM 2551 N N . PRO A 1 329 ? -8.720 7.902 -14.537 1.00 96.12 329 PRO A N 1
ATOM 2552 C CA . PRO A 1 329 ? -7.421 8.362 -15.002 1.00 96.12 329 PRO A CA 1
ATOM 2553 C C . PRO A 1 329 ? -6.373 8.402 -13.894 1.00 96.12 329 PRO A C 1
ATOM 2555 O O . PRO A 1 329 ? -6.509 9.113 -12.895 1.00 96.12 329 PRO A O 1
ATOM 2558 N N . GLY A 1 330 ? -5.290 7.662 -14.116 1.00 95.06 330 GLY A N 1
ATOM 2559 C CA . GLY A 1 330 ? -4.160 7.556 -13.202 1.00 95.06 330 GLY A CA 1
ATOM 2560 C C . GLY A 1 330 ? -4.250 6.396 -12.214 1.00 95.06 330 GLY A C 1
ATOM 2561 O O . GLY A 1 330 ? -3.209 5.998 -11.695 1.00 95.06 330 GLY A O 1
ATOM 2562 N N . ILE A 1 331 ? -5.427 5.813 -11.978 1.00 97.38 331 ILE A N 1
ATOM 2563 C CA . ILE A 1 331 ? -5.490 4.492 -11.352 1.00 97.38 331 ILE A CA 1
ATOM 2564 C C . ILE A 1 331 ? -5.025 3.472 -12.400 1.00 97.38 331 ILE A C 1
ATOM 2566 O O . ILE A 1 331 ? -5.388 3.562 -13.564 1.00 97.38 331 ILE A O 1
ATOM 2570 N N . GLY A 1 332 ? -4.132 2.579 -11.981 1.00 95.94 332 GLY A N 1
ATOM 2571 C CA . GLY A 1 332 ? -3.752 1.385 -12.731 1.00 95.94 332 GLY A CA 1
ATOM 2572 C C . GLY A 1 332 ? -4.165 0.130 -11.952 1.00 95.94 332 GLY A C 1
ATOM 2573 O O . GLY A 1 332 ? -4.505 0.252 -10.764 1.00 95.94 332 GLY A O 1
ATOM 2574 N N . PRO A 1 333 ? -3.995 -1.083 -12.512 1.00 95.81 333 PRO A N 1
ATOM 2575 C CA . PRO A 1 333 ? -4.458 -2.317 -11.877 1.00 95.81 333 PRO A CA 1
ATOM 2576 C C . PRO A 1 333 ? -3.890 -2.508 -10.465 1.00 95.81 333 PRO A C 1
ATOM 2578 O O . PRO A 1 333 ? -4.626 -2.752 -9.514 1.00 95.81 333 PRO A O 1
ATOM 2581 N N . ALA A 1 334 ? -2.582 -2.296 -10.287 1.00 95.62 334 ALA A N 1
ATOM 2582 C CA . ALA A 1 334 ? -1.931 -2.415 -8.980 1.00 95.62 334 ALA A CA 1
ATOM 2583 C C . ALA A 1 334 ? -2.432 -1.369 -7.964 1.00 95.62 334 ALA A C 1
ATOM 2585 O O . ALA A 1 334 ? -2.598 -1.672 -6.783 1.00 95.62 334 ALA A O 1
ATOM 2586 N N . THR A 1 335 ? -2.702 -0.140 -8.410 1.00 97.69 335 THR A N 1
ATOM 2587 C CA . THR A 1 335 ? -3.244 0.923 -7.552 1.00 97.69 335 THR A CA 1
ATOM 2588 C C . THR A 1 335 ? -4.652 0.571 -7.086 1.00 97.69 335 THR A C 1
ATOM 2590 O O . THR A 1 335 ? -4.945 0.720 -5.901 1.00 97.69 335 THR A O 1
ATOM 2593 N N . ALA A 1 336 ? -5.505 0.065 -7.982 1.00 97.75 336 ALA A N 1
ATOM 2594 C CA . ALA A 1 336 ? -6.854 -0.382 -7.641 1.00 97.75 336 ALA A CA 1
ATOM 2595 C C . ALA A 1 336 ? -6.826 -1.489 -6.573 1.00 97.75 336 ALA A C 1
ATOM 2597 O O . ALA A 1 336 ? -7.518 -1.396 -5.558 1.00 97.75 336 ALA A O 1
ATOM 2598 N N . GLN A 1 337 ? -5.940 -2.477 -6.738 1.00 97.88 337 GLN A N 1
ATOM 2599 C CA . GLN A 1 337 ? -5.726 -3.545 -5.757 1.00 97.88 337 GLN A CA 1
ATOM 2600 C C . GLN A 1 337 ? -5.289 -2.996 -4.391 1.00 97.88 337 GLN A C 1
ATOM 2602 O O . GLN A 1 337 ? -5.816 -3.415 -3.363 1.00 97.88 337 GLN A O 1
ATOM 2607 N N . ILE A 1 338 ? -4.356 -2.033 -4.354 1.00 98.00 338 ILE A N 1
ATOM 2608 C CA . ILE A 1 338 ? -3.894 -1.406 -3.102 1.00 98.00 338 ILE A CA 1
ATOM 2609 C C . ILE A 1 338 ? -5.013 -0.605 -2.426 1.00 98.00 338 ILE A C 1
ATOM 2611 O O . ILE A 1 338 ? -5.106 -0.623 -1.196 1.00 98.00 338 ILE A O 1
ATOM 2615 N N . ILE A 1 339 ? -5.855 0.091 -3.199 1.00 97.38 339 ILE A N 1
ATOM 2616 C CA . ILE A 1 339 ? -7.015 0.815 -2.665 1.00 97.38 339 ILE A CA 1
ATOM 2617 C C . ILE A 1 339 ? -7.943 -0.177 -1.959 1.00 97.38 339 ILE A C 1
ATOM 2619 O O . ILE A 1 339 ? -8.162 -0.033 -0.756 1.00 97.38 339 ILE A O 1
ATOM 2623 N N . LEU A 1 340 ? -8.387 -1.232 -2.648 1.00 97.12 340 LEU A N 1
ATOM 2624 C CA . LEU A 1 340 ? -9.282 -2.250 -2.083 1.00 97.12 340 LEU A CA 1
ATOM 2625 C C . LEU A 1 340 ? -8.658 -2.987 -0.891 1.00 97.12 340 LEU A C 1
ATOM 2627 O O . LEU A 1 340 ? -9.316 -3.204 0.123 1.00 97.12 340 LEU A O 1
ATOM 2631 N N . ALA A 1 341 ? -7.360 -3.286 -0.941 1.00 96.81 341 ALA A N 1
ATOM 2632 C CA . ALA A 1 341 ? -6.628 -3.878 0.178 1.00 96.81 341 ALA A CA 1
ATOM 2633 C C . ALA A 1 341 ? -6.540 -2.960 1.413 1.00 96.81 341 ALA A C 1
ATOM 2635 O O . ALA A 1 341 ? -6.314 -3.421 2.537 1.00 96.81 341 ALA A O 1
ATOM 2636 N N . ALA A 1 342 ? -6.656 -1.645 1.215 1.00 94.88 342 ALA A N 1
ATOM 2637 C CA . ALA A 1 342 ? -6.593 -0.662 2.284 1.00 94.88 342 ALA A CA 1
ATOM 2638 C C . ALA A 1 342 ? -7.960 -0.363 2.903 1.00 94.88 342 ALA A C 1
ATOM 2640 O O . ALA A 1 342 ? -7.993 -0.132 4.112 1.00 94.88 342 ALA A O 1
ATOM 2641 N N . ILE A 1 343 ? -9.032 -0.334 2.104 1.00 93.62 343 ILE A N 1
ATOM 2642 C CA . ILE A 1 343 ? -10.354 0.164 2.529 1.00 93.62 343 ILE A CA 1
ATOM 2643 C C . ILE A 1 343 ? -11.449 -0.913 2.527 1.00 93.62 343 ILE A C 1
ATOM 2645 O O . ILE A 1 343 ? -12.441 -0.748 3.224 1.00 93.62 343 ILE A O 1
ATOM 2649 N N . GLY A 1 344 ? -11.241 -2.036 1.832 1.00 93.19 344 GLY A N 1
ATOM 2650 C CA . GLY A 1 344 ? -12.228 -3.103 1.661 1.00 93.19 344 GLY A CA 1
ATOM 2651 C C . GLY A 1 344 ? -13.222 -2.845 0.524 1.00 93.19 344 GLY A C 1
ATOM 2652 O O . GLY A 1 344 ? -13.109 -1.862 -0.204 1.00 93.19 344 GLY A O 1
ATOM 2653 N N . ALA A 1 345 ? -14.184 -3.760 0.381 1.00 91.56 345 ALA A N 1
ATOM 2654 C CA . ALA A 1 345 ? -15.287 -3.679 -0.585 1.00 91.56 345 ALA A CA 1
ATOM 2655 C C . ALA A 1 345 ? -16.603 -3.171 0.042 1.00 91.56 345 ALA A C 1
ATOM 2657 O O . ALA A 1 345 ? -17.599 -3.030 -0.650 1.00 91.56 345 ALA A O 1
ATOM 2658 N N . ASP A 1 346 ? -16.613 -2.900 1.348 1.00 90.25 346 ASP A N 1
ATOM 2659 C CA . ASP A 1 346 ? -17.792 -2.449 2.089 1.00 90.25 346 ASP A CA 1
ATOM 2660 C C . ASP A 1 346 ? -17.599 -1.002 2.561 1.00 90.25 346 ASP A C 1
ATOM 2662 O O . ASP A 1 346 ? -16.779 -0.727 3.444 1.00 90.25 346 ASP A O 1
ATOM 2666 N N . MET A 1 347 ? -18.345 -0.076 1.953 1.00 90.50 347 MET A N 1
ATOM 2667 C CA . MET A 1 347 ? -18.290 1.351 2.278 1.00 90.50 347 MET A CA 1
ATOM 2668 C C . MET A 1 347 ? -19.192 1.753 3.450 1.00 90.50 347 MET A C 1
ATOM 2670 O O . MET A 1 347 ? -19.065 2.887 3.903 1.00 90.50 347 MET A O 1
ATOM 2674 N N . SER A 1 348 ? -20.000 0.852 4.031 1.00 86.44 348 SER A N 1
ATOM 2675 C CA . SER A 1 348 ? -20.823 1.156 5.220 1.00 86.44 348 SER A CA 1
ATOM 2676 C C . SER A 1 348 ? -19.986 1.680 6.398 1.00 86.44 348 SER A C 1
ATOM 2678 O O . SER A 1 348 ? -20.429 2.519 7.180 1.00 86.44 348 SER A O 1
ATOM 2680 N N . ARG A 1 349 ? -18.714 1.262 6.482 1.00 83.81 349 ARG A N 1
ATOM 2681 C CA . ARG A 1 349 ? -17.759 1.724 7.506 1.00 83.81 349 ARG A CA 1
ATOM 2682 C C . ARG A 1 349 ? -17.286 3.166 7.306 1.00 83.81 349 ARG A C 1
ATOM 2684 O O . ARG A 1 349 ? -16.680 3.746 8.209 1.00 83.81 349 ARG A O 1
ATOM 2691 N N . PHE A 1 350 ? -17.529 3.735 6.130 1.00 90.62 350 PHE A N 1
ATOM 2692 C CA . PHE A 1 350 ? -17.277 5.128 5.791 1.00 90.62 350 PHE A CA 1
ATOM 2693 C C . PHE A 1 350 ? -18.580 5.744 5.266 1.00 90.62 350 PHE A C 1
ATOM 2695 O O . PHE A 1 350 ? -18.738 5.831 4.050 1.00 90.62 350 PHE A O 1
ATOM 2702 N N . PRO A 1 351 ? -19.485 6.215 6.147 1.00 88.06 351 PRO A N 1
ATOM 2703 C CA . PRO A 1 351 ? -20.829 6.654 5.752 1.00 88.06 351 PRO A CA 1
ATOM 2704 C C . PRO A 1 351 ? -20.845 7.726 4.659 1.00 88.06 351 PRO A C 1
ATOM 2706 O O . PRO A 1 351 ? -21.781 7.817 3.874 1.00 88.06 351 PRO A O 1
ATOM 2709 N N . THR A 1 352 ? -19.785 8.537 4.592 1.00 91.75 352 THR A N 1
ATOM 2710 C CA . THR A 1 352 ? -19.586 9.514 3.522 1.00 91.75 352 THR A CA 1
ATOM 2711 C C . THR A 1 352 ? -18.152 9.450 2.986 1.00 91.75 352 THR A C 1
ATOM 2713 O O . THR A 1 352 ? -17.226 9.052 3.712 1.00 91.75 352 THR A O 1
ATOM 2716 N N . PRO A 1 353 ? -17.900 9.918 1.752 1.00 93.44 353 PRO A N 1
ATOM 2717 C CA . PRO A 1 353 ? -16.543 10.009 1.220 1.00 93.44 353 PRO A CA 1
ATOM 2718 C C . PRO A 1 353 ? -15.619 10.903 2.074 1.00 93.44 353 PRO A C 1
ATOM 2720 O O . PRO A 1 353 ? -14.406 10.680 2.124 1.00 93.44 353 PRO A O 1
ATOM 2723 N N . GLU A 1 354 ? -16.150 11.892 2.801 1.00 92.12 354 GLU A N 1
ATOM 2724 C CA . GLU A 1 354 ? -15.386 12.719 3.745 1.00 92.12 354 GLU A CA 1
ATOM 2725 C C . GLU A 1 354 ? -14.828 11.901 4.912 1.00 92.12 354 GLU A C 1
ATOM 2727 O O . GLU A 1 354 ? -13.684 12.140 5.319 1.00 92.12 354 GLU A O 1
ATOM 2732 N N . HIS A 1 355 ? -15.581 10.916 5.413 1.00 90.62 355 HIS A N 1
ATOM 2733 C CA . HIS A 1 355 ? -15.106 10.000 6.450 1.00 90.62 355 HIS A CA 1
ATOM 2734 C C . HIS A 1 355 ? -13.892 9.212 5.956 1.00 90.62 355 HIS A C 1
ATOM 2736 O O . HIS A 1 355 ? -12.865 9.163 6.642 1.00 90.62 355 HIS A O 1
ATOM 2742 N N . LEU A 1 356 ? -13.958 8.686 4.729 1.00 93.81 356 LEU A N 1
ATOM 2743 C CA . LEU A 1 356 ? -12.842 7.970 4.116 1.00 93.81 356 LEU A CA 1
ATOM 2744 C C . LEU A 1 356 ? -11.620 8.881 3.905 1.00 93.81 356 LEU A C 1
ATOM 2746 O O . LEU A 1 356 ? -10.492 8.522 4.254 1.00 93.81 356 LEU A O 1
ATOM 2750 N N . VAL A 1 357 ? -11.822 10.095 3.389 1.00 93.44 357 VAL A N 1
ATOM 2751 C CA . VAL A 1 357 ? -10.747 11.080 3.173 1.00 93.44 357 VAL A CA 1
ATOM 2752 C C . VAL A 1 357 ? -10.082 11.501 4.491 1.00 93.44 357 VAL A C 1
ATOM 2754 O O . VAL A 1 357 ? -8.854 11.656 4.548 1.00 93.44 357 VAL A O 1
ATOM 2757 N N . SER A 1 358 ? -10.874 11.678 5.551 1.00 89.75 358 SER A N 1
ATOM 2758 C CA . SER A 1 358 ? -10.398 12.016 6.896 1.00 89.75 358 SER A CA 1
ATOM 2759 C C . SER A 1 358 ? -9.613 10.867 7.530 1.00 89.75 358 SER A C 1
ATOM 2761 O O . SER A 1 358 ? -8.537 11.085 8.107 1.00 89.75 358 SER A O 1
ATOM 2763 N N . TRP A 1 359 ? -10.090 9.631 7.362 1.00 90.62 359 TRP A N 1
ATOM 2764 C CA . TRP A 1 359 ? -9.388 8.423 7.791 1.00 90.62 359 TRP A CA 1
ATOM 2765 C C . TRP A 1 359 ? -8.049 8.256 7.059 1.00 90.62 359 TRP A C 1
ATOM 2767 O O . TRP A 1 359 ? -7.006 8.092 7.698 1.00 90.62 359 TRP A O 1
ATOM 2777 N N . ALA A 1 360 ? -8.040 8.428 5.733 1.00 91.62 360 ALA A N 1
ATOM 2778 C CA . ALA A 1 360 ? -6.838 8.359 4.900 1.00 91.62 360 ALA A CA 1
ATOM 2779 C C . ALA A 1 360 ? -5.856 9.526 5.133 1.00 91.62 360 ALA A C 1
ATOM 2781 O O . ALA A 1 360 ? -4.728 9.498 4.633 1.00 91.62 360 ALA A O 1
ATOM 2782 N N . LYS A 1 361 ? -6.257 10.550 5.903 1.00 90.81 361 LYS A N 1
ATOM 2783 C CA . LYS A 1 361 ? -5.490 11.780 6.162 1.00 90.81 361 LYS A CA 1
ATOM 2784 C C . LYS A 1 361 ? -5.100 12.505 4.867 1.00 90.81 361 LYS A C 1
ATOM 2786 O O . LYS A 1 361 ? -3.956 12.932 4.711 1.00 90.81 361 LYS A O 1
ATOM 2791 N N . LEU A 1 362 ? -6.059 12.654 3.948 1.00 88.69 362 LEU A N 1
ATOM 2792 C CA . LEU A 1 362 ? -5.929 13.457 2.718 1.00 88.69 362 LEU A CA 1
ATOM 2793 C C . LEU A 1 362 ? -6.600 14.835 2.818 1.00 88.69 362 LEU A C 1
ATOM 2795 O O . LEU A 1 362 ? -6.600 15.603 1.854 1.00 88.69 362 LEU A O 1
ATOM 2799 N N . CYS A 1 363 ? -7.144 15.177 3.985 1.00 83.38 363 CYS A N 1
ATOM 2800 C CA . CYS A 1 363 ? -7.610 16.519 4.310 1.00 83.38 363 CYS A CA 1
ATOM 2801 C C . CYS A 1 363 ? -6.640 17.225 5.278 1.00 83.38 363 CYS A C 1
ATOM 2803 O O . CYS A 1 363 ? -6.020 16.571 6.127 1.00 83.38 363 CYS A O 1
ATOM 2805 N N . PRO A 1 364 ? -6.483 18.558 5.167 1.00 73.25 364 PRO A N 1
ATOM 2806 C CA . PRO A 1 364 ? -5.788 19.337 6.186 1.00 73.25 364 PRO A CA 1
ATOM 2807 C C . PRO A 1 364 ? -6.547 19.261 7.516 1.00 73.25 364 PRO A C 1
ATOM 2809 O O . PRO A 1 364 ? -7.769 19.109 7.532 1.00 73.25 364 PRO A O 1
ATOM 2812 N N . ARG A 1 365 ? -5.827 19.384 8.633 1.00 74.19 365 ARG A N 1
ATOM 2813 C CA . ARG A 1 365 ? -6.452 19.495 9.956 1.00 74.19 365 ARG A CA 1
ATOM 2814 C C . ARG A 1 365 ? -6.926 20.933 10.163 1.00 74.19 365 ARG A C 1
ATOM 2816 O O . ARG A 1 365 ? -6.144 21.857 9.957 1.00 74.19 365 ARG A O 1
ATOM 2823 N N . THR A 1 366 ? -8.162 21.129 10.603 1.00 75.69 366 THR A N 1
ATOM 2824 C CA . THR A 1 366 ? -8.619 22.451 11.051 1.00 75.69 366 THR A CA 1
ATOM 2825 C C . THR A 1 366 ? -8.080 22.714 12.455 1.00 75.69 366 THR A C 1
ATOM 2827 O O . THR A 1 366 ? -8.241 21.882 13.344 1.00 75.69 366 THR A O 1
ATOM 2830 N N . ILE A 1 367 ? -7.402 23.845 12.645 1.00 71.62 367 ILE A N 1
ATOM 2831 C CA . ILE A 1 367 ? -6.922 24.324 13.943 1.00 71.62 367 ILE A CA 1
ATOM 2832 C C . ILE A 1 367 ? -7.625 25.652 14.203 1.00 71.62 367 ILE A C 1
ATOM 2834 O O . ILE A 1 367 ? -7.309 26.662 13.567 1.00 71.62 367 ILE A O 1
ATOM 2838 N N . GLN A 1 368 ? -8.585 25.632 15.122 1.00 68.19 368 GLN A N 1
ATOM 2839 C CA . GLN A 1 368 ? -9.316 26.815 15.551 1.00 68.19 368 GLN A CA 1
ATOM 2840 C C . GLN A 1 368 ? -8.862 27.230 16.952 1.00 68.19 368 GLN A C 1
ATOM 2842 O O . GLN A 1 368 ? -8.796 26.407 17.861 1.00 68.19 368 GLN A O 1
ATOM 2847 N N . SER A 1 369 ? -8.550 28.514 17.121 1.00 66.25 369 SER A N 1
ATOM 2848 C CA . SER A 1 369 ? -8.284 29.134 18.421 1.00 66.25 369 SER A CA 1
ATOM 2849 C C . SER A 1 369 ? -9.051 30.453 18.502 1.00 66.25 369 SER A C 1
ATOM 2851 O O . SER A 1 369 ? -8.804 31.376 17.718 1.00 66.25 369 SER A O 1
ATOM 2853 N N . GLY A 1 370 ? -10.035 30.521 19.404 1.00 74.94 370 GLY A N 1
ATOM 2854 C CA . GLY A 1 370 ? -10.993 31.628 19.460 1.00 74.94 370 GLY A CA 1
ATOM 2855 C C . GLY A 1 370 ? -11.688 31.835 18.108 1.00 74.94 370 GLY A C 1
ATOM 2856 O O . GLY A 1 370 ? -12.265 30.906 17.543 1.00 74.94 370 GLY A O 1
ATOM 2857 N N . ALA A 1 371 ? -11.588 33.049 17.561 1.00 74.19 371 ALA A N 1
ATOM 2858 C CA . ALA A 1 371 ? -12.155 33.418 16.259 1.00 74.19 371 ALA A CA 1
ATOM 2859 C C . ALA A 1 371 ? -11.232 33.127 15.054 1.00 74.19 371 ALA A C 1
ATOM 2861 O O . ALA A 1 371 ? -11.599 33.413 13.913 1.00 74.19 371 ALA A O 1
ATOM 2862 N N . LYS A 1 372 ? -10.014 32.610 15.274 1.00 68.75 372 LYS A N 1
ATOM 2863 C CA . LYS A 1 372 ? -9.040 32.366 14.201 1.00 68.75 372 LYS A CA 1
ATOM 2864 C C . LYS A 1 372 ? -9.068 30.907 13.767 1.00 68.75 372 LYS A C 1
ATOM 2866 O O . LYS A 1 372 ? -8.804 30.011 14.565 1.00 68.75 372 LYS A O 1
ATOM 2871 N N . ASN A 1 373 ? -9.282 30.704 12.470 1.00 68.88 373 ASN A N 1
ATOM 2872 C CA . ASN A 1 373 ? -9.178 29.409 11.811 1.00 68.88 373 ASN A CA 1
ATOM 2873 C C . ASN A 1 373 ? -7.876 29.336 11.017 1.00 68.88 373 ASN A C 1
ATOM 2875 O O . ASN A 1 373 ? -7.597 30.184 10.169 1.00 68.88 373 ASN A O 1
ATOM 2879 N N . SER A 1 374 ? -7.086 28.301 11.273 1.00 70.00 374 SER A N 1
ATOM 2880 C CA . SER A 1 374 ? -5.873 27.993 10.524 1.00 70.00 374 SER A CA 1
ATOM 2881 C C . SER A 1 374 ? -5.887 26.535 10.071 1.00 70.00 374 SER A C 1
ATOM 2883 O O . SER A 1 374 ? -6.553 25.683 10.659 1.00 70.00 374 SER A O 1
ATOM 2885 N N . ALA A 1 375 ? -5.180 26.246 8.981 1.00 70.81 375 ALA A N 1
ATOM 2886 C CA . ALA A 1 375 ? -5.064 24.896 8.447 1.00 70.81 375 ALA A CA 1
ATOM 2887 C C . ALA A 1 375 ? -3.712 24.298 8.849 1.00 70.81 375 ALA A C 1
ATOM 2889 O O . ALA A 1 375 ? -2.660 24.812 8.466 1.00 70.81 375 ALA A O 1
ATOM 2890 N N . GLY A 1 376 ? -3.750 23.197 9.593 1.00 68.69 376 GLY A N 1
ATOM 2891 C CA . GLY A 1 376 ? -2.597 22.357 9.884 1.00 68.69 376 GLY A CA 1
ATOM 2892 C C . GLY A 1 376 ? -2.285 21.367 8.754 1.00 68.69 376 GLY A C 1
ATOM 2893 O O . GLY A 1 376 ? -3.108 21.144 7.855 1.00 68.69 376 GLY A O 1
ATOM 2894 N N . PRO A 1 377 ? -1.097 20.740 8.785 1.00 70.00 377 PRO A N 1
ATOM 2895 C CA . PRO A 1 377 ? -0.715 19.733 7.806 1.00 70.00 377 PRO A CA 1
ATOM 2896 C C . PRO A 1 377 ? -1.637 18.509 7.869 1.00 70.00 377 PRO A C 1
ATOM 2898 O O . PRO A 1 377 ? -2.220 18.181 8.905 1.00 70.00 377 PRO A O 1
ATOM 2901 N N . ALA A 1 378 ? -1.746 17.811 6.739 1.00 71.06 378 ALA A N 1
ATOM 2902 C CA . ALA A 1 378 ? -2.391 16.508 6.698 1.00 71.06 378 ALA A CA 1
ATOM 2903 C C . ALA A 1 378 ? -1.589 15.499 7.543 1.00 71.06 378 ALA A C 1
ATOM 2905 O O . ALA A 1 378 ? -0.357 15.524 7.556 1.00 71.06 378 ALA A O 1
ATOM 2906 N N . GLY A 1 379 ? -2.285 14.609 8.252 1.00 70.81 379 GLY A N 1
ATOM 2907 C CA . GLY A 1 379 ? -1.648 13.555 9.046 1.00 70.81 379 GLY A CA 1
ATOM 2908 C C . GLY A 1 379 ? -0.918 12.508 8.191 1.00 70.81 379 GLY A C 1
ATOM 2909 O O . GLY A 1 379 ? -0.999 12.506 6.961 1.00 70.81 379 GLY A O 1
ATOM 2910 N N . GLN A 1 380 ? -0.223 11.576 8.851 1.00 73.69 380 GLN A N 1
ATOM 2911 C CA . GLN A 1 380 ? 0.568 10.553 8.155 1.00 73.69 380 GLN A CA 1
ATOM 2912 C C . GLN A 1 380 ? -0.305 9.551 7.382 1.00 73.69 380 GLN A C 1
ATOM 2914 O O . GLN A 1 380 ? 0.004 9.292 6.226 1.00 73.69 380 GLN A O 1
ATOM 2919 N N . GLY A 1 381 ? -1.438 9.104 7.939 1.00 83.00 381 GLY A N 1
ATOM 2920 C CA . GLY A 1 381 ? -2.367 8.175 7.272 1.00 83.00 381 GLY A CA 1
ATOM 2921 C C . GLY A 1 381 ? -1.749 6.799 6.988 1.00 83.00 381 GLY A C 1
ATOM 2922 O O . GLY A 1 381 ? -0.671 6.481 7.487 1.00 83.00 381 GLY A O 1
ATOM 2923 N N . ASN A 1 382 ? -2.431 5.972 6.189 1.00 88.94 382 ASN A N 1
ATOM 2924 C CA . ASN A 1 382 ? -1.881 4.695 5.725 1.00 88.94 382 ASN A CA 1
ATOM 2925 C C . ASN A 1 382 ? -0.837 4.958 4.616 1.00 88.94 382 ASN A C 1
ATOM 2927 O O . ASN A 1 382 ? -1.211 5.477 3.560 1.00 88.94 382 ASN A O 1
ATOM 2931 N N . PRO A 1 383 ? 0.450 4.606 4.818 1.00 91.81 383 PRO A N 1
ATOM 2932 C CA . PRO A 1 383 ? 1.516 4.946 3.875 1.00 91.81 383 PRO A CA 1
ATOM 2933 C C . PRO A 1 383 ? 1.360 4.251 2.517 1.00 91.81 383 PRO A C 1
ATOM 2935 O O . PRO A 1 383 ? 1.676 4.853 1.497 1.00 91.81 383 PRO A O 1
ATOM 2938 N N . TRP A 1 384 ? 0.819 3.029 2.490 1.00 94.81 384 TRP A N 1
ATOM 2939 C CA . TRP A 1 384 ? 0.608 2.264 1.256 1.00 94.81 384 TRP A CA 1
ATOM 2940 C C . TRP A 1 384 ? -0.480 2.895 0.391 1.00 94.81 384 TRP A C 1
ATOM 2942 O O . TRP A 1 384 ? -0.267 3.145 -0.791 1.00 94.81 384 TRP A O 1
ATOM 2952 N N . LEU A 1 385 ? -1.614 3.241 1.009 1.00 95.56 385 LEU A N 1
ATOM 2953 C CA . LEU A 1 385 ? -2.716 3.912 0.319 1.00 95.56 385 LEU A CA 1
ATOM 2954 C C . LEU A 1 385 ? -2.292 5.294 -0.192 1.00 95.56 385 LEU A C 1
ATOM 2956 O O . LEU A 1 385 ? -2.554 5.639 -1.339 1.00 95.56 385 LEU A O 1
ATOM 2960 N N . LYS A 1 386 ? -1.608 6.092 0.638 1.00 94.44 386 LYS A N 1
ATOM 2961 C CA . LYS A 1 386 ? -1.155 7.429 0.226 1.00 94.44 386 LYS A CA 1
ATOM 2962 C C . LYS A 1 386 ? -0.088 7.383 -0.861 1.00 94.44 386 LYS A C 1
ATOM 2964 O O . LYS A 1 386 ? -0.115 8.247 -1.732 1.00 94.44 386 LYS A O 1
ATOM 2969 N N . GLY A 1 387 ? 0.821 6.407 -0.816 1.00 94.31 387 GLY A N 1
ATOM 2970 C CA . GLY A 1 387 ? 1.799 6.172 -1.879 1.00 94.31 387 GLY A CA 1
ATOM 2971 C C . GLY A 1 387 ? 1.105 5.897 -3.212 1.00 94.31 387 GLY A C 1
ATOM 2972 O O . GLY A 1 387 ? 1.289 6.658 -4.158 1.00 94.31 387 GLY A O 1
ATOM 2973 N N . ALA A 1 388 ? 0.208 4.906 -3.235 1.00 96.50 388 ALA A N 1
ATOM 2974 C CA . ALA A 1 388 ? -0.552 4.531 -4.427 1.00 96.50 388 ALA A CA 1
ATOM 2975 C C . ALA A 1 388 ? -1.402 5.692 -4.979 1.00 96.50 388 ALA A C 1
ATOM 2977 O O . ALA A 1 388 ? -1.378 5.974 -6.175 1.00 96.50 388 ALA A O 1
ATOM 2978 N N . LEU A 1 389 ? -2.101 6.437 -4.115 1.00 97.00 389 LEU A N 1
ATOM 2979 C CA . LEU A 1 389 ? -2.880 7.607 -4.541 1.00 97.00 389 LEU A CA 1
ATOM 2980 C C . LEU A 1 389 ? -1.999 8.766 -5.032 1.00 97.00 389 LEU A C 1
ATOM 2982 O O . LEU A 1 389 ? -2.424 9.536 -5.893 1.00 97.00 389 LEU A O 1
ATOM 2986 N N . GLY A 1 390 ? -0.787 8.916 -4.493 1.00 95.75 390 GLY A N 1
ATOM 2987 C CA . GLY A 1 390 ? 0.188 9.902 -4.954 1.00 95.75 390 GLY A CA 1
ATOM 2988 C C . GLY A 1 390 ? 0.721 9.582 -6.351 1.00 95.75 390 GLY A C 1
ATOM 2989 O O . GLY A 1 390 ? 0.802 10.475 -7.196 1.00 95.75 390 GLY A O 1
ATOM 2990 N N . GLU A 1 391 ? 1.031 8.312 -6.614 1.00 96.12 391 GLU A N 1
ATOM 2991 C CA . GLU A 1 391 ? 1.393 7.819 -7.947 1.00 96.12 391 GLU A CA 1
ATOM 2992 C C . GLU A 1 391 ? 0.237 7.996 -8.933 1.00 96.12 391 GLU A C 1
ATOM 2994 O O . GLU A 1 391 ? 0.436 8.553 -10.014 1.00 96.12 391 GLU A O 1
ATOM 2999 N N . ALA A 1 392 ? -0.983 7.644 -8.521 1.00 97.69 392 ALA A N 1
ATOM 3000 C CA . ALA A 1 392 ? -2.169 7.815 -9.348 1.00 97.69 392 ALA A CA 1
ATOM 3001 C C . ALA A 1 392 ? -2.436 9.284 -9.690 1.00 97.69 392 ALA A C 1
ATOM 3003 O O . ALA A 1 392 ? -2.665 9.636 -10.846 1.00 97.69 392 ALA A O 1
ATOM 3004 N N . ALA A 1 393 ? -2.314 10.177 -8.706 1.00 97.69 393 ALA A N 1
ATOM 3005 C CA . ALA A 1 393 ? -2.427 11.614 -8.923 1.00 97.69 393 ALA A CA 1
ATOM 3006 C C . ALA A 1 393 ? -1.347 12.151 -9.877 1.00 97.69 393 ALA A C 1
ATOM 3008 O O . ALA A 1 393 ? -1.644 13.002 -10.717 1.00 97.69 393 ALA A O 1
ATOM 3009 N N . ASN A 1 394 ? -0.108 11.658 -9.777 1.00 97.25 394 ASN A N 1
ATOM 3010 C CA . ASN A 1 394 ? 0.982 12.011 -10.692 1.00 97.25 394 ASN A CA 1
ATOM 3011 C C . ASN A 1 394 ? 0.729 11.512 -12.120 1.00 97.25 394 ASN A C 1
ATOM 3013 O O . ASN A 1 394 ? 1.015 12.222 -13.085 1.00 97.25 394 ASN A O 1
ATOM 3017 N N . ALA A 1 395 ? 0.186 10.305 -12.273 1.00 97.19 395 ALA A N 1
ATOM 3018 C CA . ALA A 1 395 ? -0.204 9.778 -13.572 1.00 97.19 395 ALA A CA 1
ATOM 3019 C C . ALA A 1 395 ? -1.338 10.618 -14.181 1.00 97.19 395 ALA A C 1
ATOM 3021 O O . ALA A 1 395 ? -1.177 11.141 -15.285 1.00 97.19 395 ALA A O 1
ATOM 3022 N N . ALA A 1 396 ? -2.410 10.861 -13.422 1.00 96.88 396 ALA A N 1
ATOM 3023 C CA . ALA A 1 396 ? -3.545 11.686 -13.833 1.00 96.88 396 ALA A CA 1
ATOM 3024 C C . ALA A 1 396 ? -3.124 13.110 -14.235 1.00 96.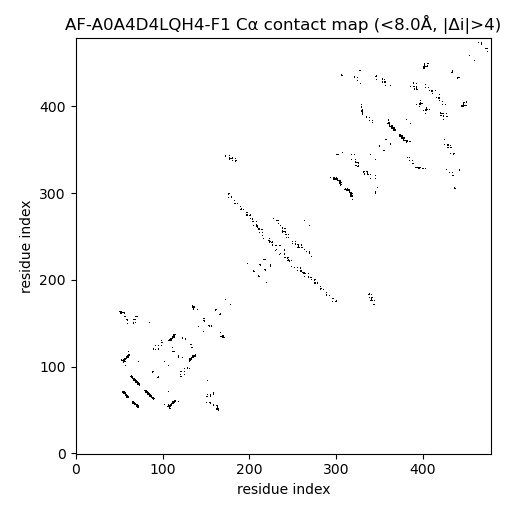88 396 ALA A C 1
ATOM 3026 O O . ALA A 1 396 ? -3.603 13.650 -15.232 1.00 96.88 396 ALA A O 1
ATOM 3027 N N . ALA A 1 397 ? -2.180 13.715 -13.506 1.00 96.25 397 ALA A N 1
ATOM 3028 C CA . ALA A 1 397 ? -1.676 15.067 -13.755 1.00 96.25 397 ALA A CA 1
ATOM 3029 C C . ALA A 1 397 ? -1.133 15.288 -15.181 1.00 96.25 397 ALA A C 1
ATOM 3031 O O . ALA A 1 397 ? -1.177 16.418 -15.682 1.00 96.25 397 ALA A O 1
ATOM 3032 N N . ARG A 1 398 ? -0.636 14.225 -15.828 1.00 95.31 398 ARG A N 1
ATOM 3033 C CA . ARG A 1 398 ? -0.044 14.248 -17.177 1.00 95.31 398 ARG A CA 1
ATOM 3034 C C . ARG A 1 398 ? -1.063 14.052 -18.303 1.00 95.31 398 ARG A C 1
ATOM 3036 O O . ARG A 1 398 ? -0.688 14.130 -19.465 1.00 95.31 398 ARG A O 1
ATOM 3043 N N . THR A 1 399 ? -2.328 13.808 -17.971 1.00 95.31 399 THR A N 1
ATOM 3044 C CA . THR A 1 399 ? -3.395 13.524 -18.944 1.00 95.31 399 THR A CA 1
ATOM 3045 C C . THR A 1 399 ? -4.257 14.757 -19.225 1.00 95.31 399 THR A C 1
ATOM 3047 O O . THR A 1 399 ? -4.311 15.694 -18.413 1.00 95.31 399 THR A O 1
ATOM 3050 N N . ASP A 1 400 ? -4.957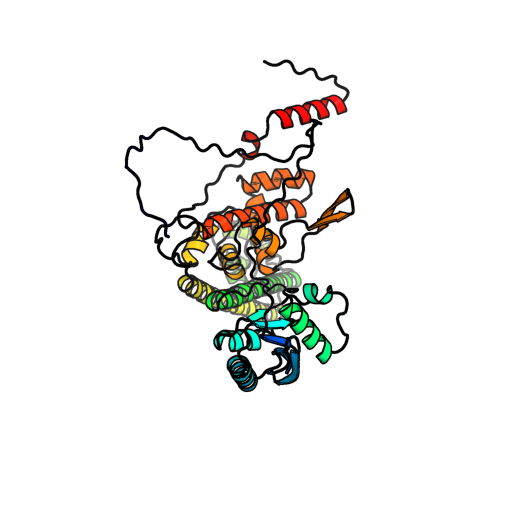 14.773 -20.363 1.00 94.75 400 ASP A N 1
ATOM 3051 C CA . ASP A 1 400 ? -5.932 15.823 -20.690 1.00 94.75 400 ASP A CA 1
ATOM 3052 C C . ASP A 1 400 ? -7.350 15.481 -20.209 1.00 94.75 400 ASP A C 1
ATOM 3054 O O . ASP A 1 400 ? -8.313 15.430 -20.962 1.00 94.75 400 ASP A O 1
ATOM 3058 N N . THR A 1 401 ? -7.456 15.235 -18.904 1.00 95.75 401 THR A N 1
ATOM 3059 C CA . THR A 1 401 ? -8.680 14.817 -18.204 1.00 95.75 401 THR A CA 1
ATOM 3060 C C . THR A 1 401 ? -9.138 15.867 -17.197 1.00 95.75 401 THR A C 1
ATOM 3062 O O . THR A 1 401 ? -8.408 16.818 -16.886 1.00 95.75 401 THR A O 1
ATOM 3065 N N . PHE A 1 402 ? -10.316 15.673 -16.609 1.00 95.38 402 PHE A N 1
ATOM 3066 C CA . PHE A 1 402 ? -10.827 16.438 -15.476 1.00 95.38 402 PHE A CA 1
ATOM 3067 C C . PHE A 1 402 ? -9.819 16.495 -14.319 1.00 95.38 402 PHE A C 1
ATOM 3069 O O . PHE A 1 402 ? -9.502 17.577 -13.810 1.00 95.38 402 PHE A O 1
ATOM 3076 N N . LEU A 1 403 ? -9.257 15.343 -13.933 1.00 96.31 403 LEU A N 1
ATOM 3077 C CA . LEU A 1 403 ? -8.270 15.246 -12.852 1.00 96.31 403 LEU A CA 1
ATOM 3078 C C . LEU A 1 403 ? -6.951 15.941 -13.225 1.00 96.31 403 LEU A C 1
ATOM 3080 O O . LEU A 1 403 ? -6.390 16.682 -12.408 1.00 96.31 403 LEU A O 1
ATOM 3084 N N . GLY A 1 404 ? -6.492 15.786 -14.470 1.00 96.50 404 GLY A N 1
ATOM 3085 C CA . GLY A 1 404 ? -5.319 16.492 -14.986 1.00 96.50 404 GLY A CA 1
ATOM 3086 C C . GLY A 1 404 ? -5.502 18.013 -14.991 1.00 96.50 404 GLY A C 1
ATOM 3087 O O . GLY A 1 404 ? -4.643 18.765 -14.517 1.00 96.50 404 GLY A O 1
ATOM 3088 N N . ALA A 1 405 ? -6.656 18.501 -15.446 1.00 95.12 405 ALA A N 1
ATOM 3089 C CA . ALA A 1 405 ? -6.991 19.921 -15.425 1.00 95.12 405 ALA A CA 1
ATOM 3090 C C . ALA A 1 405 ? -7.078 20.465 -13.991 1.00 95.12 405 ALA A C 1
ATOM 3092 O O . ALA A 1 405 ? -6.593 21.569 -13.707 1.00 95.12 405 ALA A O 1
ATOM 3093 N N . ARG A 1 406 ? -7.634 19.683 -13.056 1.00 94.88 406 ARG A N 1
ATOM 3094 C CA . ARG A 1 406 ? -7.664 20.017 -11.626 1.00 94.88 406 ARG A CA 1
ATOM 3095 C C . ARG A 1 406 ? -6.256 20.201 -11.067 1.00 94.88 406 ARG A C 1
ATOM 3097 O O . ARG A 1 406 ? -5.992 21.229 -10.435 1.00 94.88 406 ARG A O 1
ATOM 3104 N N . TYR A 1 407 ? -5.344 19.267 -11.349 1.00 96.75 407 TYR A N 1
ATOM 3105 C CA . TYR A 1 407 ? -3.930 19.378 -10.979 1.00 96.75 407 TYR A CA 1
ATOM 3106 C C . TYR A 1 407 ? -3.318 20.684 -11.503 1.00 96.75 407 TYR A C 1
ATOM 3108 O O . TYR A 1 407 ? -2.819 21.498 -10.718 1.00 96.75 407 TYR A O 1
ATOM 3116 N N . ARG A 1 408 ? -3.429 20.931 -12.819 1.00 94.81 408 ARG A N 1
ATOM 3117 C CA . ARG A 1 408 ? -2.854 22.107 -13.500 1.00 94.81 408 ARG A CA 1
ATOM 3118 C C . ARG A 1 408 ? -3.354 23.435 -12.913 1.00 94.81 408 ARG A C 1
ATOM 3120 O O . ARG A 1 408 ? -2.602 24.408 -12.863 1.00 94.81 408 ARG A O 1
ATOM 3127 N N . ARG A 1 409 ? -4.596 23.497 -12.417 1.00 92.56 409 ARG A N 1
ATOM 3128 C CA . ARG A 1 409 ? -5.157 24.689 -11.741 1.00 92.56 409 ARG A CA 1
ATOM 3129 C C . ARG A 1 409 ? -4.618 24.908 -10.326 1.00 92.56 409 ARG A C 1
ATOM 3131 O O . ARG A 1 409 ? -4.552 26.050 -9.861 1.00 92.56 409 ARG A O 1
ATOM 3138 N N . ILE A 1 410 ? -4.313 23.836 -9.599 1.00 93.44 410 ILE A N 1
ATOM 3139 C CA . ILE A 1 410 ? -3.877 23.917 -8.199 1.00 93.44 410 ILE A CA 1
ATOM 3140 C C . ILE A 1 410 ? -2.366 24.132 -8.120 1.00 93.44 410 ILE A C 1
ATOM 3142 O O . ILE A 1 410 ? -1.928 24.979 -7.337 1.00 93.44 410 ILE A O 1
ATOM 3146 N N . VAL A 1 411 ? -1.585 23.446 -8.962 1.00 96.69 411 VAL A N 1
ATOM 3147 C CA . VAL A 1 411 ? -0.115 23.517 -8.941 1.00 96.69 411 VAL A CA 1
ATOM 3148 C C . VAL A 1 411 ? 0.392 24.950 -9.107 1.00 96.69 411 VAL A C 1
ATOM 3150 O O . VAL A 1 411 ? 1.240 25.378 -8.329 1.00 96.69 411 VAL A O 1
ATOM 3153 N N . LYS A 1 412 ? -0.230 25.740 -9.998 1.00 93.06 412 LYS A N 1
ATOM 3154 C CA . LYS A 1 412 ? 0.100 27.159 -10.235 1.00 93.06 412 LYS A CA 1
ATOM 3155 C C . LYS A 1 412 ? -0.032 28.052 -8.996 1.00 93.06 412 LYS A C 1
ATOM 3157 O O . LYS A 1 412 ? 0.603 29.092 -8.930 1.00 93.06 412 LYS A O 1
ATOM 3162 N N . ARG A 1 413 ? -0.880 27.681 -8.029 1.00 91.12 413 ARG A N 1
ATOM 3163 C CA . ARG A 1 413 ? -1.199 28.511 -6.849 1.00 91.12 413 ARG A CA 1
ATOM 3164 C C . ARG A 1 413 ? -0.648 27.960 -5.539 1.00 91.12 413 ARG A C 1
ATOM 3166 O O . ARG A 1 413 ? -0.520 28.701 -4.571 1.00 91.12 413 ARG A O 1
ATOM 3173 N N . ARG A 1 414 ? -0.435 26.644 -5.452 1.00 89.81 414 ARG A N 1
ATOM 3174 C CA . ARG A 1 414 ? -0.144 25.944 -4.188 1.00 89.81 414 ARG A CA 1
ATOM 3175 C C . ARG A 1 414 ? 1.093 25.045 -4.253 1.00 89.81 414 ARG A C 1
ATOM 3177 O O . ARG A 1 414 ? 1.471 24.503 -3.216 1.00 89.81 414 ARG A O 1
ATOM 3184 N N . GLY A 1 415 ? 1.713 24.894 -5.423 1.00 93.69 415 GLY A N 1
ATOM 3185 C CA . GLY A 1 415 ? 2.861 24.015 -5.631 1.00 93.69 415 GLY A CA 1
ATOM 3186 C C . GLY A 1 415 ? 2.486 22.543 -5.832 1.00 93.69 415 GLY A C 1
ATOM 3187 O O . GLY A 1 415 ? 1.345 22.125 -5.615 1.00 93.69 415 GLY A O 1
ATOM 3188 N N . HIS A 1 416 ? 3.479 21.763 -6.261 1.00 93.50 416 HIS A N 1
ATOM 3189 C CA . HIS A 1 416 ? 3.334 20.373 -6.707 1.00 93.50 416 HIS A CA 1
ATOM 3190 C C . HIS A 1 416 ? 2.728 19.453 -5.638 1.00 93.50 416 HIS A C 1
ATOM 3192 O O . HIS A 1 416 ? 1.670 18.867 -5.860 1.00 93.50 416 HIS A O 1
ATOM 3198 N N . ALA A 1 417 ? 3.326 19.398 -4.445 1.00 91.31 417 ALA A N 1
ATOM 3199 C CA . ALA A 1 417 ? 2.897 18.479 -3.389 1.00 91.31 417 ALA A CA 1
ATOM 3200 C C . ALA A 1 417 ? 1.425 18.680 -2.977 1.00 91.31 417 ALA A C 1
ATOM 3202 O O . ALA A 1 417 ? 0.663 17.721 -2.864 1.00 91.31 417 ALA A O 1
ATOM 3203 N N . LYS A 1 418 ? 0.985 19.936 -2.809 1.00 91.38 418 LYS A N 1
ATOM 3204 C CA . LYS A 1 418 ? -0.409 20.249 -2.443 1.00 91.38 418 LYS A CA 1
ATOM 3205 C C . LYS A 1 418 ? -1.388 19.933 -3.574 1.00 91.38 418 LYS A C 1
ATOM 3207 O O . LYS A 1 418 ? -2.521 19.542 -3.301 1.00 91.38 418 LYS A O 1
ATOM 3212 N N . ALA A 1 419 ? -0.967 20.099 -4.829 1.00 94.69 419 ALA A N 1
ATOM 3213 C CA . ALA A 1 419 ? -1.780 19.739 -5.984 1.00 94.69 419 ALA A CA 1
ATOM 3214 C C . ALA A 1 419 ? -1.998 18.224 -6.073 1.00 94.69 419 ALA A C 1
ATOM 3216 O O . ALA A 1 419 ? -3.135 17.802 -6.269 1.00 94.69 419 ALA A O 1
ATOM 3217 N N . LEU A 1 420 ? -0.956 17.418 -5.842 1.00 95.00 420 LEU A N 1
ATOM 3218 C CA . LEU A 1 420 ? -1.086 15.960 -5.806 1.00 95.00 420 LEU A CA 1
ATOM 3219 C C . LEU A 1 420 ? -2.035 15.493 -4.706 1.00 95.00 420 LEU A C 1
ATOM 3221 O O . LEU A 1 420 ? -2.936 14.716 -4.991 1.00 95.00 420 LEU A O 1
ATOM 3225 N N . VAL A 1 421 ? -1.911 16.016 -3.481 1.00 93.50 421 VAL A N 1
ATOM 3226 C CA . VAL A 1 421 ? -2.825 15.656 -2.379 1.00 93.50 421 VAL A CA 1
ATOM 3227 C C . VAL A 1 421 ? -4.281 15.988 -2.725 1.00 93.50 421 VAL A C 1
ATOM 3229 O O . VAL A 1 421 ? -5.182 15.202 -2.441 1.00 93.50 421 VAL A O 1
ATOM 3232 N N . ALA A 1 422 ? -4.534 17.125 -3.377 1.00 93.88 422 ALA A N 1
ATOM 3233 C CA . ALA A 1 422 ? -5.886 17.509 -3.781 1.00 93.88 422 ALA A CA 1
ATOM 3234 C C . ALA A 1 422 ? -6.475 16.596 -4.874 1.00 93.88 422 ALA A C 1
ATOM 3236 O O . ALA A 1 422 ? -7.682 16.331 -4.869 1.00 93.88 422 ALA A O 1
ATOM 3237 N N . VAL A 1 423 ? -5.646 16.122 -5.807 1.00 96.81 423 VAL A N 1
ATOM 3238 C CA . VAL A 1 423 ? -6.053 15.158 -6.841 1.00 96.81 423 VAL A CA 1
ATOM 3239 C C . VAL A 1 423 ? -6.246 13.775 -6.229 1.00 96.81 423 VAL A C 1
ATOM 3241 O O . VAL A 1 423 ? -7.299 13.191 -6.436 1.00 96.81 423 VAL A O 1
ATOM 3244 N N . ALA A 1 424 ? -5.324 13.314 -5.381 1.00 96.88 424 ALA A N 1
ATOM 3245 C CA . ALA A 1 424 ? -5.439 12.074 -4.612 1.00 96.88 424 ALA A CA 1
ATOM 3246 C C . ALA A 1 424 ? -6.732 12.025 -3.783 1.00 96.88 424 ALA A C 1
ATOM 3248 O O . ALA A 1 424 ? -7.431 11.017 -3.791 1.00 96.88 424 ALA A O 1
ATOM 3249 N N . ARG A 1 425 ? -7.108 13.136 -3.129 1.00 96.12 425 ARG A N 1
ATOM 3250 C CA . ARG A 1 425 ? -8.415 13.263 -2.464 1.00 96.12 425 ARG A CA 1
ATOM 3251 C C . ARG A 1 425 ? -9.568 13.050 -3.445 1.00 96.12 425 ARG A C 1
ATOM 3253 O O . ARG A 1 425 ? -10.521 12.372 -3.102 1.00 96.12 425 ARG A O 1
ATOM 3260 N N . SER A 1 426 ? -9.496 13.645 -4.634 1.00 96.38 426 SER A N 1
ATOM 3261 C CA . SER A 1 426 ? -10.567 13.540 -5.638 1.00 96.38 426 SER A CA 1
ATOM 3262 C C . SER A 1 426 ? -10.690 12.107 -6.163 1.00 96.38 426 SER A C 1
ATOM 3264 O O . SER A 1 426 ? -11.798 11.600 -6.264 1.00 96.38 426 SER A O 1
ATOM 3266 N N . ILE A 1 427 ? -9.558 11.440 -6.406 1.00 97.88 427 ILE A N 1
ATOM 3267 C CA . ILE A 1 427 ? -9.492 10.021 -6.774 1.00 97.88 427 ILE A CA 1
ATOM 3268 C C . ILE A 1 427 ? -10.139 9.152 -5.689 1.00 97.88 427 ILE A C 1
ATOM 3270 O O . ILE A 1 427 ? -10.958 8.301 -6.005 1.00 97.88 427 ILE A O 1
ATOM 3274 N N . LEU A 1 428 ? -9.826 9.391 -4.411 1.00 97.31 428 LEU A N 1
ATOM 3275 C CA . LEU A 1 428 ? -10.384 8.597 -3.314 1.00 97.31 428 LEU A CA 1
ATOM 3276 C C . LEU A 1 428 ? -11.897 8.809 -3.128 1.00 97.31 428 LEU A C 1
ATOM 3278 O O . LEU A 1 428 ? -12.601 7.866 -2.792 1.00 97.31 428 LEU A O 1
ATOM 3282 N N . VAL A 1 429 ? -12.399 10.024 -3.375 1.00 97.25 429 VAL A N 1
ATOM 3283 C CA . VAL A 1 429 ? -13.845 10.312 -3.383 1.00 97.25 429 VAL A CA 1
ATOM 3284 C C . VAL A 1 429 ? -14.536 9.571 -4.530 1.00 97.25 429 VAL A C 1
ATOM 3286 O O . VAL A 1 429 ? -15.563 8.943 -4.310 1.00 97.25 429 VAL A O 1
ATOM 3289 N N . ILE A 1 430 ? -13.959 9.595 -5.737 1.00 96.81 430 ILE A N 1
ATOM 3290 C CA . ILE A 1 430 ? -14.479 8.832 -6.882 1.00 96.81 430 ILE A CA 1
ATOM 3291 C C . ILE A 1 430 ? -14.502 7.336 -6.550 1.00 96.81 430 ILE A C 1
ATOM 3293 O O . ILE A 1 430 ? -15.521 6.687 -6.753 1.00 96.81 430 ILE A O 1
ATOM 3297 N N . ALA A 1 431 ? -13.413 6.806 -5.985 1.00 97.00 431 ALA A N 1
ATOM 3298 C CA . ALA A 1 431 ? -13.326 5.405 -5.589 1.00 97.00 431 ALA A CA 1
ATOM 3299 C C . ALA A 1 431 ? -14.417 5.016 -4.580 1.00 97.00 431 ALA A C 1
ATOM 3301 O O . ALA A 1 431 ? -15.017 3.961 -4.731 1.00 97.00 431 ALA A O 1
ATOM 3302 N N . TRP A 1 432 ? -14.712 5.876 -3.597 1.00 96.44 432 TRP A N 1
ATOM 3303 C CA . TRP A 1 432 ? -15.803 5.645 -2.647 1.00 96.44 432 TRP A CA 1
ATOM 3304 C C . TRP A 1 432 ? -17.146 5.468 -3.363 1.00 96.44 432 TRP A C 1
ATOM 3306 O O . TRP A 1 432 ? -17.828 4.480 -3.123 1.00 96.44 432 TRP A O 1
ATOM 3316 N N . HIS A 1 433 ? -17.492 6.369 -4.291 1.00 94.94 433 HIS A N 1
ATOM 3317 C CA . HIS A 1 433 ? -18.755 6.281 -5.032 1.00 94.94 433 HIS A CA 1
ATOM 3318 C C . HIS A 1 433 ? -18.826 5.031 -5.916 1.00 94.94 433 HIS A C 1
ATOM 3320 O O . HIS A 1 433 ? -19.843 4.354 -5.911 1.00 94.94 433 HIS A O 1
ATOM 3326 N N . LEU A 1 434 ? -17.740 4.690 -6.619 1.00 94.31 434 LEU A N 1
ATOM 3327 C CA . LEU A 1 434 ? -17.694 3.507 -7.490 1.00 94.31 434 LEU A CA 1
ATOM 3328 C C . LEU A 1 434 ? -17.786 2.175 -6.732 1.00 94.31 434 LEU A C 1
ATOM 3330 O O . LEU A 1 434 ? -18.157 1.168 -7.327 1.00 94.31 434 LEU A O 1
ATOM 3334 N N . ILE A 1 435 ? -17.392 2.153 -5.455 1.00 93.00 435 ILE A N 1
ATOM 3335 C CA . ILE A 1 435 ? -17.497 0.963 -4.603 1.00 93.00 435 ILE A CA 1
ATOM 3336 C C . ILE A 1 435 ? -18.859 0.914 -3.903 1.00 93.00 435 ILE A C 1
ATOM 3338 O O . ILE A 1 435 ? -19.418 -0.165 -3.747 1.00 93.00 435 ILE A O 1
ATOM 3342 N N . ASN A 1 436 ? -19.378 2.062 -3.462 1.00 91.06 436 ASN A N 1
ATOM 3343 C CA . ASN A 1 436 ? -20.636 2.139 -2.721 1.00 91.06 436 ASN A CA 1
ATOM 3344 C C . ASN A 1 436 ? -21.869 1.905 -3.608 1.00 91.06 436 ASN A C 1
ATOM 3346 O O . ASN A 1 436 ? -22.884 1.422 -3.119 1.00 91.06 436 ASN A O 1
ATOM 3350 N N . ASP A 1 437 ? -21.784 2.270 -4.886 1.00 87.94 437 ASP A N 1
ATOM 3351 C CA . ASP A 1 437 ? -22.868 2.137 -5.855 1.00 87.94 437 ASP A CA 1
ATOM 3352 C C . ASP A 1 437 ? -22.481 1.111 -6.946 1.00 87.94 437 ASP A C 1
ATOM 3354 O O . ASP A 1 437 ? -21.550 1.352 -7.728 1.00 87.94 437 ASP A O 1
ATOM 3358 N N . PRO A 1 438 ? -23.159 -0.054 -7.007 1.00 81.12 438 PRO A N 1
ATOM 3359 C CA . PRO A 1 438 ? -22.859 -1.103 -7.977 1.00 81.12 438 PRO A CA 1
ATOM 3360 C C . PRO A 1 438 ? -23.200 -0.710 -9.420 1.00 81.12 438 PRO A C 1
ATOM 3362 O O . PRO A 1 438 ? -22.613 -1.287 -10.336 1.00 81.12 438 PRO A O 1
ATOM 3365 N N . ASP A 1 439 ? -24.047 0.292 -9.646 1.00 85.12 439 ASP A N 1
ATOM 3366 C CA . ASP A 1 439 ? -24.405 0.779 -10.982 1.00 85.12 439 ASP A CA 1
ATOM 3367 C C . ASP A 1 439 ? -23.543 1.972 -11.410 1.00 85.12 439 ASP A C 1
ATOM 3369 O O . ASP A 1 439 ? -23.445 2.304 -12.598 1.00 85.12 439 ASP A O 1
ATOM 3373 N N . ALA A 1 440 ? -22.833 2.589 -10.462 1.00 90.25 440 ALA A N 1
ATOM 3374 C CA . ALA A 1 440 ? -21.917 3.671 -10.766 1.00 90.25 440 ALA A CA 1
ATOM 3375 C C . ALA A 1 440 ? -20.790 3.211 -11.703 1.00 90.25 440 ALA A C 1
ATOM 3377 O O . ALA A 1 440 ? -20.104 2.196 -11.502 1.00 90.25 440 ALA A O 1
ATOM 3378 N N . SER A 1 441 ? -20.567 4.036 -12.724 1.00 93.06 441 SER A N 1
ATOM 3379 C CA . SER A 1 441 ? -19.466 3.934 -13.673 1.00 93.06 441 SER A CA 1
ATOM 3380 C C . SER A 1 441 ? -18.745 5.274 -13.769 1.00 93.06 441 SER A C 1
ATOM 3382 O O . SER A 1 441 ? -19.339 6.347 -13.622 1.00 93.06 441 SER A O 1
ATOM 3384 N N . TYR A 1 442 ? -17.431 5.226 -13.983 1.00 95.00 442 TYR A N 1
ATOM 3385 C CA . TYR A 1 442 ? -16.654 6.446 -14.130 1.00 95.00 442 TYR A CA 1
ATOM 3386 C C . TYR A 1 442 ? -16.933 7.096 -15.488 1.00 95.00 442 TYR A C 1
ATOM 3388 O O . TYR A 1 442 ? -16.751 6.472 -16.531 1.00 95.00 442 TYR A O 1
ATOM 3396 N N . GLN A 1 443 ? -17.314 8.374 -15.469 1.00 94.31 443 GLN A N 1
ATOM 3397 C CA . GLN A 1 443 ? -17.456 9.191 -16.671 1.00 94.31 443 GLN A CA 1
ATOM 3398 C C . GLN A 1 443 ? -16.428 10.321 -16.661 1.00 94.31 443 GLN A C 1
ATOM 3400 O O . GLN A 1 443 ? -16.376 11.142 -15.740 1.00 94.31 443 GLN A O 1
ATOM 3405 N N . GLU A 1 444 ? -15.607 10.376 -17.708 1.00 93.19 444 GLU A N 1
ATOM 3406 C CA . GLU A 1 444 ? -14.630 11.444 -17.884 1.00 93.19 444 GLU A CA 1
ATOM 3407 C C . GLU A 1 444 ? -15.334 12.749 -18.284 1.00 93.19 444 GLU A C 1
ATOM 3409 O O . GLU A 1 444 ? -16.001 12.835 -19.312 1.00 93.19 444 GLU A O 1
ATOM 3414 N N . LEU A 1 445 ? -15.160 13.791 -17.470 1.00 91.88 445 LEU A N 1
ATOM 3415 C CA . LEU A 1 445 ? -15.846 15.075 -17.643 1.00 91.88 445 LEU A CA 1
ATOM 3416 C C . LEU A 1 445 ? -15.145 16.016 -18.640 1.00 91.88 445 LEU A C 1
ATOM 3418 O O . LEU A 1 445 ? -15.731 17.023 -19.057 1.00 91.88 445 LEU A O 1
ATOM 3422 N N . GLY A 1 446 ? -13.895 15.710 -18.993 1.00 90.88 446 GLY A N 1
ATOM 3423 C CA . GLY A 1 446 ? -13.055 16.479 -19.903 1.00 90.88 446 GLY A CA 1
ATOM 3424 C C . GLY A 1 446 ? -12.228 17.563 -19.206 1.00 90.88 446 GLY A C 1
ATOM 3425 O O . GLY A 1 446 ? -12.58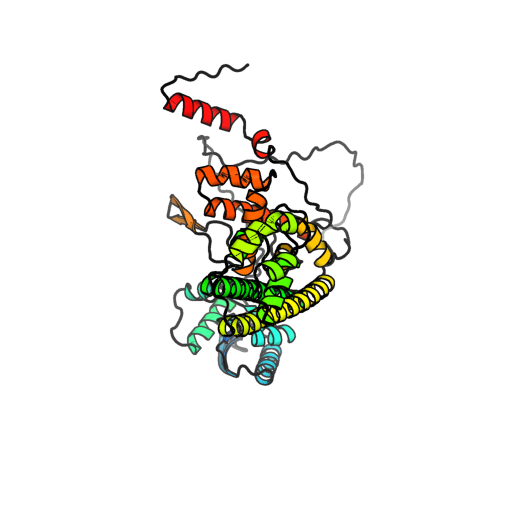6 18.112 -18.156 1.00 90.88 446 GLY A O 1
ATOM 3426 N N . ALA A 1 447 ? -11.095 17.922 -19.816 1.00 91.19 447 ALA A N 1
ATOM 3427 C CA . ALA A 1 447 ? -10.173 18.929 -19.283 1.00 91.19 447 ALA A CA 1
ATOM 3428 C C . ALA A 1 447 ? -10.761 20.352 -19.214 1.00 91.19 447 ALA A C 1
ATOM 3430 O O . ALA A 1 447 ? -10.287 21.209 -18.457 1.00 91.19 447 ALA A O 1
ATOM 3431 N N . ASP A 1 448 ? -11.804 20.622 -19.992 1.00 88.75 448 ASP A N 1
ATOM 3432 C CA . ASP A 1 448 ? -12.476 21.912 -20.080 1.00 88.75 448 ASP A CA 1
ATOM 3433 C C . ASP A 1 448 ? -13.630 22.066 -19.072 1.00 88.75 448 ASP A C 1
ATOM 3435 O O . ASP A 1 448 ? -14.091 23.189 -18.854 1.00 88.75 448 ASP A O 1
ATOM 3439 N N . TRP A 1 449 ? -14.050 20.992 -18.387 1.00 89.19 449 TRP A N 1
ATOM 3440 C CA . TRP A 1 449 ? -15.162 21.011 -17.428 1.00 89.19 449 TRP A CA 1
ATOM 3441 C C . TRP A 1 449 ? -15.004 22.120 -16.392 1.00 89.19 449 TRP A C 1
ATOM 3443 O O . TRP A 1 449 ? -15.913 22.908 -16.129 1.00 89.19 449 TRP A O 1
ATOM 3453 N N . HIS A 1 450 ? -13.792 22.242 -15.851 1.00 82.56 450 HIS A N 1
ATOM 3454 C CA . HIS A 1 450 ? -13.441 23.258 -14.870 1.00 82.56 450 HIS A CA 1
ATOM 3455 C C . HIS A 1 450 ? -13.512 24.685 -15.404 1.00 82.56 450 HIS A C 1
ATOM 3457 O O . HIS A 1 450 ? -13.607 25.604 -14.597 1.00 82.56 450 HIS A O 1
ATOM 3463 N N . ARG A 1 451 ? -13.398 24.873 -16.721 1.00 80.31 451 ARG A N 1
ATOM 3464 C CA . ARG A 1 451 ? -13.547 26.164 -17.389 1.00 80.31 451 ARG A CA 1
ATOM 3465 C C . ARG A 1 451 ? -15.022 26.479 -17.632 1.00 80.31 451 ARG A C 1
ATOM 3467 O O . ARG A 1 451 ? -15.422 27.605 -17.359 1.00 80.31 451 ARG A O 1
ATOM 3474 N N . ARG A 1 452 ? -15.798 25.490 -18.092 1.00 79.88 452 ARG A N 1
ATOM 3475 C CA . ARG A 1 452 ? -17.249 25.593 -18.332 1.00 79.88 452 ARG A CA 1
ATOM 3476 C C . ARG A 1 452 ? -18.040 25.888 -17.055 1.00 79.88 452 ARG A C 1
ATOM 3478 O O . ARG A 1 452 ? -18.984 26.659 -17.093 1.00 79.88 452 ARG A O 1
ATOM 3485 N N . HIS A 1 453 ? -17.598 25.339 -15.925 1.00 76.44 453 HIS A N 1
ATOM 3486 C CA . HIS A 1 453 ? -18.247 25.490 -14.617 1.00 76.44 453 HIS A CA 1
ATOM 3487 C C . HIS A 1 453 ? -17.521 26.491 -13.700 1.00 76.44 453 HIS A C 1
ATOM 3489 O O . HIS A 1 453 ? -17.569 26.389 -12.473 1.00 76.44 453 HIS A O 1
ATOM 3495 N N . LEU A 1 454 ? -16.780 27.447 -14.273 1.00 72.75 454 LEU A N 1
ATOM 3496 C CA . LEU A 1 454 ? -16.336 28.618 -13.515 1.00 72.75 454 LEU A CA 1
ATOM 3497 C C . LEU A 1 454 ? -17.550 29.503 -13.256 1.00 72.75 454 LEU A C 1
ATOM 3499 O O . LEU A 1 454 ? -18.190 29.914 -14.214 1.00 72.75 454 LEU A O 1
ATOM 3503 N N . ASP A 1 455 ? -17.796 29.844 -11.990 1.00 72.00 455 ASP A N 1
ATOM 3504 C CA . ASP A 1 455 ? -18.719 30.919 -11.617 1.00 72.00 455 ASP A CA 1
ATOM 3505 C C . ASP A 1 455 ? -18.333 32.196 -12.398 1.00 72.00 455 ASP A C 1
ATOM 3507 O O . ASP A 1 455 ? -17.265 32.776 -12.126 1.00 72.00 455 ASP A O 1
ATOM 3511 N N . PRO A 1 456 ? -19.153 32.620 -13.383 1.00 72.62 456 PRO A N 1
ATOM 3512 C CA . PRO A 1 456 ? -18.840 33.764 -14.225 1.00 72.62 456 PRO A CA 1
ATOM 3513 C C . PRO A 1 456 ? -18.684 35.034 -13.392 1.00 72.62 456 PRO A C 1
ATOM 3515 O O . PRO A 1 456 ? -17.750 35.797 -13.620 1.00 72.62 456 PRO A O 1
ATOM 3518 N N . ALA A 1 457 ? -19.503 35.211 -12.350 1.00 74.00 457 ALA A N 1
ATOM 3519 C CA . ALA A 1 457 ? -19.443 36.374 -11.472 1.00 74.00 457 ALA A CA 1
ATOM 3520 C C . ALA A 1 457 ? -18.132 36.413 -10.678 1.00 74.00 457 ALA A C 1
ATOM 3522 O O . ALA A 1 457 ? -17.523 37.472 -10.497 1.00 74.00 457 ALA A O 1
ATOM 3523 N N . ARG A 1 458 ? -17.636 35.258 -10.221 1.00 75.00 458 ARG A N 1
ATOM 3524 C CA . ARG A 1 458 ? -16.318 35.178 -9.576 1.00 75.00 458 ARG A CA 1
ATOM 3525 C C . ARG A 1 458 ? -15.183 35.488 -10.547 1.00 75.00 458 ARG A C 1
ATOM 3527 O O . ARG A 1 458 ? -14.282 36.242 -10.188 1.00 75.00 458 ARG A O 1
ATOM 3534 N N . LYS A 1 459 ? -15.216 34.929 -11.759 1.00 78.44 459 LYS A N 1
ATOM 3535 C CA . LYS A 1 459 ? -14.174 35.169 -12.768 1.00 78.44 459 LYS A CA 1
ATOM 3536 C C . LYS A 1 459 ? -14.131 36.639 -13.187 1.00 78.44 459 LYS A C 1
ATOM 3538 O O . LYS A 1 459 ? -13.048 37.209 -13.269 1.00 78.44 459 LYS A O 1
ATOM 3543 N N . THR A 1 460 ? -15.295 37.251 -13.383 1.00 82.38 460 THR A N 1
ATOM 3544 C CA . THR A 1 460 ? -15.428 38.679 -13.675 1.00 82.38 460 THR A CA 1
ATOM 3545 C C . THR A 1 460 ? -14.811 39.523 -12.562 1.00 82.38 460 THR A C 1
ATOM 3547 O O . THR A 1 460 ? -13.968 40.368 -12.849 1.00 82.38 460 THR A O 1
ATOM 3550 N N . ARG A 1 461 ? -15.116 39.239 -11.286 1.00 83.25 461 ARG A N 1
ATOM 3551 C CA . ARG A 1 461 ? -14.496 39.941 -10.145 1.00 83.25 461 ARG A CA 1
ATOM 3552 C C . ARG A 1 461 ? -12.970 39.809 -10.109 1.00 83.25 461 ARG A C 1
ATOM 3554 O O . ARG A 1 461 ? -12.287 40.798 -9.857 1.00 83.25 461 ARG A O 1
ATOM 3561 N N . ASP A 1 462 ? -12.430 38.618 -10.373 1.00 81.81 462 ASP A N 1
ATOM 3562 C CA . ASP A 1 462 ? -10.976 38.405 -10.405 1.00 81.81 462 ASP A CA 1
ATOM 3563 C C . ASP A 1 462 ? -10.305 39.197 -11.545 1.00 81.81 462 ASP A C 1
ATOM 3565 O O . ASP A 1 462 ? -9.233 39.764 -11.337 1.00 81.81 462 ASP A O 1
ATOM 3569 N N . LEU A 1 463 ? -10.932 39.274 -12.727 1.00 87.75 463 LEU A N 1
ATOM 3570 C CA . LEU A 1 463 ? -10.432 40.055 -13.867 1.00 87.75 463 LEU A CA 1
ATOM 3571 C C . LEU A 1 463 ? -10.473 41.562 -13.596 1.00 87.75 463 LEU A C 1
ATOM 3573 O O . LEU A 1 463 ? -9.479 42.245 -13.836 1.00 87.75 463 LEU A O 1
ATOM 3577 N N . VAL A 1 464 ? -11.576 42.067 -13.030 1.00 90.19 464 VAL A N 1
ATOM 3578 C CA . VAL A 1 464 ? -11.680 43.469 -12.590 1.00 90.19 464 VAL A CA 1
ATOM 3579 C C . VAL A 1 464 ? -10.554 43.805 -11.619 1.00 90.19 464 VAL A C 1
ATOM 3581 O O . VAL A 1 464 ? -9.853 44.793 -11.812 1.00 90.19 464 VAL A O 1
ATOM 3584 N N . ARG A 1 465 ? -10.317 42.947 -10.620 1.00 88.38 465 ARG A N 1
ATOM 3585 C CA . ARG A 1 465 ? -9.263 43.161 -9.624 1.00 88.38 465 ARG A CA 1
ATOM 3586 C C . ARG A 1 465 ? -7.864 43.197 -10.239 1.00 88.38 465 ARG A C 1
ATOM 3588 O O . ARG A 1 465 ? -7.034 43.986 -9.802 1.00 88.38 465 ARG A O 1
ATOM 3595 N N . GLN A 1 466 ? -7.589 42.343 -11.225 1.00 88.94 466 GLN A N 1
ATOM 3596 C CA . GLN A 1 466 ? -6.295 42.318 -11.915 1.00 88.94 466 GLN A CA 1
ATOM 3597 C C . GLN A 1 466 ? -6.071 43.581 -12.750 1.00 88.94 466 GLN A C 1
ATOM 3599 O O . GLN A 1 466 ? -4.998 44.169 -12.678 1.00 88.94 466 GLN A O 1
ATOM 3604 N N . LEU A 1 467 ? -7.088 44.032 -13.485 1.00 92.69 467 LEU A N 1
ATOM 3605 C CA . LEU A 1 467 ? -7.026 45.272 -14.261 1.00 92.69 467 LEU A CA 1
ATOM 3606 C C . LEU A 1 467 ? -6.881 46.507 -13.357 1.00 92.69 467 LEU A C 1
ATOM 3608 O O . LEU A 1 467 ? -6.068 47.382 -13.641 1.00 92.69 467 LEU A O 1
ATOM 3612 N N . GLN A 1 468 ? -7.588 46.537 -12.224 1.00 92.94 468 GLN A N 1
ATOM 3613 C CA . GLN A 1 468 ? -7.431 47.582 -11.208 1.00 92.94 468 GLN A CA 1
ATOM 3614 C C . GLN A 1 468 ? -6.030 47.591 -10.587 1.00 92.94 468 GLN A C 1
ATOM 3616 O O . GLN A 1 468 ? -5.460 48.659 -10.387 1.00 92.94 468 GLN A O 1
ATOM 3621 N N . ALA A 1 469 ? -5.440 46.420 -10.326 1.00 89.62 469 ALA A N 1
ATOM 3622 C CA . ALA A 1 469 ? -4.070 46.318 -9.819 1.00 89.62 469 ALA A CA 1
ATOM 3623 C C . ALA A 1 469 ? -3.015 46.822 -10.822 1.00 89.62 469 ALA A C 1
ATOM 3625 O O . ALA A 1 469 ? -1.925 47.209 -10.411 1.00 89.62 469 ALA A O 1
ATOM 3626 N N . LEU A 1 470 ? -3.342 46.846 -12.118 1.00 93.81 470 LEU A N 1
ATOM 3627 C CA . LEU A 1 470 ? -2.521 47.438 -13.178 1.00 93.81 470 LEU A CA 1
ATOM 3628 C C . LEU A 1 470 ? -2.791 48.943 -13.385 1.00 93.81 470 LEU A C 1
ATOM 3630 O O . LEU A 1 470 ? -2.198 49.547 -14.272 1.00 93.81 470 LEU A O 1
ATOM 3634 N N . GLY A 1 471 ? -3.658 49.559 -12.570 1.00 91.88 471 GLY A N 1
ATOM 3635 C CA . GLY A 1 471 ? -3.954 50.996 -12.607 1.00 91.88 471 GLY A CA 1
ATOM 3636 C C . GLY A 1 471 ? -5.148 51.392 -13.479 1.00 91.88 471 GLY A C 1
ATOM 3637 O O . GLY A 1 471 ? -5.405 52.581 -13.651 1.00 91.88 471 GLY A O 1
ATOM 3638 N N . HIS A 1 472 ? -5.904 50.433 -14.019 1.00 93.12 472 HIS A N 1
ATOM 3639 C CA . HIS A 1 472 ? -7.086 50.729 -14.828 1.00 93.12 472 HIS A CA 1
ATOM 3640 C C . HIS A 1 472 ? -8.342 50.897 -13.965 1.00 93.12 472 HIS A C 1
ATOM 3642 O O . HIS A 1 472 ? -8.629 50.080 -13.089 1.00 93.12 472 HIS A O 1
ATOM 3648 N N . GLN A 1 473 ? -9.163 51.905 -14.263 1.00 88.19 473 GLN A N 1
ATOM 3649 C CA . GLN A 1 473 ? -10.555 51.912 -13.814 1.00 88.19 473 GLN A CA 1
ATOM 3650 C C . GLN A 1 473 ? -11.379 51.008 -14.731 1.00 88.19 473 GLN A C 1
ATOM 3652 O O . GLN A 1 473 ? -11.359 51.159 -15.950 1.00 88.19 473 GLN A O 1
ATOM 3657 N N . VAL A 1 474 ? -12.090 50.051 -14.139 1.00 88.31 474 VAL A N 1
ATOM 3658 C CA . VAL A 1 474 ? -12.883 49.064 -14.876 1.00 88.31 474 VAL A CA 1
ATOM 3659 C C . VAL A 1 474 ? -14.357 49.314 -14.599 1.00 88.31 474 VAL A C 1
ATOM 3661 O O . VAL A 1 474 ? -14.817 49.095 -13.478 1.00 88.31 474 VAL A O 1
ATOM 3664 N N . ALA A 1 475 ? -15.089 49.743 -15.623 1.00 87.56 475 ALA A N 1
ATOM 3665 C CA . ALA A 1 475 ? -16.545 49.771 -15.630 1.00 87.56 475 ALA A CA 1
ATOM 3666 C C . ALA A 1 475 ? -17.049 48.572 -16.442 1.00 87.56 475 ALA A C 1
ATOM 3668 O O . ALA A 1 475 ? -16.617 48.359 -17.574 1.00 87.56 475 ALA A O 1
ATOM 3669 N N . LEU A 1 476 ? -17.926 47.763 -15.848 1.00 86.19 476 LEU A N 1
ATOM 3670 C CA . LEU A 1 476 ? -18.560 46.642 -16.535 1.00 86.19 476 LEU A CA 1
ATOM 3671 C C . LEU A 1 476 ? -19.930 47.093 -17.026 1.00 86.19 476 LEU A C 1
ATOM 3673 O O . LEU A 1 476 ? -20.819 47.339 -16.213 1.00 86.19 476 LEU A O 1
ATOM 3677 N N . THR A 1 477 ? -20.103 47.174 -18.338 1.00 83.31 477 THR A N 1
ATOM 3678 C CA . THR A 1 477 ? -21.415 47.404 -18.943 1.00 83.31 477 THR A CA 1
ATOM 3679 C C . THR A 1 477 ? -22.044 46.042 -19.240 1.00 83.31 477 THR A C 1
ATOM 3681 O O . THR A 1 477 ? -21.399 45.232 -19.913 1.00 83.31 477 THR A O 1
ATOM 3684 N N . PRO A 1 478 ? -23.247 45.734 -18.721 1.00 75.56 478 PRO A N 1
ATOM 3685 C CA . PRO A 1 478 ? -23.982 44.548 -19.145 1.00 75.56 478 PRO A CA 1
ATOM 3686 C C . PRO A 1 478 ? -24.215 44.615 -20.657 1.00 75.56 478 PRO A C 1
ATOM 3688 O O . PRO A 1 478 ? -24.484 45.701 -21.175 1.00 75.56 478 PRO A O 1
ATOM 3691 N N . ALA A 1 479 ? -24.054 43.481 -21.340 1.00 63.44 479 ALA A N 1
ATOM 3692 C CA . ALA A 1 479 ? -24.354 43.370 -22.765 1.00 63.44 479 ALA A CA 1
ATOM 3693 C C . ALA A 1 479 ? -25.862 43.405 -23.018 1.00 63.44 479 ALA A C 1
ATOM 3695 O O . ALA A 1 479 ? -26.599 42.837 -22.174 1.00 63.44 479 ALA A O 1
#

Secondary structure (DSSP, 8-state):
-------PPP-----------------PPPP----------------S-----SSEEEEEE-SSEEEEEEEEE-SSSTT-EEEEEEEEESSHHHHHHHHHHHHHHT-SEEEEEESTTTHHHHHHHHHTTT-EEEEEPHHHHHTSTT--SSHHHHHHHHHHHHHTT---B-----HHHHHHHHHHHHHHHHHHHHHHHHHHHHHHHHHTT--GGGT-S-TTSHHHHHHHHHHHHT---HHHHHHT--GGGGGGHHHHHHHH-S---HHHHHHHHHHHHHHHHHHHHHHHHHHHHHHHHHH-BPPSS-TTS-S-PPPPBHHHHHHHHHTSTT--HHHHHHHHHHH-S-GGGSSSHHHHHHHTT-SPEEEEETTEEEEEPP----HHHHHHHHHHHHHHHTSSSHHHHHHHHHHHHH-HHHHHHHHHHHHHHHHHHHHH-SS-------TTHHHHTS-HHHHHHHHHHHHHHTT--------

Sequence (479 aa):
MREPSEGAAHCRLEHADQLLRYPFGFPGSPCLHQHTRGYVMEELGEDHDDGTVARVAAIDIAKASGMVCLRVPHDTIEGRRVQKVWTVASTTNTILELGDRLVCQGVERVVMEATGSYGRPFFYLLEARGLDCWLVNARDVQNVPGRPKTDKLDTVWLAKLAERGMVRASFVPPKPVRQLRDYTRTRTVFVHERTRHKHRVDKALQDAQIKLSGVVSDLFGMSGRAMLDAMVAGERTPRTLADLAKDNLVKKKPTLIEALTGQFEDHHARLLRVLLGTVDHLTAQIDELDRLIAFTLEEITTPPGGTCTGDEGAAVSARALAEKLDAVPGIGPATAQIILAAIGADMSRFPTPEHLVSWAKLCPRTIQSGAKNSAGPAGQGNPWLKGALGEAANAAARTDTFLGARYRRIVKRRGHAKALVAVARSILVIAWHLINDPDASYQELGADWHRRHLDPARKTRDLVRQLQALGHQVALTPA

Mean predicted aligned error: 11.04 Å

Solvent-accessible surface area (backbone atoms only — not comparable to full-atom values): 27051 Å² total; per-residue (Å²): 136,83,87,87,81,89,82,86,80,88,84,83,90,78,91,78,89,80,87,86,78,82,84,89,76,80,92,71,84,84,76,93,70,96,68,87,80,73,87,76,81,78,86,74,81,73,92,60,93,50,60,70,44,67,24,26,30,10,32,38,37,46,88,66,31,27,39,34,16,41,38,33,68,35,97,85,44,87,94,42,69,42,76,49,75,51,78,42,52,66,44,71,68,56,45,48,54,48,33,55,50,40,55,77,68,57,42,61,36,38,40,31,42,38,69,81,71,52,35,50,64,56,49,54,56,29,40,75,66,74,39,50,66,32,44,36,53,57,72,68,60,70,70,44,87,85,71,55,94,44,72,75,51,32,16,46,48,52,25,55,30,48,30,63,35,71,61,62,69,48,94,73,71,58,71,69,37,46,53,37,32,53,41,52,50,51,36,54,51,41,55,52,51,31,51,54,38,52,51,48,44,53,49,54,34,49,74,22,51,27,43,49,72,82,75,39,94,51,55,79,38,76,36,36,37,50,32,53,50,40,38,48,74,66,56,72,55,26,64,68,43,33,65,50,37,53,76,79,48,49,83,40,32,72,61,38,27,58,23,46,49,53,68,73,46,71,67,52,24,54,51,45,47,57,38,49,53,50,35,51,52,37,48,56,54,41,56,50,37,51,52,53,42,55,55,47,24,59,75,36,52,28,65,74,46,46,93,84,54,102,49,87,47,76,60,47,34,41,47,60,49,26,56,56,41,33,70,39,77,32,38,41,67,70,39,24,50,41,46,38,32,70,65,47,54,55,44,80,87,34,86,41,53,65,51,46,36,56,65,50,23,55,44,63,38,82,46,71,57,92,93,46,78,44,78,44,73,50,54,82,47,52,63,68,48,52,50,42,34,44,53,17,23,56,49,16,45,77,43,85,29,40,60,8,38,51,25,63,64,35,30,82,80,62,37,64,72,57,17,31,41,56,35,24,40,51,52,53,38,52,48,42,49,47,57,45,32,90,84,54,73,86,75,88,69,34,44,57,43,72,65,75,69,47,60,62,70,59,53,50,51,54,51,47,51,53,45,41,74,72,71,43,87,79,82,85,76,85,131

pLDDT: mean 84.78, std 20.4, range [21.39, 98.75]